Protein AF-A0A3L6J9W5-F1 (afdb_monomer_lite)

Structure (mmCIF, N/CA/C/O backbone):
data_AF-A0A3L6J9W5-F1
#
_entry.id   AF-A0A3L6J9W5-F1
#
loop_
_atom_site.group_PDB
_atom_site.id
_atom_site.type_symbol
_atom_site.label_atom_id
_atom_site.label_alt_id
_atom_site.label_comp_id
_atom_site.label_asym_id
_atom_site.label_entity_id
_atom_site.label_seq_id
_atom_site.pdbx_PDB_ins_code
_atom_site.Cartn_x
_atom_site.Cartn_y
_atom_site.Cartn_z
_atom_site.occupancy
_atom_site.B_iso_or_equiv
_atom_site.auth_seq_id
_atom_site.auth_comp_id
_atom_site.auth_asym_id
_atom_site.auth_atom_id
_atom_site.pdbx_PDB_model_num
ATOM 1 N N . MET A 1 1 ? -6.840 2.452 -34.774 1.00 40.91 1 MET A N 1
ATOM 2 C CA . MET A 1 1 ? -6.911 2.087 -33.350 1.00 40.91 1 MET A CA 1
ATOM 3 C C . MET A 1 1 ? -5.684 2.689 -32.711 1.00 40.91 1 MET A C 1
ATOM 5 O O . MET A 1 1 ? -4.590 2.251 -33.033 1.00 40.91 1 MET A O 1
ATOM 9 N N . VAL A 1 2 ? -5.855 3.780 -31.966 1.00 49.38 2 VAL A N 1
ATOM 10 C CA . VAL A 1 2 ? -4.809 4.230 -31.041 1.00 49.38 2 VAL A CA 1
ATOM 11 C C . VAL A 1 2 ? -4.667 3.092 -30.040 1.00 49.38 2 VAL A C 1
ATOM 13 O O . VAL A 1 2 ? -5.686 2.594 -29.573 1.00 49.38 2 VAL A O 1
ATOM 16 N N . ASP A 1 3 ? -3.452 2.598 -29.843 1.00 63.75 3 ASP A N 1
ATOM 17 C CA . ASP A 1 3 ? -3.200 1.417 -29.024 1.00 63.75 3 ASP A CA 1
ATOM 18 C C . ASP A 1 3 ? -3.696 1.711 -27.599 1.00 63.75 3 ASP A C 1
ATOM 20 O O . ASP A 1 3 ? -3.161 2.606 -26.939 1.00 63.75 3 ASP A O 1
ATOM 24 N N . ASP A 1 4 ? -4.747 1.022 -27.140 1.00 74.88 4 ASP A N 1
ATOM 25 C CA . ASP A 1 4 ? -5.348 1.224 -25.808 1.00 74.88 4 ASP A CA 1
ATOM 26 C C . ASP A 1 4 ? -4.276 1.138 -24.705 1.00 74.88 4 ASP A C 1
ATOM 28 O O . ASP A 1 4 ? -4.343 1.817 -23.679 1.00 74.88 4 ASP A O 1
ATOM 32 N N . LEU A 1 5 ? -3.216 0.370 -24.978 1.00 67.81 5 LEU A N 1
ATOM 33 C CA . LEU A 1 5 ? -2.018 0.251 -24.164 1.00 67.81 5 LEU A CA 1
ATOM 34 C C . LEU A 1 5 ? -1.276 1.586 -23.988 1.00 67.81 5 LEU A C 1
ATOM 36 O O . LEU A 1 5 ? -0.908 1.925 -22.861 1.00 67.81 5 LEU A O 1
ATOM 40 N N . LEU A 1 6 ? -1.077 2.371 -25.053 1.00 69.19 6 LEU A N 1
ATOM 41 C CA . LEU A 1 6 ? -0.384 3.661 -24.971 1.00 69.19 6 LEU A CA 1
ATOM 42 C C . LEU A 1 6 ? -1.208 4.658 -24.157 1.00 69.19 6 LEU A C 1
ATOM 44 O O . LEU A 1 6 ? -0.668 5.313 -23.265 1.00 69.19 6 LEU A O 1
ATOM 48 N N . THR A 1 7 ? -2.513 4.730 -24.428 1.00 73.12 7 THR A N 1
ATOM 49 C CA . THR A 1 7 ? -3.450 5.564 -23.666 1.00 73.12 7 THR A CA 1
ATOM 50 C C . THR A 1 7 ? -3.412 5.203 -22.185 1.00 73.12 7 THR A C 1
ATOM 52 O O . THR A 1 7 ? -3.132 6.076 -21.367 1.00 73.12 7 THR A O 1
ATOM 55 N N . SER A 1 8 ? -3.548 3.916 -21.839 1.00 75.94 8 SER A N 1
ATOM 56 C CA . SER A 1 8 ? -3.485 3.466 -20.441 1.00 75.94 8 SER A CA 1
ATOM 57 C C . SER A 1 8 ? -2.137 3.773 -19.779 1.00 75.94 8 SER A C 1
ATOM 59 O O . SER A 1 8 ? -2.070 4.081 -18.588 1.00 75.94 8 SER A O 1
ATOM 61 N N . THR A 1 9 ? -1.045 3.743 -20.553 1.00 76.19 9 THR A N 1
ATOM 62 C CA . THR A 1 9 ? 0.294 4.017 -20.030 1.00 76.19 9 THR A CA 1
ATOM 63 C C . THR A 1 9 ? 0.478 5.511 -19.765 1.00 76.19 9 THR A C 1
ATOM 65 O O . THR A 1 9 ? 1.022 5.894 -18.730 1.00 76.19 9 THR A O 1
ATOM 68 N N . LEU A 1 10 ? -0.013 6.380 -20.650 1.00 78.69 10 LEU A N 1
ATOM 69 C CA . LEU A 1 10 ? 0.013 7.828 -20.440 1.00 78.69 10 LEU A CA 1
ATOM 70 C C . LEU A 1 10 ? -0.913 8.246 -19.289 1.00 78.69 10 LEU A C 1
ATOM 72 O O . LEU A 1 10 ? -0.527 9.081 -18.470 1.00 78.69 10 LEU A O 1
ATOM 76 N N . GLU A 1 11 ? -2.074 7.607 -19.158 1.00 81.38 11 GLU A N 1
ATOM 77 C CA . GLU A 1 11 ? -2.977 7.798 -18.022 1.00 81.38 11 GLU A CA 1
ATOM 78 C C . GLU A 1 11 ? -2.330 7.382 -16.697 1.00 81.38 11 GLU A C 1
ATOM 80 O O . GLU A 1 11 ? -2.448 8.120 -15.719 1.00 81.38 11 GLU A O 1
ATOM 85 N N . SER A 1 12 ? -1.564 6.281 -16.674 1.00 80.75 12 SER A N 1
ATOM 86 C CA . SER A 1 12 ? -0.798 5.863 -15.486 1.00 80.75 12 SER A CA 1
ATOM 87 C C . SER A 1 12 ? 0.272 6.881 -15.072 1.00 80.75 12 SER A C 1
ATOM 89 O O . SER A 1 12 ? 0.620 6.992 -13.903 1.00 80.75 12 SER A O 1
ATOM 91 N N . LEU A 1 13 ? 0.752 7.699 -16.012 1.00 82.44 13 LEU A N 1
ATOM 92 C CA . LEU A 1 13 ? 1.651 8.822 -15.741 1.00 82.44 13 LEU A CA 1
ATOM 93 C C . LEU A 1 13 ? 0.890 10.114 -15.382 1.00 82.44 13 LEU A C 1
ATOM 95 O O . LEU A 1 13 ? 1.466 11.203 -15.419 1.00 82.44 13 LEU A O 1
ATOM 99 N N . ALA A 1 14 ? -0.398 10.012 -15.047 1.00 78.06 14 ALA A N 1
ATOM 100 C CA . ALA A 1 14 ? -1.307 11.123 -14.777 1.00 78.06 14 ALA A CA 1
ATOM 101 C C . ALA A 1 14 ? -1.491 12.096 -15.964 1.00 78.06 14 ALA A C 1
ATOM 103 O O . ALA A 1 14 ? -1.862 13.259 -15.775 1.00 78.06 14 ALA A O 1
ATOM 104 N N . ILE A 1 15 ? -1.265 11.643 -17.204 1.00 74.00 15 ILE A N 1
ATOM 105 C CA . ILE A 1 15 ? -1.635 12.386 -18.417 1.00 74.00 15 ILE A CA 1
ATOM 106 C C . ILE A 1 15 ? -3.042 11.945 -18.813 1.00 74.00 15 ILE A C 1
ATOM 108 O O . ILE A 1 15 ? -3.230 10.997 -19.567 1.00 74.00 15 ILE A O 1
ATOM 112 N N . ARG A 1 16 ? -4.049 12.647 -18.293 1.00 71.12 16 ARG A N 1
ATOM 113 C CA . ARG A 1 16 ? -5.455 12.409 -18.637 1.00 71.12 16 ARG A CA 1
ATOM 114 C C . ARG A 1 16 ? -5.769 12.912 -20.049 1.00 71.12 16 ARG A C 1
ATOM 116 O O . ARG A 1 16 ? -5.945 14.117 -20.246 1.00 71.12 16 ARG A O 1
ATOM 123 N N . LEU A 1 17 ? -5.800 11.999 -21.026 1.00 61.09 17 LEU A N 1
ATOM 124 C CA . LEU A 1 17 ? -6.012 12.292 -22.454 1.00 61.09 17 LEU A CA 1
ATOM 125 C C . LEU A 1 17 ? -7.454 12.706 -22.807 1.00 61.09 17 LEU A C 1
ATOM 127 O O . LEU A 1 17 ? -7.678 13.262 -23.880 1.00 61.09 17 LEU A O 1
ATOM 131 N N . ASP A 1 18 ? -8.407 12.494 -21.901 1.00 55.41 18 ASP A N 1
ATOM 132 C CA . ASP A 1 18 ? -9.829 12.840 -22.044 1.00 55.41 18 ASP A CA 1
ATOM 133 C C . ASP A 1 18 ? -10.119 14.349 -21.932 1.00 55.41 18 ASP A C 1
ATOM 135 O O . ASP A 1 18 ? -11.193 14.825 -22.310 1.00 55.41 18 ASP A O 1
ATOM 139 N N . THR A 1 19 ? -9.159 15.139 -21.450 1.00 75.31 19 THR A N 1
ATOM 140 C CA . THR A 1 19 ? -9.315 16.591 -21.343 1.00 75.31 19 THR A CA 1
ATOM 141 C C . THR A 1 19 ? -9.004 17.299 -22.667 1.00 75.31 19 THR A C 1
ATOM 143 O O . THR A 1 19 ? -8.030 16.987 -23.352 1.00 75.31 19 THR A O 1
ATOM 146 N N . ILE A 1 20 ? -9.764 18.357 -22.993 1.00 73.25 20 ILE A N 1
ATOM 147 C CA . ILE A 1 20 ? -9.492 19.250 -24.146 1.00 73.25 20 ILE A CA 1
ATOM 148 C C . ILE A 1 20 ? -8.025 19.718 -24.146 1.00 73.25 20 ILE A C 1
ATOM 150 O O . ILE A 1 20 ? -7.387 19.856 -25.190 1.00 73.25 20 ILE A O 1
ATOM 154 N N . GLN A 1 21 ? -7.463 19.943 -22.958 1.00 77.12 21 GLN A N 1
ATOM 155 C CA . GLN A 1 21 ? -6.078 20.362 -22.789 1.00 77.12 21 GLN A CA 1
ATOM 156 C C . GLN A 1 21 ? -5.070 19.273 -23.182 1.00 77.12 21 GLN A C 1
ATOM 158 O O . GLN A 1 21 ? -4.019 19.603 -23.730 1.00 77.12 21 GLN A O 1
ATOM 163 N N . ALA A 1 22 ? -5.373 17.997 -22.950 1.00 75.19 22 ALA A N 1
ATOM 164 C CA . ALA A 1 22 ? -4.495 16.895 -23.317 1.00 75.19 22 ALA A CA 1
ATOM 165 C C . ALA A 1 22 ? -4.515 16.593 -24.820 1.00 75.19 22 ALA A C 1
ATOM 167 O O . ALA A 1 22 ? -3.451 16.372 -25.401 1.00 75.19 22 ALA A O 1
ATOM 168 N N . ALA A 1 23 ? -5.678 16.709 -25.471 1.00 79.06 23 ALA A N 1
ATOM 169 C CA . ALA A 1 23 ? -5.768 16.669 -26.931 1.00 79.06 23 ALA A CA 1
ATOM 170 C C . ALA A 1 23 ? -4.887 17.762 -27.569 1.00 79.06 23 ALA A C 1
ATOM 172 O O . ALA A 1 23 ? -4.065 17.478 -28.440 1.00 79.06 23 ALA A O 1
ATOM 173 N N . LEU A 1 24 ? -4.966 18.994 -27.050 1.00 81.12 24 LEU A N 1
ATOM 174 C CA . LEU A 1 24 ? -4.122 20.113 -27.488 1.00 81.12 24 LEU A CA 1
ATOM 175 C C . LEU A 1 24 ? -2.627 19.876 -27.240 1.00 81.12 24 LEU A C 1
ATOM 177 O O . LEU A 1 24 ? -1.795 20.261 -28.061 1.00 81.12 24 LEU A O 1
ATOM 181 N N . ILE A 1 25 ? -2.271 19.266 -26.107 1.00 84.00 25 ILE A N 1
ATOM 182 C CA . ILE A 1 25 ? -0.891 18.887 -25.783 1.00 84.00 25 ILE A CA 1
ATOM 183 C C . ILE A 1 25 ? -0.362 17.870 -26.799 1.00 84.00 25 ILE A C 1
ATOM 185 O O . ILE A 1 25 ? 0.724 18.074 -27.343 1.00 84.00 25 ILE A O 1
ATOM 189 N N . SER A 1 26 ? -1.135 16.820 -27.083 1.00 82.19 26 SER A N 1
ATOM 190 C CA . SER A 1 26 ? -0.771 15.767 -28.035 1.00 82.19 26 SER A CA 1
ATOM 191 C C . SER A 1 26 ? -0.598 16.325 -29.452 1.00 82.19 26 SER A C 1
ATOM 193 O O . SER A 1 26 ? 0.441 16.118 -30.077 1.00 82.19 26 SER A O 1
ATOM 195 N N . GLN A 1 27 ? -1.551 17.132 -29.928 1.00 84.25 27 GLN A N 1
ATOM 196 C CA . GLN A 1 27 ? -1.486 17.770 -31.248 1.00 84.25 27 GLN A CA 1
ATOM 197 C C . GLN A 1 27 ? -0.312 18.739 -31.389 1.00 84.25 27 GLN A C 1
ATOM 199 O O . GLN A 1 27 ? 0.309 18.830 -32.447 1.00 84.25 27 GLN A O 1
ATOM 204 N N . LEU A 1 28 ? 0.013 19.480 -30.330 1.00 87.06 28 LEU A N 1
ATOM 205 C CA . LEU A 1 28 ? 1.144 20.392 -30.371 1.00 87.06 28 LEU A CA 1
ATOM 206 C C . LEU A 1 28 ? 2.467 19.627 -30.368 1.00 87.06 28 LEU A C 1
ATOM 208 O O . LEU A 1 28 ? 3.360 19.958 -31.145 1.00 87.06 28 LEU A O 1
ATOM 212 N N . LEU A 1 29 ? 2.586 18.587 -29.541 1.00 86.19 29 LEU A N 1
ATOM 213 C CA . LEU A 1 29 ? 3.758 17.717 -29.543 1.00 86.19 29 LEU A CA 1
ATOM 214 C C . LEU A 1 29 ? 3.943 17.065 -30.923 1.00 86.19 29 LEU A C 1
ATOM 216 O O . LEU A 1 29 ? 5.056 17.066 -31.443 1.00 86.19 29 LEU A O 1
ATOM 220 N N . LYS A 1 30 ? 2.845 16.630 -31.560 1.00 85.69 30 LYS A N 1
ATOM 221 C CA . LYS A 1 30 ? 2.814 16.148 -32.948 1.00 85.69 30 LYS A CA 1
ATOM 222 C C . LYS A 1 30 ? 3.391 17.147 -33.928 1.00 85.69 30 LYS A C 1
ATOM 224 O O . LYS A 1 30 ? 4.367 16.841 -34.605 1.00 85.69 30 LYS A O 1
ATOM 229 N N . ALA A 1 31 ? 2.823 18.349 -33.954 1.00 85.00 31 ALA A N 1
ATOM 230 C CA . ALA A 1 31 ? 3.260 19.420 -34.835 1.00 85.00 31 ALA A CA 1
ATOM 231 C C . ALA A 1 31 ? 4.760 19.714 -34.685 1.00 85.00 31 ALA A C 1
ATOM 233 O O . ALA A 1 31 ? 5.459 19.915 -35.677 1.00 85.00 31 ALA A O 1
ATOM 234 N N . MET A 1 32 ? 5.260 19.729 -33.445 1.00 88.50 32 MET A N 1
ATOM 235 C CA . MET A 1 32 ? 6.670 19.991 -33.159 1.00 88.50 32 MET A CA 1
ATOM 236 C C . MET A 1 32 ? 7.593 18.844 -33.591 1.00 88.50 32 MET A C 1
ATOM 238 O O . MET A 1 32 ? 8.704 19.097 -34.056 1.00 88.50 32 MET A O 1
ATOM 242 N N . LEU A 1 33 ? 7.158 17.592 -33.434 1.00 84.44 33 LEU A N 1
ATOM 243 C CA . LEU A 1 33 ? 7.920 16.419 -33.864 1.00 84.44 33 LEU A CA 1
ATOM 244 C C . LEU A 1 33 ? 7.933 16.276 -35.393 1.00 84.44 33 LEU A C 1
ATOM 246 O O . LEU A 1 33 ? 8.965 15.921 -35.957 1.00 84.44 33 LEU A O 1
ATOM 250 N N . GLU A 1 34 ? 6.830 16.601 -36.072 1.00 82.94 34 GLU A N 1
ATOM 251 C CA . GLU A 1 34 ? 6.743 16.580 -37.537 1.00 82.94 34 GLU A CA 1
ATOM 252 C C . GLU A 1 34 ? 7.579 17.693 -38.183 1.00 82.94 34 GLU A C 1
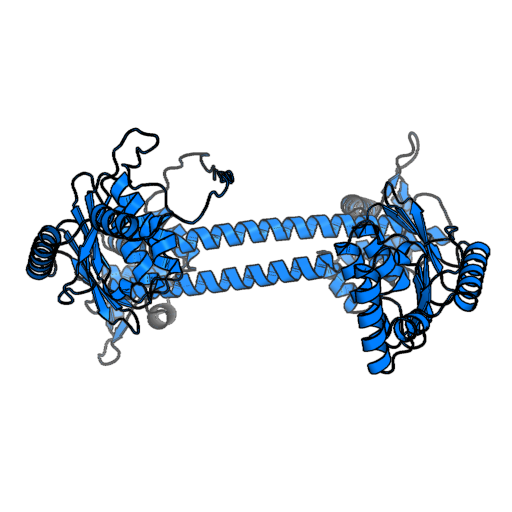ATOM 254 O O . GLU A 1 34 ? 8.295 17.430 -39.149 1.00 82.94 34 GLU A O 1
ATOM 259 N N . SER A 1 35 ? 7.566 18.920 -37.637 1.00 82.31 35 SER A N 1
ATOM 260 C CA . SER A 1 35 ? 8.308 20.045 -38.239 1.00 82.31 35 SER A CA 1
ATOM 261 C C . SER A 1 35 ? 9.825 19.844 -38.227 1.00 82.31 35 SER A C 1
ATOM 263 O O . SER A 1 35 ? 10.545 20.469 -39.008 1.00 82.31 35 SER A O 1
ATOM 265 N N . LYS A 1 36 ? 10.328 18.970 -37.350 1.00 70.19 36 LYS A N 1
ATOM 266 C CA . LYS A 1 36 ? 11.742 18.597 -37.298 1.00 70.19 36 LYS A CA 1
ATOM 267 C C . LYS A 1 36 ? 12.239 17.846 -38.521 1.00 70.19 36 LYS A C 1
ATOM 269 O O . LYS A 1 36 ? 13.448 17.782 -38.729 1.00 70.19 36 LYS A O 1
ATOM 274 N N . ARG A 1 37 ? 11.333 17.280 -39.318 1.00 61.72 37 ARG A N 1
ATOM 275 C CA . ARG A 1 37 ? 11.689 16.665 -40.596 1.00 61.72 37 ARG A CA 1
ATOM 276 C C . ARG A 1 37 ? 12.332 17.679 -41.544 1.00 61.72 37 ARG A C 1
ATOM 278 O O . ARG A 1 37 ? 13.221 17.303 -42.302 1.00 61.72 37 ARG A O 1
ATOM 285 N N . ASP A 1 38 ? 11.924 18.943 -41.428 1.00 54.25 38 ASP A N 1
ATOM 286 C CA . ASP A 1 38 ? 12.287 20.001 -42.367 1.00 54.25 38 ASP A CA 1
ATOM 287 C C . ASP A 1 38 ? 13.225 21.053 -41.751 1.00 54.25 38 ASP A C 1
ATOM 289 O O . ASP A 1 38 ? 13.996 21.690 -42.474 1.00 54.25 38 ASP A O 1
ATOM 293 N N . HIS A 1 39 ? 13.204 21.242 -40.423 1.00 56.22 39 HIS A N 1
ATOM 294 C CA . HIS A 1 39 ? 13.956 22.303 -39.747 1.00 56.22 39 HIS A CA 1
ATOM 295 C C . HIS A 1 39 ? 14.569 21.851 -38.409 1.00 56.22 39 HIS A C 1
ATOM 297 O O . HIS A 1 39 ? 13.857 21.464 -37.485 1.00 56.22 39 HIS A O 1
ATOM 303 N N . GLU A 1 40 ? 15.890 22.003 -38.251 1.00 71.94 40 GLU A N 1
ATOM 304 C CA . GLU A 1 40 ? 16.578 21.846 -36.952 1.00 71.94 40 GLU A CA 1
ATOM 305 C C . GLU A 1 40 ? 16.295 23.007 -35.977 1.00 71.94 40 GLU A C 1
ATOM 307 O O . GLU A 1 40 ? 16.644 22.942 -34.796 1.00 71.94 40 GLU A O 1
ATOM 312 N N . ASN A 1 41 ? 15.640 24.070 -36.453 1.00 81.25 41 ASN A N 1
ATOM 313 C CA . ASN A 1 41 ? 15.457 25.306 -35.705 1.00 81.25 41 ASN A CA 1
ATOM 314 C C . ASN A 1 41 ? 14.334 25.212 -34.649 1.00 81.25 41 ASN A C 1
ATOM 316 O O . ASN A 1 41 ? 13.288 24.614 -34.908 1.00 81.25 41 ASN A O 1
ATOM 320 N N . PRO A 1 42 ? 14.498 25.853 -33.475 1.00 89.06 42 PRO A N 1
ATOM 321 C CA . PRO A 1 42 ? 13.452 25.947 -32.457 1.00 89.06 42 PRO A CA 1
ATOM 322 C C . PRO A 1 42 ? 12.204 26.677 -32.975 1.00 89.06 42 PRO A C 1
ATOM 324 O O . PRO A 1 42 ? 12.315 27.720 -33.616 1.00 89.06 42 PRO A O 1
ATOM 327 N N . LEU A 1 43 ? 11.013 26.190 -32.621 1.00 90.56 43 LEU A N 1
ATOM 328 C CA . LEU A 1 43 ? 9.739 26.806 -32.999 1.00 90.56 43 LEU A CA 1
ATOM 329 C C . LEU A 1 43 ? 9.386 27.974 -32.079 1.00 90.56 43 LEU A C 1
ATOM 331 O O . LEU A 1 43 ? 9.432 27.865 -30.856 1.00 90.56 43 LEU A O 1
ATOM 335 N N . THR A 1 44 ? 8.946 29.088 -32.646 1.00 91.12 44 THR A N 1
ATOM 336 C CA . THR A 1 44 ? 8.349 30.198 -31.897 1.00 91.12 44 THR A CA 1
ATOM 337 C C . THR A 1 44 ? 6.868 29.923 -31.585 1.00 91.12 44 THR A C 1
ATOM 339 O O . THR A 1 44 ? 6.205 29.171 -32.301 1.00 91.12 44 THR A O 1
ATOM 342 N N . PRO A 1 45 ? 6.258 30.589 -30.579 1.00 90.69 45 PRO A N 1
ATOM 343 C CA . PRO A 1 45 ? 4.826 30.430 -30.293 1.00 90.69 45 PRO A CA 1
ATOM 344 C C . PRO A 1 45 ? 3.904 30.758 -31.475 1.00 90.69 45 PRO A C 1
ATOM 346 O O . PRO A 1 45 ? 2.804 30.220 -31.564 1.00 90.69 45 PRO A O 1
ATOM 349 N N . SER A 1 46 ? 4.327 31.668 -32.361 1.00 90.69 46 SER A N 1
ATOM 350 C CA . SER A 1 46 ? 3.563 32.005 -33.566 1.00 90.69 46 SER A CA 1
ATOM 351 C C . SER A 1 46 ? 3.575 30.851 -34.573 1.00 90.69 46 SER A C 1
ATOM 353 O O . SER A 1 46 ? 2.533 30.540 -35.138 1.00 90.69 46 SER A O 1
ATOM 355 N N . GLU A 1 47 ? 4.726 30.204 -34.773 1.00 91.25 47 GLU A N 1
ATOM 356 C CA . GLU A 1 47 ? 4.865 29.053 -35.677 1.00 91.25 47 GLU A CA 1
ATOM 357 C C . GLU A 1 47 ? 4.128 27.835 -35.126 1.00 91.25 47 GLU A C 1
ATOM 359 O O . GLU A 1 47 ? 3.354 27.224 -35.852 1.00 91.25 47 GLU A O 1
ATOM 364 N N . ALA A 1 48 ? 4.261 27.555 -33.826 1.00 88.69 48 ALA A N 1
ATOM 365 C CA . ALA A 1 48 ? 3.502 26.506 -33.143 1.00 88.69 48 ALA A CA 1
ATOM 366 C C . ALA A 1 48 ? 1.980 26.685 -33.308 1.00 88.69 48 ALA A C 1
ATOM 368 O O . ALA A 1 48 ? 1.267 25.740 -33.637 1.00 88.69 48 ALA A O 1
ATOM 369 N N . SER A 1 49 ? 1.479 27.915 -33.137 1.00 89.25 49 SER A N 1
ATOM 370 C CA . SER A 1 49 ? 0.067 28.250 -33.365 1.00 89.25 49 SER A CA 1
ATOM 371 C C . SER A 1 49 ? -0.347 28.065 -34.829 1.00 89.25 49 SER A C 1
ATOM 373 O O . SER A 1 49 ? -1.459 27.616 -35.094 1.00 89.25 49 SER A O 1
ATOM 375 N N . GLY A 1 50 ? 0.533 28.410 -35.775 1.00 89.38 50 GLY A N 1
ATOM 376 C CA . GLY A 1 50 ? 0.297 28.225 -37.206 1.00 89.38 50 GLY A CA 1
ATOM 377 C C . GLY A 1 50 ? 0.267 26.753 -37.620 1.00 89.38 50 GLY A C 1
ATOM 378 O O . GLY A 1 50 ? -0.585 26.373 -38.418 1.00 89.38 50 GLY A O 1
ATOM 379 N N . LEU A 1 51 ? 1.149 25.923 -37.056 1.00 85.88 51 LEU A N 1
ATOM 380 C CA . LEU A 1 51 ? 1.175 24.477 -37.290 1.00 85.88 51 LEU A CA 1
ATOM 381 C C . LEU A 1 51 ? -0.086 23.798 -36.744 1.00 85.88 51 LEU A C 1
ATOM 383 O O . LEU A 1 51 ? -0.715 23.026 -37.462 1.00 85.88 51 LEU A O 1
ATOM 387 N N . LEU A 1 52 ? -0.511 24.151 -35.528 1.00 83.25 52 LEU A N 1
ATOM 388 C CA . LEU A 1 52 ? -1.775 23.671 -34.959 1.00 83.25 52 LEU A CA 1
ATOM 389 C C . LEU A 1 52 ? -2.980 24.040 -35.836 1.00 83.25 52 LEU A C 1
ATOM 391 O O . LEU A 1 52 ? -3.826 23.194 -36.107 1.00 83.25 52 LEU A O 1
ATOM 395 N N . GLY A 1 53 ? -3.022 25.273 -36.352 1.00 84.69 53 GLY A N 1
ATOM 396 C CA . GLY A 1 53 ? -4.093 25.718 -37.249 1.00 84.69 53 GLY A CA 1
ATOM 397 C C . GLY A 1 53 ? -4.143 24.984 -38.597 1.00 84.69 53 GLY A C 1
ATOM 398 O O . GLY A 1 53 ? -5.179 25.013 -39.257 1.00 84.69 53 GLY A O 1
ATOM 399 N N . ARG A 1 54 ? -3.051 24.326 -39.017 1.00 84.44 54 ARG A N 1
ATOM 400 C CA . ARG A 1 54 ? -3.036 23.447 -40.202 1.00 84.44 54 ARG A CA 1
ATOM 401 C C . ARG A 1 54 ? -3.558 22.045 -39.890 1.00 84.44 54 ARG A C 1
ATOM 403 O O . ARG A 1 54 ? -4.167 21.439 -40.764 1.00 84.44 54 ARG A O 1
ATOM 410 N N . LEU A 1 55 ? -3.308 21.544 -38.679 1.00 75.81 55 LEU A N 1
ATOM 411 C CA . LEU A 1 55 ? -3.740 20.213 -38.240 1.00 75.81 55 LEU A CA 1
ATOM 412 C C . LEU A 1 55 ? -5.243 20.158 -37.925 1.00 75.81 55 LEU A C 1
ATOM 414 O O . LEU A 1 55 ? -5.871 19.136 -38.180 1.00 75.81 55 LEU A O 1
ATOM 418 N N . GLU A 1 56 ? -5.829 21.257 -37.441 1.00 78.06 56 GLU A N 1
ATOM 419 C CA . GLU A 1 56 ? -7.276 21.388 -37.226 1.00 78.06 56 GLU A CA 1
ATOM 420 C C . GLU A 1 56 ? -7.872 22.526 -38.074 1.00 78.06 56 GLU A C 1
ATOM 422 O O . GLU A 1 56 ? -8.008 23.660 -37.593 1.00 78.06 56 GLU A O 1
ATOM 427 N N . PRO A 1 57 ? -8.251 22.262 -39.341 1.00 64.88 57 PRO A N 1
ATOM 428 C CA . PRO A 1 57 ? -8.867 23.261 -40.210 1.00 64.88 57 PRO A CA 1
ATOM 429 C C . PRO A 1 57 ? -10.247 23.679 -39.666 1.00 64.88 57 PRO A C 1
ATOM 431 O O . PRO A 1 57 ? -11.270 23.069 -39.955 1.00 64.88 57 PRO A O 1
ATOM 434 N N . GLY A 1 58 ? -10.259 24.729 -38.838 1.00 71.62 58 GLY A N 1
ATOM 435 C CA . GLY A 1 58 ? -11.447 25.274 -38.165 1.00 71.62 58 GLY A CA 1
ATOM 436 C C . GLY A 1 58 ? -11.173 25.771 -36.740 1.00 71.62 58 GLY A C 1
ATOM 437 O O . GLY A 1 58 ? -11.831 26.701 -36.269 1.00 71.62 58 GLY A O 1
ATOM 438 N N . GLY A 1 59 ? -10.148 25.228 -36.077 1.00 70.31 59 GLY A N 1
ATOM 439 C CA . GLY A 1 59 ? -9.728 25.631 -34.738 1.00 70.31 59 GLY A CA 1
ATOM 440 C C . GLY A 1 59 ? -8.810 26.851 -34.779 1.00 70.31 59 GLY A C 1
ATOM 441 O O . GLY A 1 59 ? -7.598 26.730 -34.947 1.00 70.31 59 GLY A O 1
ATOM 442 N N . LYS A 1 60 ? -9.345 28.065 -34.592 1.00 70.06 60 LYS A N 1
ATOM 443 C CA . LYS A 1 60 ? -8.504 29.255 -34.357 1.00 70.06 60 LYS A CA 1
ATOM 444 C C . LYS A 1 60 ? -7.921 29.206 -32.942 1.00 70.06 60 LYS A C 1
ATOM 446 O O . LYS A 1 60 ? -8.383 29.905 -32.041 1.00 70.06 60 LYS A O 1
ATOM 451 N N . LEU A 1 61 ? -6.893 28.389 -32.735 1.00 74.31 61 LEU A N 1
ATOM 452 C CA . LEU A 1 61 ? -6.112 28.420 -31.504 1.00 74.31 61 LEU A CA 1
ATOM 453 C C . LEU A 1 61 ? -5.368 29.749 -31.411 1.00 74.31 61 LEU A C 1
ATOM 455 O O . LEU A 1 61 ? -4.574 30.111 -32.277 1.00 74.31 61 LEU A O 1
ATOM 459 N N . SER A 1 62 ? -5.648 30.501 -30.347 1.00 87.38 62 SER A N 1
ATOM 460 C CA . SER A 1 62 ? -4.964 31.765 -30.112 1.00 87.38 62 SER A CA 1
ATOM 461 C C . SER A 1 62 ? -3.485 31.517 -29.795 1.00 87.38 62 SER A C 1
ATOM 463 O O . SER A 1 62 ? -3.125 30.558 -29.105 1.00 87.38 62 SER A O 1
ATOM 465 N N . LYS A 1 63 ? -2.618 32.451 -30.198 1.00 89.19 63 LYS A N 1
ATOM 466 C CA . LYS A 1 63 ? -1.199 32.460 -29.806 1.00 89.19 63 LYS A CA 1
ATOM 467 C C . LYS A 1 63 ? -1.010 32.383 -28.283 1.00 89.19 63 LYS A C 1
ATOM 469 O O . LYS A 1 63 ? -0.023 31.824 -27.807 1.00 89.19 63 LYS A O 1
ATOM 474 N N . ALA A 1 64 ? -1.945 32.944 -27.512 1.00 89.06 64 ALA A N 1
ATOM 475 C CA . ALA A 1 64 ? -1.927 32.882 -26.053 1.00 89.06 64 ALA A CA 1
ATOM 476 C C . ALA A 1 64 ? -2.161 31.453 -25.538 1.00 89.06 64 ALA A C 1
ATOM 478 O O . ALA A 1 64 ? -1.449 31.015 -24.633 1.00 89.06 64 ALA A O 1
ATOM 479 N N . THR A 1 65 ? -3.092 30.714 -26.148 1.00 87.81 65 THR A N 1
ATOM 480 C CA . THR A 1 65 ? -3.358 29.305 -25.830 1.00 87.81 65 THR A CA 1
ATOM 481 C C . THR A 1 65 ? -2.143 28.444 -26.159 1.00 87.81 65 THR A C 1
ATOM 483 O O . THR A 1 65 ? -1.648 27.758 -25.272 1.00 87.81 65 THR A O 1
ATOM 486 N N . ALA A 1 66 ? -1.579 28.570 -27.368 1.00 89.25 66 ALA A N 1
ATOM 487 C CA . ALA A 1 66 ? -0.367 27.843 -27.758 1.00 89.25 66 ALA A CA 1
ATOM 488 C C . ALA A 1 66 ? 0.801 28.118 -26.792 1.00 89.25 66 ALA A C 1
ATOM 490 O O . ALA A 1 66 ? 1.461 27.194 -26.324 1.00 89.25 66 ALA A O 1
ATOM 491 N N . LYS A 1 67 ? 1.014 29.384 -26.401 1.00 91.06 67 LYS A N 1
ATOM 492 C CA . LYS A 1 67 ? 2.036 29.758 -25.408 1.00 91.06 67 LYS A CA 1
ATOM 493 C C . LYS A 1 67 ? 1.781 29.132 -24.031 1.00 91.06 67 LYS A C 1
ATOM 495 O O . LYS A 1 67 ? 2.740 28.746 -23.365 1.00 91.06 67 LYS A O 1
ATOM 500 N N . ARG A 1 68 ? 0.524 29.050 -23.578 1.00 90.81 68 ARG A N 1
ATOM 501 C CA . ARG A 1 68 ? 0.163 28.404 -22.304 1.00 90.81 68 ARG A CA 1
ATOM 502 C C . ARG A 1 68 ? 0.441 26.900 -22.368 1.00 90.81 68 ARG A C 1
ATOM 504 O O . ARG A 1 68 ? 1.115 26.397 -21.477 1.00 90.81 68 ARG A O 1
ATOM 511 N N . THR A 1 69 ? 0.033 26.230 -23.444 1.00 89.69 69 THR A N 1
ATOM 512 C CA . THR A 1 69 ? 0.292 24.798 -23.663 1.00 89.69 69 THR A CA 1
ATOM 513 C C . THR A 1 69 ? 1.788 24.493 -23.737 1.00 89.69 69 THR A C 1
ATOM 515 O O . THR A 1 69 ? 2.253 23.579 -23.065 1.00 89.69 69 THR A O 1
ATOM 518 N N . LEU A 1 70 ? 2.573 25.304 -24.459 1.00 91.62 70 LEU A N 1
ATOM 519 C CA . LEU A 1 70 ? 4.036 25.174 -24.498 1.00 91.62 70 LEU A CA 1
ATOM 520 C C . LEU A 1 70 ? 4.663 25.319 -23.110 1.00 91.62 70 LEU A C 1
ATOM 522 O O . LEU A 1 70 ? 5.562 24.562 -22.765 1.00 91.62 70 LEU A O 1
ATOM 526 N N . ARG A 1 71 ? 4.188 26.261 -22.286 1.00 93.06 71 ARG A N 1
ATOM 527 C CA . ARG A 1 71 ? 4.658 26.393 -20.897 1.00 93.06 71 ARG A CA 1
ATOM 528 C C . ARG A 1 71 ? 4.322 25.164 -20.060 1.00 93.06 71 ARG A C 1
ATOM 530 O O . ARG A 1 71 ? 5.171 24.733 -19.290 1.00 93.06 71 ARG A O 1
ATOM 537 N N . THR A 1 72 ? 3.130 24.590 -20.223 1.00 90.88 72 THR A N 1
ATOM 538 C CA . THR A 1 72 ? 2.760 23.330 -19.565 1.00 90.88 72 THR A CA 1
ATOM 539 C C . THR A 1 72 ? 3.679 22.189 -20.007 1.00 90.88 72 THR A C 1
ATOM 541 O O . THR A 1 72 ? 4.236 21.506 -19.155 1.00 90.88 72 THR A O 1
ATOM 544 N N . LEU A 1 73 ? 3.924 22.034 -21.313 1.00 90.81 73 LEU A N 1
ATOM 545 C CA . LEU A 1 73 ? 4.840 21.027 -21.863 1.00 90.81 73 LEU A CA 1
ATOM 546 C C . LEU A 1 73 ? 6.282 21.196 -21.360 1.00 90.81 73 LEU A C 1
ATOM 548 O O . LEU A 1 73 ? 6.942 20.205 -21.050 1.00 90.81 73 LEU A O 1
ATOM 552 N N . VAL A 1 74 ? 6.756 22.439 -21.229 1.00 93.81 74 VAL A N 1
ATOM 553 C CA . VAL A 1 74 ? 8.059 22.755 -20.623 1.00 93.81 74 VAL A CA 1
ATOM 554 C C . VAL A 1 74 ? 8.079 22.413 -19.134 1.00 93.81 74 VAL A C 1
ATOM 556 O O . VAL A 1 74 ? 9.055 21.838 -18.662 1.00 93.81 74 VAL A O 1
ATOM 559 N N . GLY A 1 75 ? 7.000 22.703 -18.402 1.00 90.12 75 GLY A N 1
ATOM 560 C CA . GLY A 1 75 ? 6.863 22.346 -16.987 1.00 90.12 75 GLY A CA 1
ATOM 561 C C . GLY A 1 75 ? 6.877 20.834 -16.741 1.00 90.12 75 GLY A C 1
ATOM 562 O O . GLY A 1 75 ? 7.461 20.384 -15.761 1.00 90.12 75 GLY A O 1
ATOM 563 N N . ILE A 1 76 ? 6.294 20.049 -17.653 1.00 89.06 76 ILE A N 1
ATOM 564 C CA . ILE A 1 76 ? 6.344 18.575 -17.622 1.00 89.06 76 ILE A CA 1
ATOM 565 C C . ILE A 1 76 ? 7.714 18.058 -18.109 1.00 89.06 76 ILE A C 1
ATOM 567 O O . ILE A 1 76 ? 8.160 16.986 -17.711 1.00 89.06 76 ILE A O 1
ATOM 571 N N . GLY A 1 77 ? 8.422 18.836 -18.933 1.00 90.50 77 GLY A N 1
ATOM 572 C CA . GLY A 1 77 ? 9.731 18.489 -19.487 1.00 90.50 77 GLY A CA 1
ATOM 573 C C . GLY A 1 77 ? 9.685 17.763 -20.833 1.00 90.50 77 GLY A C 1
ATOM 574 O O . GLY A 1 77 ? 10.717 17.275 -21.269 1.00 90.50 77 GLY A O 1
ATOM 575 N N . LEU A 1 78 ? 8.524 17.712 -21.497 1.00 90.81 78 LEU A N 1
ATOM 576 C CA . LEU A 1 78 ? 8.350 17.128 -22.840 1.00 90.81 78 LEU A CA 1
ATOM 577 C C . LEU A 1 78 ? 8.781 18.084 -23.968 1.00 90.81 78 LEU A C 1
ATOM 579 O O . LEU A 1 78 ? 8.914 17.686 -25.126 1.00 90.81 78 LEU A O 1
ATOM 583 N N . VAL A 1 79 ? 8.985 19.359 -23.638 1.00 93.06 79 VAL A N 1
ATOM 584 C CA . VAL A 1 79 ? 9.512 20.396 -24.530 1.00 93.06 79 VAL A CA 1
ATOM 585 C C . VAL A 1 79 ? 10.599 21.161 -23.784 1.00 93.06 79 VAL A C 1
ATOM 587 O O . VAL A 1 79 ? 10.455 21.474 -22.605 1.00 93.06 79 VAL A O 1
ATOM 590 N N . GLN A 1 80 ? 11.682 21.501 -24.473 1.00 93.88 80 GLN A N 1
ATOM 591 C CA . GLN A 1 80 ? 12.733 22.368 -23.964 1.00 93.88 80 GLN A CA 1
ATOM 592 C C . GLN A 1 80 ? 12.554 23.785 -24.511 1.00 93.88 80 GLN A C 1
ATOM 594 O O . GLN A 1 80 ? 12.304 23.989 -25.700 1.00 93.88 80 GLN A O 1
ATOM 599 N N . MET A 1 81 ? 12.689 24.774 -23.632 1.00 94.56 81 MET A N 1
ATOM 600 C CA . MET A 1 81 ? 12.724 26.183 -24.009 1.00 94.56 81 MET A CA 1
ATOM 601 C C . MET A 1 81 ? 14.176 26.593 -24.265 1.00 94.56 81 MET A C 1
ATOM 603 O O . MET A 1 81 ? 15.022 26.424 -23.391 1.00 94.56 81 MET A O 1
ATOM 607 N N . ILE A 1 82 ? 14.456 27.141 -25.445 1.00 92.06 82 ILE A N 1
ATOM 608 C CA . ILE A 1 82 ? 15.779 27.641 -25.828 1.00 92.06 82 ILE A CA 1
ATOM 609 C C . ILE A 1 82 ? 15.707 29.169 -25.817 1.00 92.06 82 ILE A C 1
ATOM 611 O O . ILE A 1 82 ? 14.991 29.786 -26.614 1.00 92.06 82 ILE A O 1
ATOM 615 N N . ALA A 1 83 ? 16.405 29.776 -24.858 1.00 86.50 83 ALA A N 1
ATOM 616 C CA . ALA A 1 83 ? 16.577 31.219 -24.773 1.00 86.50 83 ALA A CA 1
ATOM 617 C C . ALA A 1 83 ? 17.873 31.591 -25.496 1.00 86.50 83 ALA A C 1
ATOM 619 O O . ALA A 1 83 ? 18.961 31.340 -24.990 1.00 86.50 83 ALA A O 1
ATOM 620 N N . ASP A 1 84 ? 17.749 32.159 -26.689 1.00 78.81 84 ASP A N 1
ATOM 621 C CA . ASP A 1 84 ? 18.887 32.667 -27.448 1.00 78.81 84 ASP A CA 1
ATOM 622 C C . ASP A 1 84 ? 18.987 34.175 -27.176 1.00 78.81 84 ASP A C 1
ATOM 624 O O . ASP A 1 84 ? 18.031 34.903 -27.442 1.00 78.81 84 ASP A O 1
ATOM 628 N N . GLY A 1 85 ? 20.085 34.632 -26.563 1.00 65.00 85 GLY A N 1
ATOM 629 C CA . GLY A 1 85 ? 20.202 35.851 -25.735 1.00 65.00 85 GLY A CA 1
ATOM 630 C C . GLY A 1 85 ? 19.795 37.208 -26.336 1.00 65.00 85 GLY A C 1
ATOM 631 O O . GLY A 1 85 ? 19.830 38.202 -25.624 1.00 65.00 85 GLY A O 1
ATOM 632 N N . ASN A 1 86 ? 19.375 37.267 -27.603 1.00 65.81 86 ASN A N 1
ATOM 633 C CA . ASN A 1 86 ? 18.791 38.447 -28.261 1.00 65.81 86 ASN A CA 1
ATOM 634 C C . ASN A 1 86 ? 17.607 38.119 -29.206 1.00 65.81 86 ASN A C 1
ATOM 636 O O . ASN A 1 86 ? 17.109 38.996 -29.914 1.00 65.81 86 ASN A O 1
ATOM 640 N N . ARG A 1 87 ? 17.140 36.864 -29.256 1.00 65.62 87 ARG A N 1
ATOM 641 C CA . ARG A 1 87 ? 16.094 36.381 -30.173 1.00 65.62 87 ARG A CA 1
ATOM 642 C C . ARG A 1 87 ? 14.841 35.916 -29.428 1.00 65.62 87 ARG A C 1
ATOM 644 O O . ARG A 1 87 ? 14.818 35.722 -28.216 1.00 65.62 87 ARG A O 1
ATOM 651 N N . ARG A 1 88 ? 13.744 35.783 -30.183 1.00 81.81 88 ARG A N 1
ATOM 652 C CA . ARG A 1 88 ? 12.449 35.287 -29.686 1.00 81.81 88 ARG A CA 1
ATOM 653 C C . ARG A 1 88 ? 12.628 33.897 -29.062 1.00 81.81 88 ARG A C 1
ATOM 655 O O . ARG A 1 88 ? 13.302 33.059 -29.644 1.00 81.81 88 ARG A O 1
ATOM 662 N N . THR A 1 89 ? 11.976 33.653 -27.924 1.00 89.94 89 THR A N 1
ATOM 663 C CA . THR A 1 89 ? 11.974 32.353 -27.234 1.00 89.94 89 THR A CA 1
ATOM 664 C C . THR A 1 89 ? 11.567 31.226 -28.182 1.00 89.94 89 THR A C 1
ATOM 666 O O . THR A 1 89 ? 10.462 31.258 -28.737 1.00 89.94 89 THR A O 1
ATOM 669 N N . GLY A 1 90 ? 12.458 30.249 -28.343 1.00 92.00 90 GLY A N 1
ATOM 670 C CA . GLY A 1 90 ? 12.239 29.054 -29.145 1.00 92.00 90 GLY A CA 1
ATOM 671 C C . GLY A 1 90 ? 11.859 27.850 -28.285 1.00 92.00 90 GLY A C 1
ATOM 672 O O . GLY A 1 90 ? 12.228 27.766 -27.113 1.00 92.00 90 GLY A O 1
ATOM 673 N N . TYR A 1 91 ? 11.123 26.915 -28.872 1.00 94.12 91 TYR A N 1
ATOM 674 C CA . TYR A 1 91 ? 10.673 25.679 -28.243 1.00 94.12 91 TYR A CA 1
ATOM 675 C C . TYR A 1 91 ? 11.089 24.492 -29.104 1.00 94.12 91 TYR A C 1
ATOM 677 O O . TYR A 1 91 ? 10.939 24.513 -30.324 1.00 94.12 91 TYR A O 1
ATOM 685 N N . PHE A 1 92 ? 11.615 23.455 -28.468 1.00 91.44 92 PHE A N 1
ATOM 686 C CA . PHE A 1 92 ? 12.217 22.318 -29.151 1.00 91.44 92 PHE A CA 1
ATOM 687 C C . PHE A 1 92 ? 11.871 21.016 -28.434 1.00 91.44 92 PHE A C 1
ATOM 689 O O . PHE A 1 92 ? 11.814 20.968 -27.208 1.00 91.44 92 PHE A O 1
ATOM 696 N N . THR A 1 93 ? 11.635 19.951 -29.194 1.00 90.62 93 THR A N 1
ATOM 697 C CA . THR A 1 93 ? 11.394 18.609 -28.654 1.00 90.62 93 THR A CA 1
ATOM 698 C C . THR A 1 93 ? 12.049 17.552 -29.542 1.00 90.62 93 THR A C 1
ATOM 700 O O . THR A 1 93 ? 12.280 17.773 -30.732 1.00 90.62 93 THR A O 1
ATOM 703 N N . ASN A 1 94 ? 12.427 16.425 -28.952 1.00 86.31 94 ASN A N 1
ATOM 704 C CA . ASN A 1 94 ? 12.970 15.239 -29.615 1.00 86.31 94 ASN A CA 1
ATOM 705 C C . ASN A 1 94 ? 12.703 14.007 -28.736 1.00 86.31 94 ASN A C 1
ATOM 707 O O . ASN A 1 94 ? 12.211 14.155 -27.618 1.00 86.31 94 ASN A O 1
ATOM 711 N N . ALA A 1 95 ? 13.058 12.812 -29.218 1.00 81.81 95 ALA A N 1
ATOM 712 C CA . ALA A 1 95 ? 12.899 11.567 -28.460 1.00 81.81 95 ALA A CA 1
ATOM 713 C C . ALA A 1 95 ? 13.502 11.642 -27.055 1.00 81.81 95 ALA A C 1
ATOM 715 O O . ALA A 1 95 ? 12.802 11.386 -26.082 1.00 81.81 95 ALA A O 1
ATOM 716 N N . SER A 1 96 ? 14.742 12.115 -26.933 1.00 78.88 96 SER A N 1
ATOM 717 C CA . SER A 1 96 ? 15.423 12.235 -25.641 1.00 78.88 96 SER A CA 1
ATOM 718 C C . SER A 1 96 ? 14.746 13.230 -24.687 1.00 78.88 96 SER A C 1
ATOM 720 O O . SER A 1 96 ? 14.734 13.019 -23.479 1.00 78.88 96 SER A O 1
ATOM 722 N N . ILE A 1 97 ? 14.176 14.329 -25.191 1.00 87.56 97 ILE A N 1
ATOM 723 C CA . ILE A 1 97 ? 13.431 15.307 -24.386 1.00 87.56 97 ILE A CA 1
ATOM 724 C C . ILE A 1 97 ? 12.103 14.701 -23.934 1.00 87.56 97 ILE A C 1
ATOM 726 O O . ILE A 1 97 ? 11.768 14.820 -22.760 1.00 87.56 97 ILE A O 1
ATOM 730 N N . VAL A 1 98 ? 11.377 14.021 -24.826 1.00 88.31 98 VAL A N 1
ATOM 731 C CA . VAL A 1 98 ? 10.130 13.322 -24.479 1.00 88.31 98 VAL A CA 1
ATOM 732 C C . VAL A 1 98 ? 10.401 12.261 -23.413 1.00 88.31 98 VAL A C 1
ATOM 734 O O . VAL A 1 98 ? 9.761 12.280 -22.367 1.00 88.31 98 VAL A O 1
ATOM 737 N N . GLU A 1 99 ? 11.405 11.407 -23.610 1.00 85.25 99 GLU A N 1
ATOM 738 C CA . GLU A 1 99 ? 11.829 10.395 -22.639 1.00 85.25 99 GLU A CA 1
ATOM 739 C C . GLU A 1 99 ? 12.207 11.018 -21.286 1.00 85.25 99 GLU A C 1
ATOM 741 O O . GLU A 1 99 ? 11.735 10.577 -20.237 1.00 85.25 99 GLU A O 1
ATOM 746 N N . ASN A 1 100 ? 13.007 12.090 -21.286 1.00 81.62 100 ASN A N 1
ATOM 747 C CA . ASN A 1 100 ? 13.366 12.810 -20.064 1.00 81.62 100 ASN A CA 1
ATOM 748 C C . ASN A 1 100 ? 12.145 13.422 -19.361 1.00 81.62 100 ASN A C 1
ATOM 750 O O . ASN A 1 100 ? 12.073 13.398 -18.130 1.00 81.62 100 ASN A O 1
ATOM 754 N N . GLY A 1 101 ? 11.186 13.960 -20.116 1.00 88.88 101 GLY A N 1
ATOM 755 C CA . GLY A 1 101 ? 9.918 14.455 -19.585 1.00 88.88 101 GLY A CA 1
ATOM 756 C C . GLY A 1 101 ? 9.091 13.339 -18.949 1.00 88.88 101 GLY A C 1
ATOM 757 O O . GLY A 1 101 ? 8.657 13.477 -17.807 1.00 88.88 101 GLY A O 1
ATOM 758 N N . LEU A 1 102 ? 8.962 12.192 -19.623 1.00 89.19 102 LEU A N 1
ATOM 759 C CA . LEU A 1 102 ? 8.295 11.002 -19.083 1.00 89.19 102 LEU A CA 1
ATOM 760 C C . LEU A 1 102 ? 9.007 10.475 -17.824 1.00 89.19 102 LEU A C 1
ATOM 762 O O . LEU A 1 102 ? 8.350 10.094 -16.858 1.00 89.19 102 LEU A O 1
ATOM 766 N N . ARG A 1 103 ? 10.344 10.534 -17.771 1.00 86.38 103 ARG A N 1
ATOM 767 C CA . ARG A 1 103 ? 11.142 10.165 -16.587 1.00 86.38 103 ARG A CA 1
ATOM 768 C C . ARG A 1 103 ? 10.872 11.084 -15.402 1.00 86.38 103 ARG A C 1
ATOM 770 O O . ARG A 1 103 ? 10.687 10.598 -14.285 1.00 86.38 103 ARG A O 1
ATOM 777 N N . LYS A 1 104 ? 10.822 12.400 -15.631 1.00 86.81 104 LYS A N 1
ATOM 778 C CA . LYS A 1 104 ? 10.455 13.384 -14.599 1.00 86.81 104 LYS A CA 1
ATOM 779 C C . LYS A 1 104 ? 9.032 13.160 -14.101 1.00 86.81 104 LYS A C 1
ATOM 781 O O . LYS A 1 104 ? 8.802 13.197 -12.895 1.00 86.81 104 LYS A O 1
ATOM 786 N N . LEU A 1 105 ? 8.107 12.885 -15.015 1.00 88.69 105 LEU A N 1
ATOM 787 C CA . LEU A 1 105 ? 6.711 12.633 -14.698 1.00 88.69 105 LEU A CA 1
ATOM 788 C C . LEU A 1 105 ? 6.534 11.359 -13.866 1.00 88.69 105 LEU A C 1
ATOM 790 O O . LEU A 1 105 ? 5.940 11.426 -12.796 1.00 88.69 105 LEU A O 1
ATOM 794 N N . ARG A 1 106 ? 7.156 10.245 -14.278 1.00 90.44 106 ARG A N 1
ATOM 795 C CA . ARG A 1 106 ? 7.209 9.002 -13.493 1.00 90.44 106 ARG A CA 1
ATOM 796 C C . ARG A 1 106 ? 7.740 9.253 -12.084 1.00 90.44 106 ARG A C 1
ATOM 798 O O . ARG A 1 106 ? 7.160 8.773 -11.118 1.00 90.44 106 ARG A O 1
ATOM 805 N N . LYS A 1 107 ? 8.838 10.010 -11.955 1.00 87.06 107 LYS A N 1
ATOM 806 C CA . LYS A 1 107 ? 9.423 10.347 -10.648 1.00 87.06 107 LYS A CA 1
ATOM 807 C C . LYS A 1 107 ? 8.453 11.155 -9.781 1.00 87.06 107 LYS A C 1
ATOM 809 O O . LYS A 1 107 ? 8.365 10.885 -8.588 1.00 87.06 107 LYS A O 1
ATOM 814 N N . ARG A 1 108 ? 7.736 12.121 -10.366 1.00 90.62 108 ARG A N 1
ATOM 815 C CA . ARG A 1 108 ? 6.733 12.925 -9.656 1.00 90.62 108 ARG A CA 1
ATOM 816 C C . ARG A 1 108 ? 5.567 12.063 -9.172 1.00 90.62 108 ARG A C 1
ATOM 818 O O . ARG A 1 108 ? 5.315 12.055 -7.977 1.00 90.62 108 ARG A O 1
ATOM 825 N N . VAL A 1 109 ? 4.939 11.296 -10.065 1.00 89.94 109 VAL A N 1
ATOM 826 C CA . VAL A 1 109 ? 3.809 10.412 -9.722 1.00 89.94 109 VAL A CA 1
ATOM 827 C C . VAL A 1 109 ? 4.226 9.390 -8.662 1.00 89.94 109 VAL A C 1
ATOM 829 O O . VAL A 1 109 ? 3.541 9.224 -7.663 1.00 89.94 109 VAL A O 1
ATOM 832 N N . LYS A 1 110 ? 5.411 8.778 -8.797 1.00 89.19 110 LYS A N 1
ATOM 833 C CA . LYS A 1 110 ? 5.949 7.875 -7.768 1.00 89.19 110 LYS A CA 1
ATOM 834 C C . LYS A 1 110 ? 6.121 8.574 -6.414 1.00 89.19 110 LYS A C 1
ATOM 836 O O . LYS A 1 110 ? 5.860 7.963 -5.388 1.00 89.19 110 LYS A O 1
ATOM 841 N N . SER A 1 111 ? 6.550 9.836 -6.397 1.00 90.38 111 SER A N 1
ATOM 842 C CA . SER A 1 111 ? 6.665 10.614 -5.158 1.00 90.38 111 SER A CA 1
ATOM 843 C C . SER A 1 111 ? 5.304 10.920 -4.529 1.00 90.38 111 SER A C 1
ATOM 845 O O . SER A 1 111 ? 5.205 10.888 -3.309 1.00 90.38 111 SER A O 1
ATOM 847 N N . GLU A 1 112 ? 4.285 11.221 -5.336 1.00 92.19 112 GLU A N 1
ATOM 848 C CA . GLU A 1 112 ? 2.906 11.445 -4.874 1.00 92.19 112 GLU A CA 1
ATOM 849 C C . GLU A 1 112 ? 2.331 10.156 -4.264 1.00 92.19 112 GLU A C 1
ATOM 851 O O . GLU A 1 112 ? 1.820 10.186 -3.148 1.00 92.19 112 GLU A O 1
ATOM 856 N N . ILE A 1 113 ? 2.526 9.007 -4.922 1.00 92.50 113 ILE A N 1
ATOM 857 C CA . ILE A 1 113 ? 2.100 7.698 -4.400 1.00 92.50 113 ILE A CA 1
ATOM 858 C C . ILE A 1 113 ? 2.825 7.354 -3.091 1.00 92.50 113 ILE A C 1
ATOM 860 O O . ILE A 1 113 ? 2.194 6.901 -2.145 1.00 92.50 113 ILE A O 1
ATOM 864 N N . VAL A 1 114 ? 4.137 7.600 -2.990 1.00 93.19 114 VAL A N 1
ATOM 865 C CA . VAL A 1 114 ? 4.890 7.368 -1.740 1.00 93.19 114 VAL A CA 1
ATOM 866 C C . VAL A 1 114 ? 4.382 8.258 -0.599 1.00 93.19 114 VAL A C 1
ATOM 868 O O . VAL A 1 114 ? 4.318 7.806 0.542 1.00 93.19 114 VAL A O 1
ATOM 871 N N . GLN A 1 115 ? 4.002 9.507 -0.885 1.00 95.31 115 GLN A N 1
ATOM 872 C CA . GLN A 1 115 ? 3.369 10.376 0.112 1.00 95.31 115 GLN A CA 1
ATOM 873 C C . GLN A 1 115 ? 2.003 9.834 0.548 1.00 95.31 115 GLN A C 1
ATOM 875 O O . GLN A 1 115 ? 1.698 9.854 1.739 1.00 95.31 115 GLN A O 1
ATOM 880 N N . GLU A 1 116 ? 1.208 9.314 -0.389 1.00 95.12 116 GLU A N 1
ATOM 881 C CA . GLU A 1 116 ? -0.075 8.681 -0.080 1.00 95.12 116 GLU A CA 1
ATOM 882 C C . GLU A 1 116 ? 0.103 7.421 0.780 1.00 95.12 116 GLU A C 1
ATOM 884 O O . GLU A 1 116 ? -0.586 7.288 1.787 1.00 95.12 116 GLU A O 1
ATOM 889 N N . ILE A 1 117 ? 1.078 6.556 0.467 1.00 93.44 117 ILE A N 1
ATOM 890 C CA . ILE A 1 117 ? 1.432 5.395 1.305 1.00 93.44 117 ILE A CA 1
ATOM 891 C C . ILE A 1 117 ? 1.767 5.849 2.729 1.00 93.44 117 ILE A C 1
ATOM 893 O O . ILE A 1 117 ? 1.226 5.298 3.681 1.00 93.44 117 ILE A O 1
ATOM 897 N N . GLY A 1 118 ? 2.587 6.893 2.887 1.00 93.81 118 GLY A N 1
ATOM 898 C CA . GLY A 1 118 ? 2.905 7.439 4.210 1.00 93.81 118 GLY A CA 1
ATOM 899 C C . GLY A 1 118 ? 1.672 7.951 4.968 1.00 93.81 118 GLY A C 1
ATOM 900 O O . GLY A 1 118 ? 1.581 7.784 6.183 1.00 93.81 118 GLY A O 1
ATOM 901 N N . SER A 1 119 ? 0.693 8.532 4.264 1.00 95.44 119 SER A N 1
ATOM 902 C CA . SER A 1 119 ? -0.594 8.927 4.855 1.00 95.44 119 SER A CA 1
ATOM 903 C C . SER A 1 119 ? -1.436 7.718 5.271 1.00 95.44 119 SER A C 1
ATOM 905 O O . SER A 1 119 ? -2.060 7.756 6.329 1.00 95.44 119 SER A O 1
ATOM 907 N N . VAL A 1 120 ? -1.462 6.656 4.461 1.00 95.00 120 VAL A N 1
ATOM 908 C CA . VAL A 1 120 ? -2.173 5.405 4.768 1.00 95.00 120 VAL A CA 1
ATOM 909 C C . VAL A 1 120 ? -1.553 4.724 5.989 1.00 95.00 120 VAL A C 1
ATOM 911 O O . VAL A 1 120 ? -2.274 4.405 6.926 1.00 95.00 120 VAL A O 1
ATOM 914 N N . GLU A 1 121 ? -0.225 4.602 6.052 1.00 93.00 121 GLU A N 1
ATOM 915 C CA . GLU A 1 121 ? 0.491 4.037 7.209 1.00 93.00 121 GLU A CA 1
ATOM 916 C C . GLU A 1 121 ? 0.250 4.849 8.493 1.00 93.00 121 GLU A C 1
ATOM 918 O O . GLU A 1 121 ? 0.107 4.290 9.585 1.00 93.00 121 GLU A O 1
ATOM 923 N N . ALA A 1 122 ? 0.174 6.180 8.384 1.00 94.00 122 ALA A N 1
ATOM 924 C CA . ALA A 1 122 ? -0.163 7.038 9.515 1.00 94.00 122 ALA A CA 1
ATOM 925 C C . ALA A 1 122 ? -1.595 6.785 10.018 1.00 94.00 122 ALA A C 1
ATOM 927 O O . ALA A 1 122 ? -1.810 6.727 11.231 1.00 94.00 122 ALA A O 1
ATOM 928 N N . GLN A 1 123 ? -2.558 6.589 9.110 1.00 92.94 123 GLN A N 1
ATOM 929 C CA . GLN A 1 123 ? -3.937 6.234 9.456 1.00 92.94 123 GLN A CA 1
ATOM 930 C C . GLN A 1 123 ? -4.039 4.824 10.050 1.00 92.94 123 GLN A C 1
ATOM 932 O O . GLN A 1 123 ? -4.702 4.660 11.070 1.00 92.94 123 GLN A O 1
ATOM 937 N N . GLU A 1 124 ? -3.343 3.830 9.490 1.00 89.94 124 GLU A N 1
ATOM 938 C CA . GLU A 1 124 ? -3.263 2.469 10.045 1.00 89.94 124 GLU A CA 1
ATOM 939 C C . GLU A 1 124 ? -2.747 2.504 11.484 1.00 89.94 124 GLU A C 1
ATOM 941 O O . GLU A 1 124 ? -3.341 1.905 12.379 1.00 89.94 124 GLU A O 1
ATOM 946 N N . LYS A 1 125 ? -1.679 3.271 11.732 1.00 87.38 125 LYS A N 1
ATOM 947 C CA . LYS A 1 125 ? -1.128 3.455 13.076 1.00 87.38 125 LYS A CA 1
ATOM 948 C C . LYS A 1 125 ? -2.106 4.173 14.009 1.00 87.38 125 LYS A C 1
ATOM 950 O O . LYS A 1 125 ? -2.179 3.821 15.183 1.00 87.38 125 LYS A O 1
ATOM 955 N N . ALA A 1 126 ? -2.832 5.179 13.523 1.00 89.25 126 ALA A N 1
ATOM 956 C CA . ALA A 1 126 ? -3.838 5.882 14.318 1.00 89.25 126 ALA A CA 1
ATOM 957 C C . ALA A 1 126 ? -4.997 4.950 14.714 1.00 89.25 126 ALA A C 1
ATOM 959 O O . ALA A 1 126 ? -5.371 4.921 15.883 1.00 89.25 126 ALA A O 1
ATOM 960 N N . ILE A 1 127 ? -5.495 4.142 13.773 1.00 89.69 127 ILE A N 1
ATOM 961 C CA . ILE A 1 127 ? -6.547 3.142 14.004 1.00 89.69 127 ILE A CA 1
ATOM 962 C C . ILE A 1 127 ? -6.061 2.053 14.964 1.00 89.69 127 ILE A C 1
ATOM 964 O O . ILE A 1 127 ? -6.755 1.750 15.923 1.00 89.69 127 ILE A O 1
ATOM 968 N N . ALA A 1 128 ? -4.851 1.519 14.777 1.00 80.12 128 ALA A N 1
ATOM 969 C CA . ALA A 1 128 ? -4.297 0.477 15.647 1.00 80.12 128 ALA A CA 1
ATOM 970 C C . ALA A 1 128 ? -4.100 0.934 17.105 1.00 80.12 128 ALA A C 1
ATOM 972 O O . ALA A 1 128 ? -4.083 0.113 18.022 1.00 80.12 128 ALA A O 1
ATOM 973 N N . ASN A 1 129 ? -3.939 2.242 17.323 1.00 83.50 129 ASN A N 1
ATOM 974 C CA . ASN A 1 129 ? -3.851 2.839 18.655 1.00 83.50 129 ASN A CA 1
ATOM 975 C C . ASN A 1 129 ? -5.222 3.206 19.242 1.00 83.50 129 ASN A C 1
ATOM 977 O O . ASN A 1 129 ? -5.281 3.677 20.379 1.00 83.50 129 ASN A O 1
ATOM 981 N N . LEU A 1 130 ? -6.311 3.030 18.491 1.00 86.88 130 LEU A N 1
ATOM 982 C CA . LEU A 1 130 ? -7.646 3.363 18.950 1.00 86.88 130 LEU A CA 1
ATOM 983 C C . LEU A 1 130 ? -8.138 2.319 19.955 1.00 86.88 130 LEU A C 1
ATOM 985 O O . LEU A 1 130 ? -8.227 1.127 19.662 1.00 86.88 130 LEU A O 1
ATOM 989 N N . ASP A 1 131 ? -8.517 2.777 21.146 1.00 83.62 131 ASP A N 1
ATOM 990 C CA . ASP A 1 131 ? -9.245 1.943 22.095 1.00 83.62 131 ASP A CA 1
ATOM 991 C C . ASP A 1 131 ? -10.750 2.125 21.890 1.00 83.62 131 ASP A C 1
ATOM 993 O O . ASP A 1 131 ? -11.372 3.043 22.430 1.00 83.62 131 ASP A O 1
ATOM 997 N N . CYS A 1 132 ? -11.348 1.212 21.126 1.00 87.19 132 CYS A N 1
ATOM 998 C CA . CYS A 1 132 ? -12.787 1.181 20.874 1.00 87.19 132 CYS A CA 1
ATOM 999 C C . CYS A 1 132 ? -13.628 1.116 22.163 1.00 87.19 132 CYS A C 1
ATOM 1001 O O . CYS A 1 132 ? -14.775 1.565 22.165 1.00 87.19 132 CYS A O 1
ATOM 1003 N N . ALA A 1 133 ? -13.088 0.587 23.269 1.00 83.62 133 ALA A N 1
ATOM 1004 C CA . ALA A 1 133 ? -13.793 0.543 24.546 1.00 83.62 133 ALA A CA 1
ATOM 1005 C C . ALA A 1 133 ? -13.857 1.910 25.218 1.00 83.62 133 ALA A C 1
ATOM 1007 O O . ALA A 1 133 ? -14.934 2.333 25.644 1.00 83.62 133 ALA A O 1
ATOM 1008 N N . THR A 1 134 ? -12.720 2.597 25.276 1.00 85.50 134 THR A N 1
ATOM 1009 C CA . THR A 1 134 ? -12.645 3.967 25.786 1.00 85.50 134 THR A CA 1
ATOM 1010 C C . THR A 1 134 ? -13.450 4.913 24.896 1.00 85.50 134 THR A C 1
ATOM 1012 O O . THR A 1 134 ? -14.284 5.652 25.409 1.00 85.50 134 THR A O 1
ATOM 1015 N N . LEU A 1 135 ? -13.339 4.789 23.567 1.00 92.38 135 LEU A N 1
ATOM 1016 C CA . LEU A 1 135 ? -14.135 5.578 22.623 1.00 92.38 135 LEU A CA 1
ATOM 1017 C C . LEU A 1 135 ? -15.644 5.368 22.813 1.00 92.38 135 LEU A C 1
ATOM 1019 O O . LEU A 1 135 ? -16.399 6.334 22.800 1.00 92.38 135 LEU A O 1
ATOM 1023 N N . ALA A 1 136 ? -16.102 4.128 23.019 1.00 92.50 136 ALA A N 1
ATOM 1024 C CA . ALA A 1 136 ? -17.514 3.856 23.286 1.00 92.50 136 ALA A CA 1
ATOM 1025 C C . ALA A 1 136 ? -17.987 4.489 24.606 1.00 92.50 136 ALA A C 1
ATOM 1027 O O . ALA A 1 136 ? -19.097 5.014 24.669 1.00 92.50 136 ALA A O 1
ATOM 1028 N N . GLN A 1 137 ? -17.162 4.438 25.659 1.00 90.12 137 GLN A N 1
ATOM 1029 C CA . GLN A 1 137 ? -17.474 5.067 26.947 1.00 90.12 137 GLN A CA 1
ATOM 1030 C C . GLN A 1 137 ? -17.547 6.585 26.824 1.00 90.12 137 GLN A C 1
ATOM 1032 O O . GLN A 1 137 ? -18.515 7.174 27.298 1.00 90.12 137 GLN A O 1
ATOM 1037 N N . ASP A 1 138 ? -16.557 7.192 26.172 1.00 92.19 138 ASP A N 1
ATOM 1038 C CA . ASP A 1 138 ? -16.497 8.632 25.943 1.00 92.19 138 ASP A CA 1
ATOM 1039 C C . ASP A 1 138 ? -17.667 9.097 25.080 1.00 92.19 138 ASP A C 1
ATOM 1041 O O . ASP A 1 138 ? -18.314 10.084 25.414 1.00 92.19 138 ASP A O 1
ATOM 1045 N N . LEU A 1 139 ? -18.014 8.340 24.036 1.00 93.94 139 LEU A N 1
ATOM 1046 C CA . LEU A 1 139 ? -19.184 8.608 23.206 1.00 93.94 139 LEU A CA 1
ATOM 1047 C C . LEU A 1 139 ? -20.480 8.570 24.025 1.00 93.94 139 LEU A C 1
ATOM 1049 O O . LEU A 1 139 ? -21.330 9.443 23.886 1.00 93.94 139 LEU A O 1
ATOM 1053 N N . VAL A 1 140 ? -20.660 7.567 24.885 1.00 94.00 140 VAL A N 1
ATOM 1054 C CA . VAL A 1 140 ? -21.844 7.493 25.750 1.00 94.00 140 VAL A CA 1
ATOM 1055 C C . VAL A 1 140 ? -21.862 8.643 26.754 1.00 94.00 140 VAL A C 1
ATOM 1057 O O . VAL A 1 140 ? -22.911 9.263 26.932 1.00 94.00 140 VAL A O 1
ATOM 1060 N N . GLU A 1 141 ? -20.738 8.920 27.414 1.00 93.38 141 GLU A N 1
ATOM 1061 C CA . GLU A 1 141 ? -20.622 9.991 28.404 1.00 93.38 141 GLU A CA 1
ATOM 1062 C C . GLU A 1 141 ? -20.947 11.344 27.775 1.00 93.38 141 GLU A C 1
ATOM 1064 O O . GLU A 1 141 ? -21.757 12.079 28.333 1.00 93.38 141 GLU A O 1
ATOM 1069 N N . GLU A 1 142 ? -20.405 11.625 26.592 1.00 93.06 142 GLU A N 1
ATOM 1070 C CA . GLU A 1 142 ? -20.633 12.877 25.874 1.00 93.06 142 GLU A CA 1
ATOM 1071 C C . GLU A 1 142 ? -22.095 13.020 25.435 1.00 93.06 142 GLU A C 1
ATOM 1073 O O . GLU A 1 142 ? -22.740 14.045 25.647 1.00 93.06 142 GLU A O 1
ATOM 1078 N N . LEU A 1 143 ? -22.683 11.958 24.877 1.00 92.12 143 LEU A N 1
ATOM 1079 C CA . LEU A 1 143 ? -24.041 12.035 24.340 1.00 92.12 143 LEU A CA 1
ATOM 1080 C C . LEU A 1 143 ? -25.128 12.016 25.421 1.00 92.12 143 LEU A C 1
ATOM 1082 O O . LEU A 1 143 ? -26.203 12.577 25.200 1.00 92.12 143 LEU A O 1
ATOM 1086 N N . THR A 1 144 ? -24.884 11.366 26.561 1.00 92.38 144 THR A N 1
ATOM 1087 C CA . THR A 1 144 ? -25.889 11.177 27.626 1.00 92.38 144 THR A CA 1
ATOM 1088 C C . THR A 1 144 ? -25.620 11.996 28.888 1.00 92.38 144 THR A C 1
ATOM 1090 O O . THR A 1 144 ? -26.513 12.142 29.720 1.00 92.38 144 THR A O 1
ATOM 1093 N N . GLY A 1 145 ? -24.405 12.521 29.062 1.00 91.88 145 GLY A N 1
ATOM 1094 C CA . GLY A 1 145 ? -23.944 13.133 30.309 1.00 91.88 145 GLY A CA 1
ATOM 1095 C C . GLY A 1 145 ? -23.723 12.127 31.447 1.00 91.88 145 GLY A C 1
ATOM 1096 O O . GLY A 1 145 ? -23.611 12.522 32.611 1.00 91.88 145 GLY A O 1
ATOM 1097 N N . HIS A 1 146 ? -23.727 10.820 31.163 1.00 88.56 146 HIS A N 1
ATOM 1098 C CA . HIS A 1 146 ? -23.607 9.763 32.165 1.00 88.56 146 HIS A CA 1
ATOM 1099 C C . HIS A 1 146 ? -22.396 8.878 31.897 1.00 88.56 146 HIS A C 1
ATOM 1101 O O . HIS A 1 146 ? -22.304 8.185 30.884 1.00 88.56 146 HIS A O 1
ATOM 1107 N N . ARG A 1 147 ? -21.476 8.845 32.865 1.00 84.25 147 ARG A N 1
ATOM 1108 C CA . ARG A 1 147 ? -20.300 7.984 32.801 1.00 84.25 147 ARG A CA 1
ATOM 1109 C C . ARG A 1 147 ? -20.678 6.542 33.126 1.00 84.25 147 ARG A C 1
ATOM 1111 O O . ARG A 1 147 ? -20.872 6.185 34.288 1.00 84.25 147 ARG A O 1
ATOM 1118 N N . HIS A 1 148 ? -20.752 5.706 32.099 1.00 78.94 148 HIS A N 1
ATOM 1119 C CA . HIS A 1 148 ? -20.976 4.273 32.252 1.00 78.94 148 HIS A CA 1
ATOM 1120 C C . HIS A 1 148 ? -19.646 3.522 32.373 1.00 78.94 148 HIS A C 1
ATOM 1122 O O . HIS A 1 148 ? -18.820 3.544 31.465 1.00 78.94 148 HIS A O 1
ATOM 1128 N N . ARG A 1 149 ? -19.443 2.837 33.504 1.00 72.12 149 ARG A N 1
ATOM 1129 C CA . ARG A 1 149 ? -18.302 1.935 33.710 1.00 72.12 149 ARG A CA 1
ATOM 1130 C C . ARG A 1 149 ? -18.661 0.525 33.250 1.00 72.12 149 ARG A C 1
ATOM 1132 O O . ARG A 1 149 ? -19.749 0.036 33.547 1.00 72.12 149 ARG A O 1
ATOM 1139 N N . ILE A 1 150 ? -17.738 -0.137 32.554 1.00 69.12 150 ILE A N 1
ATOM 1140 C CA . ILE A 1 150 ? -17.858 -1.564 32.228 1.00 69.12 150 ILE A CA 1
ATOM 1141 C C . ILE A 1 150 ? -17.705 -2.346 33.534 1.00 69.12 150 ILE A C 1
ATOM 1143 O O . ILE A 1 150 ? -16.630 -2.331 34.125 1.00 69.12 150 ILE A O 1
ATOM 1147 N N . SER A 1 151 ? -18.758 -3.023 33.989 1.00 68.88 151 SER A N 1
ATOM 1148 C CA . SER A 1 151 ? -18.722 -3.813 35.227 1.00 68.88 151 SER A CA 1
ATOM 1149 C C . SER A 1 151 ? -18.053 -5.177 35.008 1.00 68.88 151 SER A C 1
ATOM 1151 O O . SER A 1 151 ? -17.215 -5.602 35.805 1.00 68.88 151 SER A O 1
ATOM 1153 N N . SER A 1 152 ? -18.339 -5.844 33.891 1.00 76.19 152 SER A N 1
ATOM 1154 C CA . SER A 1 152 ? -17.599 -7.014 33.412 1.00 76.19 152 SER A CA 1
ATOM 1155 C C . SER A 1 152 ? -17.778 -7.179 31.903 1.00 76.19 152 SER A C 1
ATOM 1157 O O . SER A 1 152 ? -18.773 -6.719 31.346 1.00 76.19 152 SER A O 1
ATOM 1159 N N . ARG A 1 153 ? -16.816 -7.809 31.222 1.00 78.94 153 ARG A N 1
ATOM 1160 C CA . ARG A 1 153 ? -16.949 -8.172 29.802 1.00 78.94 153 ARG A CA 1
ATOM 1161 C C . ARG A 1 153 ? -16.230 -9.476 29.493 1.00 78.94 153 ARG A C 1
ATOM 1163 O O . ARG A 1 153 ? -15.163 -9.735 30.040 1.00 78.94 153 ARG A O 1
ATOM 1170 N N . LEU A 1 154 ? -16.793 -10.266 28.587 1.00 78.94 154 LEU A N 1
ATOM 1171 C CA . LEU A 1 154 ? -16.073 -11.359 27.941 1.00 78.94 154 LEU A CA 1
ATOM 1172 C C . LEU A 1 154 ? -15.374 -10.800 26.705 1.00 78.94 154 LEU A C 1
ATOM 1174 O O . LEU A 1 154 ? -15.998 -10.135 25.882 1.00 78.94 154 LEU A O 1
ATOM 1178 N N . ILE A 1 155 ? -14.078 -11.049 26.611 1.00 78.69 155 ILE A N 1
ATOM 1179 C CA . ILE A 1 155 ? -13.218 -10.650 25.507 1.00 78.69 155 ILE A CA 1
ATOM 1180 C C . ILE A 1 155 ? -12.807 -11.936 24.802 1.00 78.69 155 ILE A C 1
ATOM 1182 O O . ILE A 1 155 ? -12.256 -12.839 25.430 1.00 78.69 155 ILE A O 1
ATOM 1186 N N . THR A 1 156 ? -13.105 -12.037 23.515 1.00 74.25 156 THR A N 1
ATOM 1187 C CA . THR A 1 156 ? -12.811 -13.212 22.690 1.00 74.25 156 THR A CA 1
ATOM 1188 C C . THR A 1 156 ? -11.861 -12.816 21.578 1.00 74.25 156 THR A C 1
ATOM 1190 O O . THR A 1 156 ? -12.097 -11.802 20.931 1.00 74.25 156 THR A O 1
ATOM 1193 N N . GLY A 1 157 ? -10.847 -13.638 21.316 1.00 73.44 157 GLY A N 1
ATOM 1194 C CA . GLY A 1 157 ? -9.859 -13.363 20.275 1.00 73.44 157 GLY A CA 1
ATOM 1195 C C . GLY A 1 157 ? -8.567 -12.779 20.838 1.00 73.44 157 GLY A C 1
ATOM 1196 O O . GLY A 1 157 ? -8.565 -11.978 21.772 1.00 73.44 157 GLY A O 1
ATOM 1197 N N . GLU A 1 158 ? -7.450 -13.227 20.275 1.00 71.69 158 GLU A N 1
ATOM 1198 C CA . GLU A 1 158 ? -6.115 -12.971 20.813 1.00 71.69 158 GLU A CA 1
ATOM 1199 C C . GLU A 1 158 ? -5.778 -11.470 20.851 1.00 71.69 158 GLU A C 1
ATOM 1201 O O . GLU A 1 158 ? -5.292 -10.976 21.866 1.00 71.69 158 GLU A O 1
ATOM 1206 N N . ASP A 1 159 ? -6.114 -10.722 19.798 1.00 66.94 159 ASP A N 1
ATOM 1207 C CA . ASP A 1 159 ? -5.781 -9.295 19.673 1.00 66.94 159 ASP A CA 1
ATOM 1208 C C . ASP A 1 159 ? -6.579 -8.391 20.616 1.00 66.94 159 ASP A C 1
ATOM 1210 O O . ASP A 1 159 ? -6.032 -7.444 21.190 1.00 66.94 159 ASP A O 1
ATOM 1214 N N . ASP A 1 160 ? -7.853 -8.702 20.852 1.00 67.94 160 ASP A N 1
ATOM 1215 C CA . ASP A 1 160 ? -8.685 -7.945 21.790 1.00 67.94 160 ASP A CA 1
ATOM 1216 C C . ASP A 1 160 ? -8.278 -8.224 23.237 1.00 67.94 160 ASP A C 1
ATOM 1218 O O . ASP A 1 160 ? -8.257 -7.316 24.074 1.00 67.94 160 ASP A O 1
ATOM 1222 N N . ILE A 1 161 ? -7.882 -9.467 23.531 1.00 73.25 161 ILE A N 1
ATOM 1223 C CA . ILE A 1 161 ? -7.299 -9.841 24.822 1.00 73.25 161 ILE A CA 1
ATOM 1224 C C . ILE A 1 161 ? -5.979 -9.102 25.031 1.00 73.25 161 ILE A C 1
ATOM 1226 O O . ILE A 1 161 ? -5.773 -8.509 26.092 1.00 73.25 161 ILE A O 1
ATOM 1230 N N . LYS A 1 162 ? -5.103 -9.089 24.020 1.00 72.75 162 LYS A N 1
ATOM 1231 C CA . LYS A 1 162 ? -3.827 -8.363 24.050 1.00 72.75 162 LYS A CA 1
ATOM 1232 C C . LYS A 1 162 ? -4.040 -6.876 24.301 1.00 72.75 162 LYS A C 1
ATOM 1234 O O . LYS A 1 162 ? -3.387 -6.326 25.185 1.00 72.75 162 LYS A O 1
ATOM 1239 N N . ARG A 1 163 ? -4.962 -6.231 23.579 1.00 68.44 163 ARG A N 1
ATOM 1240 C CA . ARG A 1 163 ? -5.286 -4.811 23.787 1.00 68.44 163 ARG A CA 1
ATOM 1241 C C . ARG A 1 163 ? -5.826 -4.560 25.182 1.00 68.44 163 ARG A C 1
ATOM 1243 O O . ARG A 1 163 ? -5.314 -3.690 25.877 1.00 68.44 163 ARG A O 1
ATOM 1250 N N . ALA A 1 164 ? -6.784 -5.363 25.636 1.00 71.88 164 ALA A N 1
ATOM 1251 C CA . ALA A 1 164 ? -7.363 -5.196 26.960 1.00 71.88 164 ALA A CA 1
ATOM 1252 C C . ALA A 1 164 ? -6.351 -5.420 28.093 1.00 71.88 164 ALA A C 1
ATOM 1254 O O . ALA A 1 164 ? -6.359 -4.672 29.064 1.00 71.88 164 ALA A O 1
ATOM 1255 N N . ILE A 1 165 ? -5.481 -6.427 28.004 1.00 74.75 165 ILE A N 1
ATOM 1256 C CA . ILE A 1 165 ? -4.469 -6.687 29.035 1.00 74.75 165 ILE A CA 1
ATOM 1257 C C . ILE A 1 165 ? -3.350 -5.643 28.952 1.00 74.75 165 ILE A C 1
ATOM 1259 O O . ILE A 1 165 ? -3.001 -5.051 29.967 1.00 74.75 165 ILE A O 1
ATOM 1263 N N . GLY A 1 166 ? -2.817 -5.372 27.759 1.00 70.12 166 GLY A N 1
ATOM 1264 C CA . GLY A 1 166 ? -1.700 -4.449 27.551 1.00 70.12 166 GLY A CA 1
ATOM 1265 C C . GLY A 1 166 ? -2.027 -2.999 27.911 1.00 70.12 166 GLY A C 1
ATOM 1266 O O . GLY A 1 166 ? -1.243 -2.369 28.621 1.00 70.12 166 GLY A O 1
ATOM 1267 N N . TYR A 1 167 ? -3.189 -2.495 27.479 1.00 66.69 167 TYR A N 1
ATOM 1268 C CA . TYR A 1 167 ? -3.665 -1.146 27.809 1.00 66.69 167 TYR A CA 1
ATOM 1269 C C . TYR A 1 167 ? -3.861 -0.995 29.317 1.00 66.69 167 TYR A C 1
ATOM 1271 O O . TYR A 1 167 ? -3.300 -0.102 29.941 1.00 66.69 167 TYR A O 1
ATOM 1279 N N . ASN A 1 168 ? -4.567 -1.937 29.947 1.00 67.94 168 ASN A N 1
ATOM 1280 C CA . ASN A 1 168 ? -4.855 -1.833 31.374 1.00 67.94 168 ASN A CA 1
ATOM 1281 C C . ASN A 1 168 ? -3.618 -2.084 32.254 1.00 67.94 168 ASN A C 1
ATOM 1283 O O . ASN A 1 168 ? -3.504 -1.488 33.322 1.00 67.94 168 ASN A O 1
ATOM 1287 N N . MET A 1 169 ? -2.657 -2.902 31.812 1.00 68.94 169 MET A N 1
ATOM 1288 C CA . MET A 1 169 ? -1.358 -3.031 32.482 1.00 68.94 169 MET A CA 1
ATOM 1289 C C . MET A 1 169 ? -0.550 -1.743 32.423 1.00 68.94 169 MET A C 1
ATOM 1291 O O . MET A 1 169 ? 0.048 -1.364 33.422 1.00 68.94 169 MET A O 1
ATOM 1295 N N . GLY A 1 170 ? -0.493 -1.094 31.261 1.00 66.94 170 GLY A N 1
ATOM 1296 C CA . GLY A 1 170 ? 0.284 0.127 31.082 1.00 66.94 170 GLY A CA 1
ATOM 1297 C C . GLY A 1 170 ? -0.374 1.332 31.742 1.00 66.94 170 GLY A C 1
ATOM 1298 O O . GLY A 1 170 ? 0.250 1.994 32.564 1.00 66.94 170 GLY A O 1
ATOM 1299 N N . ASP A 1 171 ? -1.635 1.591 31.418 1.00 69.06 171 ASP A N 1
ATOM 1300 C CA . ASP A 1 171 ? -2.241 2.914 31.589 1.00 69.06 171 ASP A CA 1
ATOM 1301 C C . ASP A 1 171 ? -3.036 3.052 32.895 1.00 69.06 171 ASP A C 1
ATOM 1303 O O . ASP A 1 171 ? -3.181 4.156 33.422 1.00 69.06 171 ASP A O 1
ATOM 1307 N N . ILE A 1 172 ? -3.509 1.939 33.471 1.00 76.25 172 ILE A N 1
ATOM 1308 C CA . ILE A 1 172 ? -4.193 1.955 34.777 1.00 76.25 172 ILE A CA 1
ATOM 1309 C C . ILE A 1 172 ? -3.199 1.838 35.932 1.00 76.25 172 ILE A C 1
ATOM 1311 O O . ILE A 1 172 ? -3.489 2.337 37.019 1.00 76.25 172 ILE A O 1
ATOM 1315 N N . ALA A 1 173 ? -2.044 1.209 35.712 1.00 83.06 173 ALA A N 1
ATOM 1316 C CA . ALA A 1 173 ? -1.055 0.966 36.752 1.00 83.06 173 ALA A CA 1
ATOM 1317 C C . ALA A 1 173 ? -0.547 2.269 37.371 1.00 83.06 173 ALA A C 1
ATOM 1319 O O . ALA A 1 173 ? 0.025 3.126 36.693 1.00 83.06 173 ALA A O 1
ATOM 1320 N N . ARG A 1 174 ? -0.718 2.403 38.685 1.00 87.38 174 ARG A N 1
ATOM 1321 C CA . ARG A 1 174 ? -0.242 3.548 39.458 1.00 87.38 174 ARG A CA 1
ATOM 1322 C C . ARG A 1 174 ? 0.900 3.145 40.368 1.00 87.38 174 ARG A C 1
ATOM 1324 O O . ARG A 1 174 ? 1.088 1.985 40.735 1.00 87.38 174 ARG A O 1
ATOM 1331 N N . LYS A 1 175 ? 1.647 4.158 40.798 1.00 90.19 175 LYS A N 1
ATOM 1332 C CA . LYS A 1 175 ? 2.669 3.999 41.824 1.00 90.19 175 LYS A CA 1
ATOM 1333 C C . LYS A 1 175 ? 2.061 3.388 43.091 1.00 90.19 175 LYS A C 1
ATOM 1335 O O . LYS A 1 175 ? 1.187 3.998 43.702 1.00 90.19 175 LYS A O 1
ATOM 1340 N N . GLY A 1 176 ? 2.583 2.233 43.500 1.00 89.94 176 GLY A N 1
ATOM 1341 C CA . GLY A 1 176 ? 2.116 1.483 44.672 1.00 89.94 176 GLY A CA 1
ATOM 1342 C C . GLY A 1 176 ? 1.135 0.347 44.370 1.00 89.94 176 GLY A C 1
ATOM 1343 O O . GLY A 1 176 ? 0.868 -0.448 45.269 1.00 89.94 176 GLY A O 1
ATOM 1344 N N . ASP A 1 177 ? 0.644 0.223 43.133 1.00 92.69 177 ASP A N 1
ATOM 1345 C CA . ASP A 1 177 ? -0.173 -0.925 42.738 1.00 92.69 177 ASP A CA 1
ATOM 1346 C C . ASP A 1 177 ? 0.672 -2.203 42.670 1.00 92.69 177 ASP A C 1
ATOM 1348 O O . ASP A 1 177 ? 1.849 -2.170 42.304 1.00 92.69 177 ASP A O 1
ATOM 1352 N N . ILE A 1 178 ? 0.050 -3.345 42.976 1.00 94.12 178 ILE A N 1
ATOM 1353 C CA . ILE A 1 178 ? 0.640 -4.674 42.788 1.00 94.12 178 ILE A CA 1
ATOM 1354 C C . ILE A 1 178 ? -0.097 -5.360 41.642 1.00 94.12 178 ILE A C 1
ATOM 1356 O O . ILE A 1 178 ? -1.286 -5.667 41.751 1.00 94.12 178 ILE A O 1
ATOM 1360 N N . ILE A 1 179 ? 0.613 -5.615 40.549 1.00 92.38 179 ILE A N 1
ATOM 1361 C CA . ILE A 1 179 ? 0.100 -6.341 39.389 1.00 92.38 179 ILE A CA 1
ATOM 1362 C C . ILE A 1 179 ? 0.566 -7.782 39.488 1.00 92.38 179 ILE A C 1
ATOM 1364 O O . ILE A 1 179 ? 1.765 -8.054 39.556 1.00 92.38 179 ILE A O 1
ATOM 1368 N N . ARG A 1 180 ? -0.385 -8.710 39.499 1.00 92.62 180 ARG A N 1
ATOM 1369 C CA . ARG A 1 180 ? -0.123 -10.141 39.655 1.00 92.62 180 ARG A CA 1
ATOM 1370 C C . ARG A 1 180 ? -0.453 -10.828 38.346 1.00 92.62 180 ARG A C 1
ATOM 1372 O O . ARG A 1 180 ? -1.574 -10.709 37.868 1.00 92.62 180 ARG A O 1
ATOM 1379 N N . VAL A 1 181 ? 0.506 -11.532 37.758 1.00 90.81 181 VAL A N 1
ATOM 1380 C CA . VAL A 1 181 ? 0.337 -12.194 36.459 1.00 90.81 181 VAL A CA 1
ATOM 1381 C C . VAL A 1 181 ? 0.652 -13.674 36.602 1.00 90.81 181 VAL A C 1
ATOM 1383 O O . VAL A 1 181 ? 1.745 -14.045 37.025 1.00 90.81 181 VAL A O 1
ATOM 1386 N N . THR A 1 182 ? -0.302 -14.522 36.232 1.00 88.31 182 THR A N 1
ATOM 1387 C CA . THR A 1 182 ? -0.176 -15.984 36.266 1.00 88.31 182 THR A CA 1
ATOM 1388 C C . THR A 1 182 ? -0.036 -16.511 34.838 1.00 88.31 182 THR A C 1
ATOM 1390 O O . THR A 1 182 ? -0.979 -16.438 34.051 1.00 88.31 182 THR A O 1
ATOM 1393 N N . ILE A 1 183 ? 1.138 -17.040 34.488 1.00 80.44 183 ILE A N 1
ATOM 1394 C CA . ILE A 1 183 ? 1.465 -17.522 33.138 1.00 80.44 183 ILE A CA 1
ATOM 1395 C C . ILE A 1 183 ? 1.585 -19.051 33.178 1.00 80.44 183 ILE A C 1
ATOM 1397 O O . ILE A 1 183 ? 2.637 -19.590 33.533 1.00 80.44 183 ILE A O 1
ATOM 1401 N N . VAL A 1 184 ? 0.495 -19.758 32.849 1.00 65.12 184 VAL A N 1
ATOM 1402 C CA . VAL A 1 184 ? 0.418 -21.232 32.953 1.00 65.12 184 VAL A CA 1
ATOM 1403 C C . VAL A 1 184 ? 0.902 -21.957 31.678 1.00 65.12 184 VAL A C 1
ATOM 1405 O O . VAL A 1 184 ? 1.426 -23.068 31.744 1.00 65.12 184 VAL A O 1
ATOM 1408 N N . SER A 1 185 ? 0.812 -21.303 30.518 1.00 60.12 185 SER A N 1
ATOM 1409 C CA . SER A 1 185 ? 1.134 -21.823 29.184 1.00 60.12 185 SER A CA 1
ATOM 1410 C C . SER A 1 185 ? 1.543 -20.658 28.281 1.00 60.12 185 SER A C 1
ATOM 1412 O O . SER A 1 185 ? 0.814 -19.674 28.176 1.00 60.12 185 SER A O 1
ATOM 1414 N N . PHE A 1 186 ? 2.714 -20.750 27.644 1.00 54.75 186 PHE A N 1
ATOM 1415 C CA . PHE A 1 186 ? 3.149 -19.753 26.661 1.00 54.75 186 PHE A CA 1
ATOM 1416 C C . PHE A 1 186 ? 2.457 -19.937 25.303 1.00 54.75 186 PHE A C 1
ATOM 1418 O O . PHE A 1 186 ? 2.442 -18.998 24.520 1.00 54.75 186 PHE A O 1
ATOM 1425 N N . SER A 1 187 ? 1.891 -21.117 25.015 1.00 51.59 187 SER A N 1
ATOM 1426 C CA . SER A 1 187 ? 1.573 -21.556 23.649 1.00 51.59 187 SER A CA 1
ATOM 1427 C C . SER A 1 187 ? 0.698 -20.594 22.828 1.00 51.59 187 SER A C 1
ATOM 1429 O O . SER A 1 187 ? 1.077 -20.347 21.689 1.00 51.59 187 SER A O 1
ATOM 1431 N N . PRO A 1 188 ? -0.403 -20.014 23.350 1.00 52.41 188 PRO A N 1
ATOM 1432 C CA . PRO A 1 188 ? -1.214 -19.062 22.583 1.00 52.41 188 PRO A CA 1
ATOM 1433 C C . PRO A 1 188 ? -0.679 -17.617 22.610 1.00 52.41 188 PRO A C 1
ATOM 1435 O O . PRO A 1 188 ? -1.302 -16.730 22.049 1.00 52.41 188 PRO A O 1
ATOM 1438 N N . PHE A 1 189 ? 0.455 -17.357 23.268 1.00 53.62 189 PHE A N 1
ATOM 1439 C CA . PHE A 1 189 ? 1.092 -16.034 23.363 1.00 53.62 189 PHE A CA 1
ATOM 1440 C C . PHE A 1 189 ? 2.561 -16.053 22.880 1.00 53.62 189 PHE A C 1
ATOM 1442 O O . PHE A 1 189 ? 3.303 -15.098 23.117 1.00 53.62 189 PHE A O 1
ATOM 1449 N N . LEU A 1 190 ? 3.014 -17.155 22.259 1.00 51.28 190 LEU A N 1
ATOM 1450 C CA . LEU A 1 190 ? 4.417 -17.380 21.881 1.00 51.28 190 LEU A CA 1
ATOM 1451 C C . LEU A 1 190 ? 4.886 -16.462 20.750 1.00 51.28 190 LEU A C 1
ATOM 1453 O O . LEU A 1 190 ? 6.030 -16.012 20.798 1.00 51.28 190 LEU A O 1
ATOM 1457 N N . ASP A 1 191 ? 4.024 -16.164 19.778 1.00 51.78 191 ASP A N 1
ATOM 1458 C CA . ASP A 1 191 ? 4.440 -15.463 18.559 1.00 51.78 191 ASP A CA 1
ATOM 1459 C C . ASP A 1 191 ? 4.649 -13.948 18.764 1.00 51.78 191 ASP A C 1
ATOM 1461 O O . ASP A 1 191 ? 5.274 -13.301 17.928 1.00 51.78 191 ASP A O 1
ATOM 1465 N N . GLU A 1 192 ? 4.227 -13.369 19.900 1.00 57.03 192 GLU A N 1
ATOM 1466 C CA . GLU A 1 192 ? 4.333 -11.920 20.159 1.00 57.03 192 GLU A CA 1
ATOM 1467 C C . GLU A 1 192 ? 4.639 -11.553 21.633 1.00 57.03 192 GLU A C 1
ATOM 1469 O O . GLU A 1 192 ? 4.018 -10.660 22.219 1.00 57.03 192 GLU A O 1
ATOM 1474 N N . GLN A 1 193 ? 5.625 -12.213 22.257 1.00 63.62 193 GLN A N 1
ATOM 1475 C CA . GLN A 1 193 ? 6.041 -11.954 23.653 1.00 63.62 193 GLN A CA 1
ATOM 1476 C C . GLN A 1 193 ? 6.409 -10.487 23.946 1.00 63.62 193 GLN A C 1
ATOM 1478 O O . GLN A 1 193 ? 6.263 -10.026 25.081 1.00 63.62 193 GLN A O 1
ATOM 1483 N N . GLU A 1 194 ? 6.863 -9.747 22.933 1.00 64.56 194 GLU A N 1
ATOM 1484 C CA . GLU A 1 194 ? 7.332 -8.366 23.071 1.00 64.56 194 GLU A CA 1
ATOM 1485 C C . GLU A 1 194 ? 6.252 -7.440 23.646 1.00 64.56 194 GLU A C 1
ATOM 1487 O O . GLU A 1 194 ? 6.536 -6.682 24.568 1.00 64.56 194 GLU A O 1
ATOM 1492 N N . LYS A 1 195 ? 4.987 -7.564 23.220 1.00 65.81 195 LYS A N 1
ATOM 1493 C CA . LYS A 1 195 ? 3.911 -6.650 23.652 1.00 65.81 195 LYS A CA 1
ATOM 1494 C C . LYS A 1 195 ? 3.506 -6.840 25.119 1.00 65.81 195 LYS A C 1
ATOM 1496 O O . LYS A 1 195 ? 3.254 -5.857 25.819 1.00 65.81 195 LYS A O 1
ATOM 1501 N N . LEU A 1 196 ? 3.446 -8.086 25.606 1.00 72.06 196 LEU A N 1
ATOM 1502 C CA . LEU A 1 196 ? 3.158 -8.371 27.021 1.00 72.06 196 LEU A CA 1
ATOM 1503 C C . LEU A 1 196 ? 4.321 -7.915 27.910 1.00 72.06 196 LEU A C 1
ATOM 1505 O O . LEU A 1 196 ? 4.098 -7.297 28.952 1.00 72.06 196 LEU A O 1
ATOM 1509 N N . ILE A 1 197 ? 5.558 -8.181 27.478 1.00 76.06 197 ILE A N 1
ATOM 1510 C CA . ILE A 1 197 ? 6.769 -7.708 28.157 1.00 76.06 197 ILE A CA 1
ATOM 1511 C C . ILE A 1 197 ? 6.792 -6.174 28.190 1.00 76.06 197 ILE A C 1
ATOM 1513 O O . ILE A 1 197 ? 7.068 -5.597 29.241 1.00 76.06 197 ILE A O 1
ATOM 1517 N N . ASP A 1 198 ? 6.415 -5.508 27.100 1.00 75.81 198 ASP A N 1
ATOM 1518 C CA . ASP A 1 198 ? 6.294 -4.051 27.030 1.00 75.81 198 ASP A CA 1
ATOM 1519 C C . ASP A 1 198 ? 5.210 -3.509 27.965 1.00 75.81 198 ASP A C 1
ATOM 1521 O O . ASP A 1 198 ? 5.391 -2.447 28.567 1.00 75.81 198 ASP A O 1
ATOM 1525 N N . GLY A 1 199 ? 4.089 -4.221 28.111 1.00 79.00 199 GLY A N 1
ATOM 1526 C CA . GLY A 1 199 ? 3.040 -3.912 29.085 1.00 79.00 199 GLY A CA 1
ATOM 1527 C C . GLY A 1 199 ? 3.552 -4.000 30.525 1.00 79.00 199 GLY A C 1
ATOM 1528 O O . GLY A 1 199 ? 3.424 -3.041 31.284 1.00 79.00 199 GLY A O 1
ATOM 1529 N N . ILE A 1 200 ? 4.224 -5.101 30.876 1.00 82.44 200 ILE A N 1
ATOM 1530 C CA . ILE A 1 200 ? 4.883 -5.295 32.181 1.00 82.44 200 ILE A CA 1
ATOM 1531 C C . ILE A 1 200 ? 5.914 -4.188 32.441 1.00 82.44 200 ILE A C 1
ATOM 1533 O O . ILE A 1 200 ? 5.942 -3.591 33.519 1.00 82.44 200 ILE A O 1
ATOM 1537 N N . ALA A 1 201 ? 6.748 -3.885 31.447 1.00 81.44 201 ALA A N 1
ATOM 1538 C CA . ALA A 1 201 ? 7.784 -2.868 31.552 1.00 81.44 201 ALA A CA 1
ATOM 1539 C C . ALA A 1 201 ? 7.200 -1.455 31.685 1.00 81.44 201 ALA A C 1
ATOM 1541 O O . ALA A 1 201 ? 7.771 -0.627 32.395 1.00 81.44 201 ALA A O 1
ATOM 1542 N N . ARG A 1 202 ? 6.081 -1.148 31.013 1.00 81.94 202 ARG A N 1
ATOM 1543 C CA . ARG A 1 202 ? 5.350 0.120 31.186 1.00 81.94 202 ARG A CA 1
ATOM 1544 C C . ARG A 1 202 ? 4.746 0.232 32.579 1.00 81.94 202 ARG A C 1
ATOM 1546 O O . ARG A 1 202 ? 4.979 1.233 33.247 1.00 81.94 202 ARG A O 1
ATOM 1553 N N . ALA A 1 203 ? 4.069 -0.811 33.046 1.00 86.19 203 ALA A N 1
ATOM 1554 C CA . ALA A 1 203 ? 3.470 -0.837 34.374 1.00 86.19 203 ALA A CA 1
ATOM 1555 C C . ALA A 1 203 ? 4.509 -0.587 35.480 1.00 86.19 203 ALA A C 1
ATOM 1557 O O . ALA A 1 203 ? 4.324 0.253 36.362 1.00 86.19 203 ALA A O 1
ATOM 1558 N N . ALA A 1 204 ? 5.657 -1.264 35.385 1.00 87.06 204 ALA A N 1
ATOM 1559 C CA . ALA A 1 204 ? 6.767 -1.073 36.310 1.00 87.06 204 ALA A CA 1
ATOM 1560 C C . ALA A 1 204 ? 7.357 0.347 36.233 1.00 87.06 204 ALA A C 1
ATOM 1562 O O . ALA A 1 204 ? 7.696 0.925 37.267 1.00 87.06 204 ALA A O 1
ATOM 1563 N N . ARG A 1 205 ? 7.449 0.940 35.030 1.00 84.38 205 ARG A N 1
ATOM 1564 C CA . ARG A 1 205 ? 7.878 2.341 34.846 1.00 84.38 205 ARG A CA 1
ATOM 1565 C C . ARG A 1 205 ? 6.923 3.329 35.510 1.00 84.38 205 ARG A C 1
ATOM 1567 O O . ARG A 1 205 ? 7.384 4.298 36.104 1.00 84.38 205 ARG A O 1
ATOM 1574 N N . ASN A 1 206 ? 5.627 3.029 35.520 1.00 86.44 206 ASN A N 1
ATOM 1575 C CA . ASN A 1 206 ? 4.618 3.826 36.222 1.00 86.44 206 ASN A CA 1
ATOM 1576 C C . ASN A 1 206 ? 4.655 3.644 37.755 1.00 86.44 206 ASN A C 1
ATOM 1578 O O . ASN A 1 206 ? 3.884 4.268 38.486 1.00 86.44 206 ASN A O 1
ATOM 1582 N N . GLY A 1 207 ? 5.597 2.842 38.268 1.00 89.06 207 GLY A N 1
ATOM 1583 C CA . GLY A 1 207 ? 5.847 2.648 39.693 1.00 89.06 207 GLY A CA 1
ATOM 1584 C C . GLY A 1 207 ? 5.034 1.525 40.334 1.00 89.06 207 GLY A C 1
ATOM 1585 O O . GLY A 1 207 ? 4.967 1.480 41.566 1.00 89.06 207 GLY A O 1
ATOM 1586 N N . ALA A 1 208 ? 4.413 0.652 39.537 1.00 92.00 208 ALA A N 1
ATOM 1587 C CA . ALA A 1 208 ? 3.755 -0.549 40.039 1.00 92.00 208 ALA A CA 1
ATOM 1588 C C . ALA A 1 208 ? 4.768 -1.675 40.327 1.00 92.00 208 ALA A C 1
ATOM 1590 O O . ALA A 1 208 ? 5.794 -1.824 39.654 1.00 92.00 208 ALA A O 1
ATOM 1591 N N . GLU A 1 209 ? 4.467 -2.505 41.322 1.00 93.94 209 GLU A N 1
ATOM 1592 C CA . GLU A 1 209 ? 5.166 -3.763 41.573 1.00 93.94 209 GLU A CA 1
ATOM 1593 C C . GLU A 1 209 ? 4.539 -4.857 40.707 1.00 93.94 209 GLU A C 1
ATOM 1595 O O . GLU A 1 209 ? 3.371 -5.196 40.881 1.00 93.94 209 GLU A O 1
ATOM 1600 N N . VAL A 1 210 ? 5.303 -5.435 39.779 1.00 93.06 210 VAL A N 1
ATOM 1601 C CA . VAL A 1 210 ? 4.806 -6.510 38.911 1.00 93.06 210 VAL A CA 1
ATOM 1602 C C . VAL A 1 210 ? 5.357 -7.850 39.387 1.00 93.06 210 VAL A C 1
ATOM 1604 O O . VAL A 1 210 ? 6.570 -8.060 39.403 1.00 93.06 210 VAL A O 1
ATOM 1607 N N . ARG A 1 211 ? 4.467 -8.767 39.767 1.00 94.25 211 ARG A N 1
ATOM 1608 C CA . ARG A 1 211 ? 4.772 -10.131 40.217 1.00 94.25 211 ARG A CA 1
ATOM 1609 C C . ARG A 1 211 ? 4.284 -11.132 39.176 1.00 94.25 211 ARG A C 1
ATOM 1611 O O . ARG A 1 211 ? 3.081 -11.254 38.958 1.00 94.25 211 ARG A O 1
ATOM 1618 N N . CYS A 1 212 ? 5.197 -11.877 38.562 1.00 92.00 212 CYS A N 1
ATOM 1619 C CA . CYS A 1 212 ? 4.867 -12.885 37.552 1.00 92.00 212 CYS A CA 1
ATOM 1620 C C . CYS A 1 212 ? 5.137 -14.303 38.073 1.00 92.00 212 CYS A C 1
ATOM 1622 O O . CYS A 1 212 ? 6.282 -14.649 38.377 1.00 92.00 212 CYS A O 1
ATOM 1624 N N . LEU A 1 213 ? 4.096 -15.135 38.141 1.00 90.31 213 LEU A N 1
ATOM 1625 C CA . LEU A 1 213 ? 4.200 -16.571 38.404 1.00 90.31 213 LEU A CA 1
ATOM 1626 C C . LEU A 1 213 ? 4.249 -17.344 37.088 1.00 90.31 213 LEU A C 1
ATOM 1628 O O . LEU A 1 213 ? 3.308 -17.287 36.298 1.00 90.31 213 LEU A O 1
ATOM 1632 N N . LEU A 1 214 ? 5.328 -18.095 36.877 1.00 86.75 214 LEU A N 1
ATOM 1633 C CA . LEU A 1 214 ? 5.520 -18.976 35.725 1.00 86.75 214 LEU A CA 1
ATOM 1634 C C . LEU A 1 214 ? 5.312 -20.436 36.141 1.00 86.75 214 LEU A C 1
ATOM 1636 O O . LEU A 1 214 ? 5.960 -20.901 37.081 1.00 86.75 214 LEU A O 1
ATOM 1640 N N . TYR A 1 215 ? 4.454 -21.175 35.439 1.00 82.62 215 TYR A N 1
ATOM 1641 C CA . TYR A 1 215 ? 4.174 -22.577 35.772 1.00 82.62 215 TYR A CA 1
ATOM 1642 C C . TYR A 1 215 ? 5.117 -23.526 35.028 1.00 82.62 215 TYR A C 1
ATOM 1644 O O . TYR A 1 215 ? 5.376 -23.385 33.832 1.00 82.62 215 TYR A O 1
ATOM 1652 N N . ALA A 1 216 ? 5.624 -24.531 35.743 1.00 60.75 216 ALA A N 1
ATOM 1653 C CA . ALA A 1 216 ? 6.743 -25.377 35.324 1.00 60.75 216 ALA A CA 1
ATOM 1654 C C . ALA A 1 216 ? 6.492 -26.338 34.136 1.00 60.75 216 ALA A C 1
ATOM 1656 O O . ALA A 1 216 ? 7.406 -27.069 33.759 1.00 60.75 216 ALA A O 1
ATOM 1657 N N . ARG A 1 217 ? 5.333 -26.317 33.447 1.00 59.19 217 ARG A N 1
ATOM 1658 C CA . ARG A 1 217 ? 5.176 -27.065 32.170 1.00 59.19 217 ARG A CA 1
ATOM 1659 C C . ARG A 1 217 ? 6.195 -26.636 31.094 1.00 59.19 217 ARG A C 1
ATOM 1661 O O . ARG A 1 217 ? 6.422 -27.372 30.138 1.00 59.19 217 ARG A O 1
ATOM 1668 N N . LEU A 1 218 ? 6.865 -25.500 31.302 1.00 53.22 218 LEU A N 1
ATOM 1669 C CA . LEU A 1 218 ? 8.044 -25.027 30.569 1.00 53.22 218 LEU A CA 1
ATOM 1670 C C . LEU A 1 218 ? 9.277 -25.936 30.640 1.00 53.22 218 LEU A C 1
ATOM 1672 O O . LEU A 1 218 ? 10.159 -25.785 29.801 1.00 53.22 218 LEU A O 1
ATOM 1676 N N . GLU A 1 219 ? 9.378 -26.875 31.586 1.00 48.28 219 GLU A N 1
ATOM 1677 C CA . GLU A 1 219 ? 10.516 -27.809 31.609 1.00 48.28 219 GLU A CA 1
ATOM 1678 C C . GLU A 1 219 ? 10.548 -28.733 30.381 1.00 48.28 219 GLU A C 1
ATOM 1680 O O . GLU A 1 219 ? 11.624 -29.191 30.001 1.00 48.28 219 GLU A O 1
ATOM 1685 N N . ASN A 1 220 ? 9.402 -28.917 29.715 1.00 50.03 220 ASN A N 1
ATOM 1686 C CA . ASN A 1 220 ? 9.284 -29.646 28.450 1.00 50.03 220 ASN A CA 1
ATOM 1687 C C . ASN A 1 220 ? 9.298 -28.729 27.212 1.00 50.03 220 ASN A C 1
ATOM 1689 O O . ASN A 1 220 ? 9.193 -29.227 26.091 1.00 50.03 220 ASN A O 1
ATOM 1693 N N . ALA A 1 221 ? 9.400 -27.404 27.380 1.00 53.22 221 ALA A N 1
ATOM 1694 C CA . ALA A 1 221 ? 9.560 -26.501 26.245 1.00 53.22 221 ALA A CA 1
ATOM 1695 C C . ALA A 1 221 ? 10.938 -26.741 25.602 1.00 53.22 221 ALA A C 1
ATOM 1697 O O . ALA A 1 221 ? 11.915 -26.962 26.327 1.00 53.22 221 ALA A O 1
ATOM 1698 N N . PRO A 1 222 ? 11.051 -26.710 24.260 1.00 50.97 222 PRO A N 1
ATOM 1699 C CA . PRO A 1 222 ? 12.315 -26.944 23.576 1.00 50.97 222 PRO A CA 1
ATOM 1700 C C . PRO A 1 222 ? 13.395 -26.034 24.166 1.00 50.97 222 PRO A C 1
ATOM 1702 O O . PRO A 1 222 ? 13.174 -24.842 24.391 1.00 50.97 222 PRO A O 1
ATOM 1705 N N . SER A 1 223 ? 14.569 -26.609 24.423 1.00 52.62 223 SER A N 1
ATOM 1706 C CA . SER A 1 223 ? 15.704 -26.025 25.155 1.00 52.62 223 SER A CA 1
ATOM 1707 C C . SER A 1 223 ? 16.147 -24.623 24.689 1.00 52.62 223 SER A C 1
ATOM 1709 O O . SER A 1 223 ? 16.853 -23.930 25.422 1.00 52.62 223 SER A O 1
ATOM 1711 N N . GLY A 1 224 ? 15.689 -24.159 23.521 1.00 51.12 224 GLY A N 1
ATOM 1712 C CA . GLY A 1 224 ? 15.860 -22.792 23.024 1.00 51.12 224 GLY A CA 1
ATOM 1713 C C . GLY A 1 224 ? 15.102 -21.700 23.799 1.00 51.12 224 GLY A C 1
ATOM 1714 O O . GLY A 1 224 ? 15.663 -20.623 23.991 1.00 51.12 224 GLY A O 1
ATOM 1715 N N . ALA A 1 225 ? 13.888 -21.953 24.306 1.00 48.09 225 ALA A N 1
ATOM 1716 C CA . ALA A 1 225 ? 13.060 -20.914 24.945 1.00 48.09 225 ALA A CA 1
ATOM 1717 C C . ALA A 1 225 ? 13.596 -20.494 26.329 1.00 48.09 225 ALA A C 1
ATOM 1719 O O . ALA A 1 225 ? 13.720 -19.308 26.642 1.00 48.09 225 ALA A O 1
ATOM 1720 N N . ALA A 1 226 ? 14.017 -21.470 27.142 1.00 48.66 226 ALA A N 1
ATOM 1721 C CA . ALA A 1 226 ? 14.670 -21.208 28.425 1.00 48.66 226 ALA A CA 1
ATOM 1722 C C . ALA A 1 226 ? 16.040 -20.519 28.248 1.00 48.66 226 ALA A C 1
ATOM 1724 O O . ALA A 1 226 ? 16.425 -19.676 29.059 1.00 48.66 226 ALA A O 1
ATOM 1725 N N . ALA A 1 227 ? 16.763 -20.837 27.165 1.00 47.91 227 ALA A N 1
ATOM 1726 C CA . ALA A 1 227 ? 18.036 -20.203 26.834 1.00 47.91 227 ALA A CA 1
ATOM 1727 C C . ALA A 1 227 ? 17.875 -18.752 26.345 1.00 47.91 227 ALA A C 1
ATOM 1729 O O . ALA A 1 227 ? 18.756 -17.941 26.618 1.00 47.91 227 ALA A O 1
ATOM 1730 N N . GLN A 1 228 ? 16.778 -18.394 25.667 1.00 49.88 228 GLN A N 1
ATOM 1731 C CA . GLN A 1 228 ? 16.476 -17.000 25.308 1.00 49.88 228 GLN A CA 1
ATOM 1732 C C . GLN A 1 228 ? 16.123 -16.151 26.536 1.00 49.88 228 GLN A C 1
ATOM 1734 O O . GLN A 1 228 ? 16.671 -15.060 26.682 1.00 49.88 228 GLN A O 1
ATOM 1739 N N . MET A 1 229 ? 15.321 -16.672 27.473 1.00 46.00 229 MET A N 1
ATOM 1740 C CA . MET A 1 229 ? 15.021 -15.955 28.724 1.00 46.00 229 MET A CA 1
ATOM 1741 C C . MET A 1 229 ? 16.237 -15.835 29.659 1.00 46.00 229 MET A C 1
ATOM 1743 O O . MET A 1 229 ? 16.390 -14.825 30.337 1.00 46.00 229 MET A O 1
ATOM 1747 N N . GLY A 1 230 ? 17.137 -16.827 29.672 1.00 43.97 230 GLY A N 1
ATOM 1748 C CA . GLY A 1 230 ? 18.372 -16.789 30.470 1.00 43.97 230 GLY A CA 1
ATOM 1749 C C . GLY A 1 230 ? 19.521 -15.969 29.862 1.00 43.97 230 GLY A C 1
ATOM 1750 O O . GLY A 1 230 ? 20.462 -15.629 30.577 1.00 43.97 230 GLY A O 1
ATOM 1751 N N . LYS A 1 231 ? 19.473 -15.659 28.556 1.00 45.34 231 LYS A N 1
ATOM 1752 C CA . LYS A 1 231 ? 20.481 -14.843 27.845 1.00 45.34 231 LYS A CA 1
ATOM 1753 C C . LYS A 1 231 ? 20.144 -13.352 27.795 1.00 45.34 231 LYS A C 1
ATOM 1755 O O . LYS A 1 231 ? 21.006 -12.560 27.408 1.00 45.34 231 LYS A O 1
ATOM 1760 N N . GLY A 1 232 ? 18.945 -12.950 28.221 1.00 42.72 232 GLY A N 1
ATOM 1761 C CA . GLY A 1 232 ? 18.702 -11.568 28.621 1.00 42.72 232 GLY A CA 1
ATOM 1762 C C . GLY A 1 232 ? 19.680 -11.214 29.740 1.00 42.72 232 GLY A C 1
ATOM 1763 O O . GLY A 1 232 ? 19.808 -11.969 30.703 1.00 42.72 232 GLY A O 1
ATOM 1764 N N . LYS A 1 233 ? 20.432 -10.115 29.584 1.00 40.12 233 LYS A N 1
ATOM 1765 C CA . LYS A 1 233 ? 21.299 -9.554 30.636 1.00 40.12 233 LYS A CA 1
ATOM 1766 C C . LYS A 1 233 ? 20.594 -9.698 31.986 1.00 40.12 233 LYS A C 1
ATOM 1768 O O . LYS A 1 233 ? 19.430 -9.322 32.073 1.00 40.12 233 LYS A O 1
ATOM 1773 N N . ARG A 1 234 ? 21.312 -10.256 32.975 1.00 40.31 234 ARG A N 1
ATOM 1774 C CA . ARG A 1 234 ? 20.962 -10.317 34.406 1.00 40.31 234 ARG A CA 1
ATOM 1775 C C . ARG A 1 234 ? 19.797 -9.387 34.738 1.00 40.31 234 ARG A C 1
ATOM 1777 O O . ARG A 1 234 ? 19.931 -8.180 34.557 1.00 40.31 234 ARG A O 1
ATOM 1784 N N . THR A 1 235 ? 18.719 -9.942 35.285 1.00 41.97 235 THR A N 1
ATOM 1785 C CA . THR A 1 235 ? 17.706 -9.216 36.061 1.00 41.97 235 THR A CA 1
ATOM 1786 C C . THR A 1 235 ? 18.347 -8.627 37.325 1.00 41.97 235 THR A C 1
ATOM 1788 O O . THR A 1 235 ? 18.007 -8.993 38.445 1.00 41.97 235 THR A O 1
ATOM 1791 N N . ASP A 1 236 ? 19.332 -7.757 37.144 1.00 42.19 236 ASP A N 1
ATOM 1792 C CA . ASP A 1 236 ? 19.630 -6.681 38.058 1.00 42.19 236 ASP A CA 1
ATOM 1793 C C . ASP A 1 236 ? 18.652 -5.588 37.652 1.00 42.19 236 ASP A C 1
ATOM 1795 O O . ASP A 1 236 ? 18.531 -5.264 36.472 1.00 42.19 236 ASP A O 1
ATOM 1799 N N . THR A 1 237 ? 17.890 -5.106 38.626 1.00 45.28 237 THR A N 1
ATOM 1800 C CA . THR A 1 237 ? 17.207 -3.810 38.620 1.00 45.28 237 THR A CA 1
ATOM 1801 C C . THR A 1 237 ? 17.602 -2.951 37.427 1.00 45.28 237 THR A C 1
ATOM 1803 O O . THR A 1 237 ? 18.667 -2.334 37.440 1.00 45.28 237 THR A O 1
ATOM 1806 N N . HIS A 1 238 ? 16.770 -2.944 36.383 1.00 44.88 238 HIS A N 1
ATOM 1807 C CA . HIS A 1 238 ? 16.909 -1.954 35.332 1.00 44.88 238 HIS A CA 1
ATOM 1808 C C . HIS A 1 238 ? 16.656 -0.611 36.016 1.00 44.88 238 HIS A C 1
ATOM 1810 O O . HIS A 1 238 ? 15.512 -0.244 36.285 1.00 44.88 238 HIS A O 1
ATOM 1816 N N . GLU A 1 239 ? 17.734 0.081 36.379 1.00 45.19 239 GLU A N 1
ATOM 1817 C CA . GLU A 1 239 ? 17.671 1.514 36.582 1.00 45.19 239 GLU A CA 1
ATOM 1818 C C . GLU A 1 239 ? 17.227 2.069 35.234 1.00 45.19 239 GLU A C 1
ATOM 1820 O O . GLU A 1 239 ? 17.935 1.983 34.226 1.00 45.19 239 GLU A O 1
ATOM 1825 N N . SER A 1 240 ? 15.987 2.558 35.204 1.00 50.16 240 SER A N 1
ATOM 1826 C CA . SER A 1 240 ? 15.559 3.487 34.167 1.00 50.16 240 SER A CA 1
ATOM 1827 C C . SER A 1 240 ? 16.650 4.552 34.010 1.00 50.16 240 SER A C 1
ATOM 1829 O O . SER A 1 240 ? 17.320 4.903 34.983 1.00 50.16 240 SER A O 1
ATOM 1831 N N . SER A 1 241 ? 16.802 5.130 32.819 1.00 48.94 241 SER A N 1
ATOM 1832 C CA . SER A 1 241 ? 17.645 6.318 32.609 1.00 48.94 241 SER A CA 1
ATOM 1833 C C . SER A 1 241 ? 17.323 7.482 33.569 1.00 48.94 241 SER A C 1
ATOM 1835 O O . SER A 1 241 ? 18.092 8.433 33.646 1.00 48.94 241 SER A O 1
ATOM 1837 N N . GLU A 1 242 ? 16.218 7.391 34.317 1.00 54.34 242 GLU A N 1
ATOM 1838 C CA . GLU A 1 242 ? 15.768 8.321 35.357 1.00 54.34 242 GLU A CA 1
ATOM 1839 C C . GLU A 1 242 ? 16.045 7.855 36.810 1.00 54.34 242 GLU A C 1
ATOM 1841 O O . GLU A 1 242 ? 15.550 8.461 37.755 1.00 54.34 242 GLU A O 1
ATOM 1846 N N . GLY A 1 243 ? 16.816 6.781 37.037 1.00 63.25 243 GLY A N 1
ATOM 1847 C CA . GLY A 1 243 ? 17.198 6.311 38.383 1.00 63.25 243 GLY A CA 1
ATOM 1848 C C . GLY A 1 243 ? 16.081 5.615 39.176 1.00 63.25 243 GLY A C 1
ATOM 1849 O O . GLY A 1 243 ? 16.232 5.328 40.364 1.00 63.25 243 GLY A O 1
ATOM 1850 N N . GLN A 1 244 ? 14.946 5.324 38.538 1.00 62.69 244 GLN A N 1
ATOM 1851 C CA . GLN A 1 244 ? 13.828 4.627 39.167 1.00 62.69 244 GLN A CA 1
ATOM 1852 C C . GLN A 1 244 ? 14.035 3.107 39.081 1.00 62.69 244 GLN A C 1
ATOM 1854 O O . GLN A 1 244 ? 14.184 2.542 37.995 1.00 62.69 244 GLN A O 1
ATOM 1859 N N . LYS A 1 245 ? 14.067 2.446 40.244 1.00 75.56 245 LYS A N 1
ATOM 1860 C CA . LYS A 1 245 ? 14.250 0.995 40.375 1.00 75.56 245 LYS A CA 1
ATOM 1861 C C . LYS A 1 245 ? 12.973 0.275 39.929 1.00 75.56 245 LYS A C 1
ATOM 1863 O O . LYS A 1 245 ? 11.986 0.286 40.659 1.00 75.56 245 LYS A O 1
ATOM 1868 N N . LEU A 1 246 ? 12.986 -0.346 38.749 1.00 74.56 246 LEU A N 1
ATOM 1869 C CA . LEU A 1 246 ? 11.857 -1.150 38.270 1.00 74.56 246 LEU A CA 1
ATOM 1870 C C . LEU A 1 246 ? 11.682 -2.400 39.147 1.00 74.56 246 LEU A C 1
ATOM 1872 O O . LEU A 1 246 ? 12.620 -3.177 39.333 1.00 74.56 246 LEU A O 1
ATOM 1876 N N . THR A 1 247 ? 10.479 -2.607 39.680 1.00 82.12 247 THR A N 1
ATOM 1877 C CA . THR A 1 247 ? 10.135 -3.737 40.558 1.00 82.12 247 THR A CA 1
ATOM 1878 C C . THR A 1 247 ? 9.356 -4.804 39.798 1.00 82.12 247 THR A C 1
ATOM 1880 O O . THR A 1 247 ? 8.162 -4.986 40.017 1.00 82.12 247 THR A O 1
ATOM 1883 N N . VAL A 1 248 ? 10.035 -5.505 38.888 1.00 88.44 248 VAL A N 1
ATOM 1884 C CA . VAL A 1 248 ? 9.501 -6.721 38.256 1.00 88.44 248 VAL A CA 1
ATOM 1885 C C . VAL A 1 248 ? 10.122 -7.936 38.939 1.00 88.44 248 VAL A C 1
ATOM 1887 O O . VAL A 1 248 ? 11.343 -8.083 38.957 1.00 88.44 248 VAL A O 1
ATOM 1890 N N . GLN A 1 249 ? 9.292 -8.805 39.511 1.00 90.62 249 GLN A N 1
ATOM 1891 C CA . GLN A 1 249 ? 9.710 -10.045 40.159 1.00 90.62 249 GLN A CA 1
ATOM 1892 C C . GLN A 1 249 ? 9.099 -11.230 39.422 1.00 90.62 249 GLN A C 1
ATOM 1894 O O . GLN A 1 249 ? 7.915 -11.224 39.092 1.00 90.62 249 GLN A O 1
ATOM 1899 N N . MET A 1 250 ? 9.893 -12.274 39.199 1.00 90.69 250 MET A N 1
ATOM 1900 C CA . MET A 1 250 ? 9.432 -13.485 38.527 1.00 90.69 250 MET A CA 1
ATOM 1901 C C . MET A 1 250 ? 9.787 -14.725 39.349 1.00 90.69 250 MET A C 1
ATOM 1903 O O . MET A 1 250 ? 10.940 -14.900 39.760 1.00 90.69 250 MET A O 1
ATOM 1907 N N . LYS A 1 251 ? 8.801 -15.594 39.577 1.00 91.56 251 LYS A N 1
ATOM 1908 C CA . LYS A 1 251 ? 8.962 -16.844 40.327 1.00 91.56 251 LYS A CA 1
ATOM 1909 C C . LYS A 1 251 ? 8.363 -18.031 39.571 1.00 91.56 251 LYS A C 1
ATOM 1911 O O . LYS A 1 251 ? 7.383 -17.886 38.847 1.00 91.56 251 LYS A O 1
ATOM 1916 N N . LEU A 1 252 ? 8.958 -19.205 39.757 1.00 87.50 252 LEU A N 1
ATOM 1917 C CA . LEU A 1 252 ? 8.499 -20.490 39.239 1.00 87.50 252 LEU A CA 1
ATOM 1918 C C . LEU A 1 252 ? 7.604 -21.180 40.265 1.00 87.50 252 LEU A C 1
ATOM 1920 O O . LEU A 1 252 ? 7.979 -21.312 41.435 1.00 87.50 252 LEU A O 1
ATOM 1924 N N . CYS A 1 253 ? 6.448 -21.648 39.807 1.00 87.62 253 CYS A N 1
ATOM 1925 C CA . CYS A 1 253 ? 5.519 -22.453 40.582 1.00 87.62 253 CYS A CA 1
ATOM 1926 C C . CYS A 1 253 ? 5.386 -23.856 39.975 1.00 87.62 253 CYS A C 1
ATOM 1928 O O . CYS A 1 253 ? 5.213 -24.011 38.764 1.00 87.62 253 CYS A O 1
ATOM 1930 N N . ASP A 1 254 ? 5.434 -24.873 40.837 1.00 82.50 254 ASP A N 1
ATOM 1931 C CA . ASP A 1 254 ? 5.299 -26.281 40.444 1.00 82.50 254 ASP A CA 1
ATOM 1932 C C . ASP A 1 254 ? 3.851 -26.801 40.586 1.00 82.50 254 ASP A C 1
ATOM 1934 O O . ASP A 1 254 ? 3.532 -27.894 40.119 1.00 82.50 254 ASP A O 1
ATOM 1938 N N . ARG A 1 255 ? 2.957 -26.035 41.227 1.00 81.38 255 ARG A N 1
ATOM 1939 C CA . ARG A 1 255 ? 1.540 -26.400 41.419 1.00 81.38 255 ARG A CA 1
ATOM 1940 C C . ARG A 1 255 ? 0.758 -26.123 40.137 1.00 81.38 255 ARG A C 1
ATOM 1942 O O . ARG A 1 255 ? 1.077 -25.155 39.477 1.00 81.38 255 ARG A O 1
ATOM 1949 N N . GLN A 1 256 ? -0.263 -26.909 39.784 1.00 69.50 256 GLN A N 1
ATOM 1950 C CA . GLN A 1 256 ? -1.108 -26.674 38.588 1.00 69.50 256 GLN A CA 1
ATOM 1951 C C . GLN A 1 256 ? -2.490 -26.094 38.932 1.00 69.50 256 GLN A C 1
ATOM 1953 O O . GLN A 1 256 ? -3.383 -26.058 38.093 1.00 69.50 256 GLN A O 1
ATOM 1958 N N . ASP A 1 257 ? -2.668 -25.630 40.166 1.00 70.75 257 ASP A N 1
ATOM 1959 C CA . ASP A 1 257 ? -3.998 -25.381 40.732 1.00 70.75 257 ASP A CA 1
ATOM 1960 C C . ASP A 1 257 ? -4.527 -23.960 40.456 1.00 70.75 257 ASP A C 1
ATOM 1962 O O . ASP A 1 257 ? -5.572 -23.584 40.985 1.00 70.75 257 ASP A O 1
ATOM 1966 N N . ALA A 1 258 ? -3.806 -23.143 39.682 1.00 66.06 258 ALA A N 1
ATOM 1967 C CA . ALA A 1 258 ? -4.179 -21.754 39.442 1.00 66.06 258 ALA A CA 1
ATOM 1968 C C . ALA A 1 258 ? -4.709 -21.534 38.028 1.00 66.06 258 ALA A C 1
ATOM 1970 O O . ALA A 1 258 ? -4.134 -21.994 37.041 1.00 66.06 258 ALA A O 1
ATOM 1971 N N . TYR A 1 259 ? -5.776 -20.746 37.946 1.00 73.88 259 TYR A N 1
ATOM 1972 C CA . TYR A 1 259 ? -6.283 -20.229 36.687 1.00 73.88 259 TYR A CA 1
ATOM 1973 C C . TYR A 1 259 ? -5.303 -19.219 36.089 1.00 73.88 259 TYR A C 1
ATOM 1975 O O . TYR A 1 259 ? -4.637 -18.464 36.800 1.00 73.88 259 TYR A O 1
ATOM 1983 N N . HIS A 1 260 ? -5.264 -19.161 34.764 1.00 72.44 260 HIS A N 1
ATOM 1984 C CA . HIS A 1 260 ? -4.636 -18.068 34.042 1.00 72.44 260 HIS A CA 1
ATOM 1985 C C . HIS A 1 260 ? -5.362 -16.755 34.363 1.00 72.44 260 HIS A C 1
ATOM 1987 O O . HIS A 1 260 ? -6.432 -16.470 33.826 1.00 72.44 260 HIS A O 1
ATOM 1993 N N . ALA A 1 261 ? -4.782 -15.960 35.256 1.00 81.38 261 ALA A N 1
ATOM 1994 C CA . ALA A 1 261 ? -5.331 -14.676 35.653 1.00 81.38 261 ALA A CA 1
ATOM 1995 C C . ALA A 1 261 ? -4.244 -13.604 35.739 1.00 81.38 261 ALA A C 1
ATOM 1997 O O . ALA A 1 261 ? -3.118 -13.868 36.177 1.00 81.38 261 ALA A O 1
ATOM 1998 N N . ALA A 1 262 ? -4.611 -12.384 35.357 1.00 84.44 262 ALA A N 1
ATOM 1999 C CA . ALA A 1 262 ? -3.864 -11.174 35.650 1.00 84.44 262 ALA A CA 1
ATOM 2000 C C . ALA A 1 262 ? -4.739 -10.246 36.499 1.00 84.44 262 ALA A C 1
ATOM 2002 O O . ALA A 1 262 ? -5.832 -9.876 36.071 1.00 84.44 262 ALA A O 1
ATOM 2003 N N . THR A 1 263 ? -4.289 -9.879 37.697 1.00 87.19 263 THR A N 1
ATOM 2004 C CA . THR A 1 263 ? -4.968 -8.879 38.532 1.00 87.19 263 THR A CA 1
ATOM 2005 C C . THR A 1 263 ? -4.187 -7.574 38.528 1.00 87.19 263 THR A C 1
ATOM 2007 O O . THR A 1 263 ? -2.954 -7.557 38.585 1.00 87.19 263 THR A O 1
ATOM 2010 N N . PHE A 1 264 ? -4.919 -6.466 38.445 1.00 85.94 264 PHE A N 1
ATOM 2011 C CA . PHE A 1 264 ? -4.370 -5.114 38.397 1.00 85.94 264 PHE A CA 1
ATOM 2012 C C . PHE A 1 264 ? -4.776 -4.396 39.685 1.00 85.94 264 PHE A C 1
ATOM 2014 O O . PHE A 1 264 ? -5.878 -3.847 39.799 1.00 85.94 264 PHE A O 1
ATOM 2021 N N . GLY A 1 265 ? -3.906 -4.490 40.695 1.00 87.94 265 GLY A N 1
ATOM 2022 C CA . GLY A 1 265 ? -4.199 -4.034 42.050 1.00 87.94 265 GLY A CA 1
ATOM 2023 C C . GLY A 1 265 ? -5.356 -4.813 42.682 1.00 87.94 265 GLY A C 1
ATOM 2024 O O . GLY A 1 265 ? -5.407 -6.043 42.642 1.00 87.94 265 GLY A O 1
ATOM 2025 N N . GLU A 1 266 ? -6.291 -4.083 43.284 1.00 89.88 266 GLU A N 1
ATOM 2026 C CA . GLU A 1 266 ? -7.505 -4.636 43.906 1.00 89.88 266 GLU A CA 1
ATOM 2027 C C . GLU A 1 266 ? -8.768 -4.384 43.071 1.00 89.88 266 GLU A C 1
ATOM 2029 O O . GLU A 1 266 ? -9.864 -4.773 43.472 1.00 89.88 266 GLU A O 1
ATOM 2034 N N . GLN A 1 267 ? -8.632 -3.703 41.928 1.00 88.62 267 GLN A N 1
ATOM 2035 C CA . GLN A 1 267 ? -9.764 -3.133 41.193 1.00 88.62 267 GLN A CA 1
ATOM 2036 C C . GLN A 1 267 ? -10.190 -3.962 39.984 1.00 88.62 267 GLN A C 1
ATOM 2038 O O . GLN A 1 267 ? -11.371 -3.962 39.637 1.00 88.62 267 GLN A O 1
ATOM 2043 N N . TYR A 1 268 ? -9.253 -4.662 39.344 1.00 88.75 268 TYR A N 1
ATOM 2044 C CA . TYR A 1 268 ? -9.511 -5.340 38.078 1.00 88.75 268 TYR A CA 1
ATOM 2045 C C . TYR A 1 268 ? -8.849 -6.709 38.015 1.00 88.75 268 TYR A C 1
ATOM 2047 O O . TYR A 1 268 ? -7.768 -6.925 38.566 1.00 88.75 268 TYR A O 1
ATOM 2055 N N . MET A 1 269 ? -9.479 -7.609 37.271 1.00 90.44 269 MET A N 1
ATOM 2056 C CA . MET A 1 269 ? -8.945 -8.921 36.954 1.00 90.44 269 MET A CA 1
ATOM 2057 C C . MET A 1 269 ? -9.289 -9.310 35.517 1.00 90.44 269 MET A C 1
ATOM 2059 O O . MET A 1 269 ? -10.435 -9.207 35.096 1.00 90.44 269 MET A O 1
ATOM 2063 N N . ALA A 1 270 ? -8.301 -9.809 34.787 1.00 88.81 270 ALA A N 1
ATOM 2064 C CA . ALA A 1 270 ? -8.474 -10.568 33.560 1.00 88.81 270 ALA A CA 1
ATOM 2065 C C . ALA A 1 270 ? -8.329 -12.056 33.892 1.00 88.81 270 ALA A C 1
ATOM 2067 O O . ALA A 1 270 ? -7.268 -12.475 34.345 1.00 88.81 270 ALA A O 1
ATOM 2068 N N . LEU A 1 271 ? -9.376 -12.847 33.677 1.00 89.25 271 LEU A N 1
ATOM 2069 C CA . LEU A 1 271 ? -9.402 -14.288 33.924 1.00 89.25 271 LEU A CA 1
ATOM 2070 C C . LEU A 1 271 ? -9.610 -15.026 32.602 1.00 89.25 271 LEU A C 1
ATOM 2072 O O . LEU A 1 271 ? -10.642 -14.845 31.964 1.00 89.25 271 LEU A O 1
ATOM 2076 N N . VAL A 1 272 ? -8.664 -15.862 32.182 1.00 84.38 272 VAL A N 1
ATOM 2077 C CA . VAL A 1 272 ? -8.845 -16.721 31.003 1.00 84.38 272 VAL A CA 1
ATOM 2078 C C . VAL A 1 272 ? -9.875 -17.800 31.341 1.00 84.38 272 VAL A C 1
ATOM 2080 O O . VAL A 1 272 ? -9.705 -18.571 32.283 1.00 84.38 272 VAL A O 1
ATOM 2083 N N . VAL A 1 273 ? -10.960 -17.829 30.572 1.00 85.69 273 VAL A N 1
ATOM 2084 C CA . VAL A 1 273 ? -12.089 -18.761 30.710 1.00 85.69 273 VAL A CA 1
ATOM 2085 C C . VAL A 1 273 ? -11.921 -19.972 29.787 1.00 85.69 273 VAL A C 1
ATOM 2087 O O . VAL A 1 273 ? -12.314 -21.077 30.146 1.00 85.69 273 VAL A O 1
ATOM 2090 N N . SER A 1 274 ? -11.338 -19.769 28.603 1.00 81.75 274 SER A N 1
ATOM 2091 C CA . SER A 1 274 ? -11.064 -20.800 27.593 1.00 81.75 274 SER A CA 1
ATOM 2092 C C . SER A 1 274 ? -9.748 -20.474 26.888 1.00 81.75 274 SER A C 1
ATOM 2094 O O . SER A 1 274 ? -9.459 -19.296 26.690 1.00 81.75 274 SER A O 1
ATOM 2096 N N . GLU A 1 275 ? -8.963 -21.486 26.514 1.00 74.00 275 GLU A N 1
ATOM 2097 C CA . GLU A 1 275 ? -7.705 -21.331 25.761 1.00 74.00 275 GLU A CA 1
ATOM 2098 C C . GLU A 1 275 ? -7.881 -21.553 24.249 1.00 74.00 275 GLU A C 1
ATOM 2100 O O . GLU A 1 275 ? -7.086 -21.039 23.471 1.00 74.00 275 GLU A O 1
ATOM 2105 N N . ASP A 1 276 ? -8.925 -22.268 23.817 1.00 75.31 276 ASP A N 1
ATOM 2106 C CA . ASP A 1 276 ? -9.172 -22.561 22.400 1.00 75.31 276 ASP A CA 1
ATOM 2107 C C . ASP A 1 276 ? -10.684 -22.527 22.076 1.00 75.31 276 ASP A C 1
ATOM 2109 O O . ASP A 1 276 ? -11.401 -23.487 22.374 1.00 75.31 276 ASP A O 1
ATOM 2113 N N . PRO A 1 277 ? -11.210 -21.409 21.532 1.00 76.44 277 PRO A N 1
ATOM 2114 C CA . PRO A 1 277 ? -10.518 -20.138 21.310 1.00 76.44 277 PRO A CA 1
ATOM 2115 C C . PRO A 1 277 ? -10.224 -19.413 22.633 1.00 76.44 277 PRO A C 1
ATOM 2117 O O . PRO A 1 277 ? -10.984 -19.536 23.606 1.00 76.44 277 PRO A O 1
ATOM 2120 N N . VAL A 1 278 ? -9.147 -18.616 22.664 1.00 75.38 278 VAL A N 1
ATOM 2121 C CA . VAL A 1 278 ? -8.790 -17.839 23.859 1.00 75.38 278 VAL A CA 1
ATOM 2122 C C . VAL A 1 278 ? -9.916 -16.853 24.186 1.00 75.38 278 VAL A C 1
ATOM 2124 O O . VAL A 1 278 ? -10.295 -16.012 23.366 1.00 75.38 278 VAL A O 1
ATOM 2127 N N . THR A 1 279 ? -10.457 -16.966 25.397 1.00 77.69 279 THR A N 1
ATOM 2128 C CA . THR A 1 279 ? -11.526 -16.113 25.926 1.00 77.69 279 THR A CA 1
ATOM 2129 C C . THR A 1 279 ? -11.150 -15.637 27.320 1.00 77.69 279 THR A C 1
ATOM 2131 O O . THR A 1 279 ? -10.819 -16.453 28.177 1.00 77.69 279 THR A O 1
ATOM 2134 N N . VAL A 1 280 ? -11.235 -14.332 27.574 1.00 83.94 280 VAL A N 1
ATOM 2135 C CA . VAL A 1 280 ? -10.910 -13.705 28.861 1.00 83.94 280 VAL A CA 1
ATOM 2136 C C . VAL A 1 280 ? -12.120 -12.973 29.420 1.00 83.94 280 VAL A C 1
ATOM 2138 O O . VAL A 1 280 ? -12.692 -12.103 28.772 1.00 83.94 280 VAL A O 1
ATOM 2141 N N . ALA A 1 281 ? -12.490 -13.282 30.656 1.00 86.31 281 ALA A N 1
ATOM 2142 C CA . ALA A 1 281 ? -13.409 -12.484 31.445 1.00 86.31 281 ALA A CA 1
ATOM 2143 C C . ALA A 1 281 ? -12.647 -11.330 32.103 1.00 86.31 281 ALA A C 1
ATOM 2145 O O . ALA A 1 281 ? -11.792 -11.537 32.963 1.00 86.31 281 ALA A O 1
ATOM 2146 N N . TRP A 1 282 ? -12.975 -10.105 31.709 1.00 86.12 282 TRP A N 1
ATOM 2147 C CA . TRP A 1 282 ? -12.576 -8.900 32.418 1.00 86.12 282 TRP A CA 1
ATOM 2148 C C . TRP A 1 282 ? -13.585 -8.609 33.524 1.00 86.12 282 TRP A C 1
ATOM 2150 O O . TRP A 1 282 ? -14.770 -8.407 33.253 1.00 86.12 282 TRP A O 1
ATOM 2160 N N . ILE A 1 283 ? -13.116 -8.582 34.763 1.00 87.75 283 ILE A N 1
ATOM 2161 C CA . ILE A 1 283 ? -13.925 -8.440 35.967 1.00 87.75 283 ILE A CA 1
ATOM 2162 C C . ILE A 1 283 ? -13.455 -7.203 36.722 1.00 87.75 283 ILE A C 1
ATOM 2164 O O . ILE A 1 283 ? -12.263 -7.042 36.987 1.00 87.75 283 ILE A O 1
ATOM 2168 N N . THR A 1 284 ? -14.392 -6.329 37.079 1.00 87.44 284 THR A N 1
ATOM 2169 C CA . THR A 1 284 ? -14.124 -5.203 37.979 1.00 87.44 284 THR A CA 1
ATOM 2170 C C . THR A 1 284 ? -14.528 -5.544 39.409 1.00 87.44 284 THR A C 1
ATOM 2172 O O . THR A 1 284 ? -15.412 -6.374 39.642 1.00 87.44 284 THR A O 1
ATOM 2175 N N . ARG A 1 285 ? -13.919 -4.864 40.381 1.00 87.50 285 ARG A N 1
ATOM 2176 C CA . ARG A 1 285 ? -14.263 -5.002 41.800 1.00 87.50 285 ARG A CA 1
ATOM 2177 C C . ARG A 1 285 ? -15.716 -4.628 42.078 1.00 87.50 285 ARG A C 1
ATOM 2179 O O . ARG A 1 285 ? -16.338 -5.240 42.934 1.00 87.50 285 ARG A O 1
ATOM 2186 N N . GLU A 1 286 ? -16.264 -3.664 41.339 1.00 84.06 286 GLU A N 1
ATOM 2187 C CA . GLU A 1 286 ? -17.678 -3.278 41.444 1.00 84.06 286 GLU A CA 1
ATOM 2188 C C . GLU A 1 286 ? -18.621 -4.428 41.052 1.00 84.06 286 GLU A C 1
ATOM 2190 O O . GLU A 1 286 ? -19.707 -4.546 41.613 1.00 84.06 286 GLU A O 1
ATOM 2195 N N . PHE A 1 287 ? -18.212 -5.287 40.112 1.00 85.88 287 PHE A N 1
ATOM 2196 C CA . PHE A 1 287 ? -19.007 -6.437 39.685 1.00 85.88 287 PHE A CA 1
ATOM 2197 C C . PHE A 1 287 ? -18.894 -7.623 40.639 1.00 85.88 287 PHE A C 1
ATOM 2199 O O . PHE A 1 287 ? -19.911 -8.213 41.001 1.00 85.88 287 PHE A O 1
ATOM 2206 N N . ASN A 1 288 ? -17.672 -8.001 41.023 1.00 89.31 288 ASN A N 1
ATOM 2207 C CA . ASN A 1 288 ? -17.457 -9.116 41.941 1.00 89.31 288 ASN A CA 1
ATOM 2208 C C . ASN A 1 288 ? -16.155 -8.941 42.749 1.00 89.31 288 ASN A C 1
ATOM 2210 O O . ASN A 1 288 ? -15.091 -9.379 42.296 1.00 89.31 288 ASN A O 1
ATOM 2214 N N . PRO A 1 289 ? -16.216 -8.304 43.934 1.00 92.12 289 PRO A N 1
ATOM 2215 C CA . PRO A 1 289 ? -15.034 -8.084 44.763 1.00 92.12 289 PRO A CA 1
ATOM 2216 C C . PRO A 1 289 ? -14.476 -9.400 45.317 1.00 92.12 289 PRO A C 1
ATOM 2218 O O . PRO A 1 289 ? -13.260 -9.571 45.355 1.00 92.12 289 PRO A O 1
ATOM 2221 N N . ASP A 1 290 ? -15.349 -10.354 45.656 1.00 93.69 290 ASP A N 1
ATOM 2222 C CA . ASP A 1 290 ? -14.973 -11.628 46.276 1.00 93.69 290 ASP A CA 1
ATOM 2223 C C . ASP A 1 290 ? -14.070 -12.464 45.365 1.00 93.69 290 ASP A C 1
ATOM 2225 O O . ASP A 1 290 ? -13.092 -13.055 45.827 1.00 93.69 290 ASP A O 1
ATOM 2229 N N . ILE A 1 291 ? -14.359 -12.497 44.058 1.00 91.19 291 ILE A N 1
ATOM 2230 C CA . ILE A 1 291 ? -13.521 -13.206 43.084 1.00 91.19 291 ILE A CA 1
ATOM 2231 C C . ILE A 1 291 ? -12.126 -12.571 43.004 1.00 91.19 291 ILE A C 1
ATOM 2233 O O . ILE A 1 291 ? -11.133 -13.302 42.949 1.00 91.19 291 ILE A O 1
ATOM 2237 N N . ILE A 1 292 ? -12.030 -11.237 43.002 1.00 92.19 292 ILE A N 1
ATOM 2238 C CA . ILE A 1 292 ? -10.740 -10.534 42.933 1.00 92.19 292 ILE A CA 1
ATOM 2239 C C . ILE A 1 292 ? -9.943 -10.761 44.219 1.00 92.19 292 ILE A C 1
ATOM 2241 O O . ILE A 1 292 ? -8.769 -11.122 44.152 1.00 92.19 292 ILE A O 1
ATOM 2245 N N . ASP A 1 293 ? -10.580 -10.618 45.381 1.00 94.00 293 ASP A N 1
ATOM 2246 C CA . ASP A 1 293 ? -9.936 -10.791 46.687 1.00 94.00 293 ASP A CA 1
ATOM 2247 C C . ASP A 1 293 ? -9.463 -12.231 46.899 1.00 94.00 293 ASP A C 1
ATOM 2249 O O . ASP A 1 293 ? -8.337 -12.464 47.350 1.00 94.00 293 ASP A O 1
ATOM 2253 N N . THR A 1 294 ? -10.281 -13.207 46.497 1.00 93.38 294 THR A N 1
ATOM 2254 C CA . THR A 1 294 ? -9.913 -14.627 46.531 1.00 93.38 294 THR A CA 1
ATOM 2255 C C . THR A 1 294 ? -8.742 -14.902 45.592 1.00 93.38 294 THR A C 1
ATOM 2257 O O . THR A 1 294 ? -7.770 -15.534 46.001 1.00 93.38 294 THR A O 1
ATOM 2260 N N . SER A 1 295 ? -8.781 -14.389 44.359 1.00 91.69 295 SER A N 1
ATOM 2261 C CA . SER A 1 295 ? -7.708 -14.594 43.376 1.00 91.69 295 SER A CA 1
ATOM 2262 C C . SER A 1 295 ? -6.390 -13.960 43.825 1.00 91.69 295 SER A C 1
ATOM 2264 O O . SER A 1 295 ? -5.342 -14.596 43.731 1.00 91.69 295 SER A O 1
ATOM 2266 N N . ASN A 1 296 ? -6.439 -12.747 44.386 1.00 94.06 296 ASN A N 1
ATOM 2267 C CA . ASN A 1 296 ? -5.278 -12.073 44.967 1.00 94.06 296 ASN A CA 1
ATOM 2268 C C . ASN A 1 296 ? -4.697 -12.862 46.146 1.00 94.06 296 ASN A C 1
ATOM 2270 O O . ASN A 1 296 ? -3.488 -13.077 46.198 1.00 94.06 296 ASN A O 1
ATOM 2274 N N . SER A 1 297 ? -5.552 -13.345 47.052 1.00 94.06 297 SER A N 1
ATOM 2275 C CA . SER A 1 297 ? -5.130 -14.127 48.221 1.00 94.06 297 SER A CA 1
ATOM 2276 C C . SER A 1 297 ? -4.490 -15.459 47.820 1.00 94.06 297 SER A C 1
ATOM 2278 O O . SER A 1 297 ? -3.445 -15.831 48.352 1.00 94.06 297 SER A O 1
ATOM 2280 N N . VAL A 1 298 ? -5.084 -16.164 46.851 1.00 92.50 298 VAL A N 1
ATOM 2281 C CA . VAL A 1 298 ? -4.542 -17.419 46.308 1.00 92.50 298 VAL A CA 1
ATOM 2282 C C . VAL A 1 298 ? -3.206 -17.169 45.612 1.00 92.50 298 VAL A C 1
ATOM 2284 O O . VAL A 1 298 ? -2.246 -17.895 45.868 1.00 92.50 298 VAL A O 1
ATOM 2287 N N . PHE A 1 299 ? -3.111 -16.125 44.782 1.00 93.62 299 PHE A N 1
ATOM 2288 C CA . PHE A 1 299 ? -1.856 -15.752 44.131 1.00 93.62 299 PHE A CA 1
ATOM 2289 C C . PHE A 1 299 ? -0.766 -15.450 45.159 1.00 93.62 299 PHE A C 1
ATOM 2291 O O . PHE A 1 299 ? 0.330 -15.990 45.050 1.00 93.62 299 PHE A O 1
ATOM 2298 N N . ASP A 1 300 ? -1.053 -14.614 46.161 1.00 94.75 300 ASP A N 1
ATOM 2299 C CA . ASP A 1 300 ? -0.067 -14.208 47.163 1.00 94.75 300 ASP A CA 1
ATOM 2300 C C . ASP A 1 300 ? 0.377 -15.400 48.030 1.00 94.75 300 ASP A C 1
ATOM 2302 O O . ASP A 1 300 ? 1.559 -15.496 48.357 1.00 94.75 300 ASP A O 1
ATOM 2306 N N . ALA A 1 301 ? -0.513 -16.354 48.327 1.00 93.81 301 ALA A N 1
ATOM 2307 C CA . ALA A 1 301 ? -0.145 -17.606 48.989 1.00 93.81 301 ALA A CA 1
ATOM 2308 C C . ALA A 1 301 ? 0.816 -18.445 48.128 1.00 93.81 301 ALA A C 1
ATOM 2310 O O . ALA A 1 301 ? 1.888 -18.830 48.593 1.00 93.81 301 ALA A O 1
ATOM 2311 N N . ILE A 1 302 ? 0.486 -18.659 46.847 1.00 92.81 302 ILE A N 1
ATOM 2312 C CA . ILE A 1 302 ? 1.354 -19.387 45.906 1.00 92.81 302 ILE A CA 1
ATOM 2313 C C . ILE A 1 302 ? 2.694 -18.660 45.722 1.00 92.81 302 ILE A C 1
ATOM 2315 O O . ILE A 1 302 ? 3.745 -19.291 45.621 1.00 92.81 302 ILE A O 1
ATOM 2319 N N . TRP A 1 303 ? 2.677 -17.328 45.699 1.00 94.00 303 TRP A N 1
ATOM 2320 C CA . TRP A 1 303 ? 3.857 -16.486 45.541 1.00 94.00 303 TRP A CA 1
ATOM 2321 C C . TRP A 1 303 ? 4.879 -16.667 46.664 1.00 94.00 303 TRP A C 1
ATOM 2323 O O . TRP A 1 303 ? 6.084 -16.614 46.395 1.00 94.00 303 TRP A O 1
ATOM 2333 N N . GLN A 1 304 ? 4.431 -16.873 47.906 1.00 94.44 304 GLN A N 1
ATOM 2334 C CA . GLN A 1 304 ? 5.336 -17.132 49.030 1.00 94.44 304 GLN A CA 1
ATOM 2335 C C . GLN A 1 304 ? 6.062 -18.472 48.879 1.00 94.44 304 GLN A C 1
ATOM 2337 O O . GLN A 1 304 ? 7.263 -18.536 49.134 1.00 94.44 304 GLN A O 1
ATOM 2342 N N . ASP A 1 305 ? 5.367 -19.492 48.374 1.00 91.56 305 ASP A N 1
ATOM 2343 C CA . ASP A 1 305 ? 5.917 -20.839 48.181 1.00 91.56 305 ASP A CA 1
ATOM 2344 C C . ASP A 1 305 ? 6.736 -20.984 46.882 1.00 91.56 305 ASP A C 1
ATOM 2346 O O . ASP A 1 305 ? 7.514 -21.928 46.720 1.00 91.56 305 ASP A O 1
ATOM 2350 N N . ALA A 1 306 ? 6.563 -20.065 45.929 1.00 91.38 306 ALA A N 1
ATOM 2351 C CA . ALA A 1 306 ? 7.207 -20.123 44.623 1.00 91.38 306 ALA A CA 1
ATOM 2352 C C . ALA A 1 306 ? 8.717 -19.809 44.682 1.00 91.38 306 ALA A C 1
ATOM 2354 O O . ALA A 1 306 ? 9.192 -18.971 45.459 1.00 91.38 306 ALA A O 1
ATOM 2355 N N . ARG A 1 307 ? 9.484 -20.455 43.797 1.00 89.12 307 ARG A N 1
ATOM 2356 C CA . ARG A 1 307 ? 10.952 -20.352 43.727 1.00 89.12 307 ARG A CA 1
ATOM 2357 C C . ARG A 1 307 ? 11.369 -19.186 42.839 1.00 89.12 307 ARG A C 1
ATOM 2359 O O . ARG A 1 307 ? 10.839 -19.033 41.745 1.00 89.12 307 ARG A O 1
ATOM 2366 N N . SER A 1 308 ? 12.349 -18.383 43.246 1.00 83.94 308 SER A N 1
ATOM 2367 C CA . SER A 1 308 ? 12.889 -17.335 42.367 1.00 83.94 308 SER A CA 1
ATOM 2368 C C . SER A 1 308 ? 13.538 -17.947 41.117 1.00 83.94 308 SER A C 1
ATOM 2370 O O . SER A 1 308 ? 14.306 -18.906 41.224 1.00 83.94 308 SER A O 1
ATOM 2372 N N . ILE A 1 309 ? 13.275 -17.384 39.929 1.00 76.69 309 ILE A N 1
ATOM 2373 C CA . ILE A 1 309 ? 13.910 -17.837 38.672 1.00 76.69 309 ILE A CA 1
ATOM 2374 C C . ILE A 1 309 ? 15.435 -17.740 38.761 1.00 76.69 309 ILE A C 1
ATOM 2376 O O . ILE A 1 309 ? 16.146 -18.619 38.274 1.00 76.69 309 ILE A O 1
ATOM 2380 N N . VAL A 1 310 ? 15.942 -16.700 39.427 1.00 73.25 310 VAL A N 1
ATOM 2381 C CA . VAL A 1 310 ? 17.383 -16.467 39.595 1.00 73.25 310 VAL A CA 1
ATOM 2382 C C . VAL A 1 310 ? 18.021 -17.586 40.425 1.00 73.25 310 VAL A C 1
ATOM 2384 O O . VAL A 1 310 ? 19.082 -18.100 40.073 1.00 73.25 310 VAL A O 1
ATOM 2387 N N . GLU A 1 311 ? 17.345 -18.025 41.488 1.00 70.50 311 GLU A N 1
ATOM 2388 C CA . GLU A 1 311 ? 17.808 -19.117 42.354 1.00 70.50 311 GLU A CA 1
ATOM 2389 C C . GLU A 1 311 ? 17.714 -20.483 41.659 1.00 70.50 311 GLU A C 1
ATOM 2391 O O . GLU A 1 311 ? 18.605 -21.325 41.804 1.00 70.50 311 GLU A O 1
ATOM 2396 N N . ALA A 1 312 ? 16.662 -20.697 40.864 1.00 62.06 312 ALA A N 1
ATOM 2397 C CA . ALA A 1 312 ? 16.478 -21.915 40.079 1.00 62.06 312 ALA A CA 1
ATOM 2398 C C . ALA A 1 312 ? 17.527 -22.044 38.956 1.00 62.06 312 ALA A C 1
ATOM 2400 O O . ALA A 1 312 ? 18.082 -23.126 38.745 1.00 62.06 312 ALA A O 1
ATOM 2401 N N . GLY A 1 313 ? 17.854 -20.938 38.276 1.00 57.44 313 GLY A N 1
ATOM 2402 C CA . GLY A 1 313 ? 18.895 -20.883 37.247 1.00 57.44 313 GLY A CA 1
ATOM 2403 C C . GLY A 1 313 ? 20.304 -21.099 37.806 1.00 57.44 313 GLY A C 1
ATOM 2404 O O . GLY A 1 313 ? 21.085 -21.856 37.225 1.00 57.44 313 GLY A O 1
ATOM 2405 N N . ALA A 1 314 ? 20.613 -20.518 38.971 1.00 54.94 314 ALA A N 1
ATOM 2406 C CA . ALA A 1 314 ? 21.906 -20.690 39.637 1.00 54.94 314 ALA A CA 1
ATOM 2407 C C . ALA A 1 314 ? 22.192 -22.159 40.008 1.00 54.94 314 ALA A C 1
ATOM 2409 O O . ALA A 1 314 ? 23.313 -22.629 39.811 1.00 54.94 314 ALA A O 1
ATOM 2410 N N . LYS A 1 315 ? 21.172 -22.911 40.455 1.00 54.88 315 LYS A N 1
ATOM 2411 C CA . LYS A 1 315 ? 21.293 -24.354 40.738 1.00 54.88 315 LYS A CA 1
ATOM 2412 C C . LYS A 1 315 ? 21.529 -25.207 39.485 1.00 54.88 315 LYS A C 1
ATOM 2414 O O . LYS A 1 315 ? 22.243 -26.204 39.571 1.00 54.88 315 LYS A O 1
ATOM 2419 N N . ARG A 1 316 ? 20.977 -24.821 38.325 1.00 49.50 316 ARG A N 1
ATOM 2420 C CA . ARG A 1 316 ? 21.207 -25.524 37.046 1.00 49.50 316 ARG A C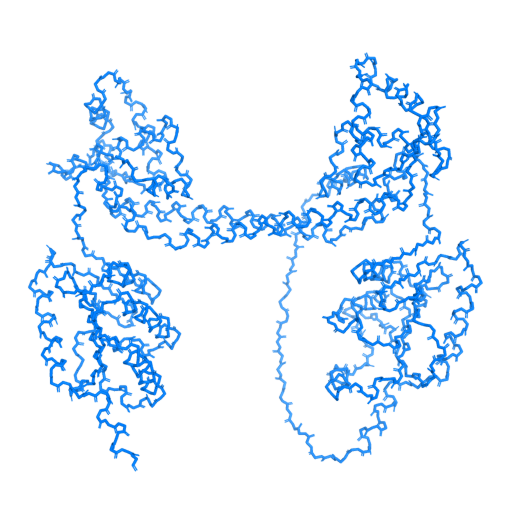A 1
ATOM 2421 C C . ARG A 1 316 ? 22.631 -25.317 36.532 1.00 49.50 316 ARG A C 1
ATOM 2423 O O . ARG A 1 316 ? 23.280 -26.295 36.176 1.00 49.50 316 ARG A O 1
ATOM 2430 N N . ILE A 1 317 ? 23.142 -24.084 36.577 1.00 44.78 317 ILE A N 1
ATOM 2431 C CA . ILE A 1 317 ? 24.500 -23.752 36.109 1.00 44.78 317 ILE A CA 1
ATOM 2432 C C . ILE A 1 317 ? 25.571 -24.426 36.982 1.00 44.78 317 ILE A C 1
ATOM 2434 O O . ILE A 1 317 ? 26.580 -24.878 36.454 1.00 44.78 317 ILE A O 1
ATOM 2438 N N . SER A 1 318 ? 25.333 -24.593 38.289 1.00 43.28 318 SER A N 1
ATOM 2439 C CA . SER A 1 318 ? 26.243 -25.348 39.168 1.00 43.28 318 SER A CA 1
ATOM 2440 C C . SER A 1 318 ? 26.238 -26.868 38.944 1.00 43.28 318 SER A C 1
ATOM 2442 O O . SER A 1 318 ? 27.065 -27.561 39.526 1.00 43.28 318 SER A O 1
ATOM 2444 N N . SER A 1 319 ? 25.309 -27.393 38.135 1.00 41.91 319 SER A N 1
ATOM 2445 C CA . SER A 1 319 ? 25.162 -28.832 37.852 1.00 41.91 319 SER A CA 1
ATOM 2446 C C . SER A 1 319 ? 25.555 -29.240 36.426 1.00 41.91 319 SER A C 1
ATOM 2448 O O . SER A 1 319 ? 25.491 -30.420 36.092 1.00 41.91 319 SER A O 1
ATOM 2450 N N . THR A 1 320 ? 25.982 -28.289 35.590 1.00 38.50 320 THR A N 1
ATOM 2451 C CA . THR A 1 320 ? 26.438 -28.534 34.212 1.00 38.50 320 THR A CA 1
ATOM 2452 C C . THR A 1 320 ? 27.925 -28.220 34.062 1.00 38.50 320 THR A C 1
ATOM 2454 O O . THR A 1 320 ? 28.370 -27.118 34.371 1.00 38.50 320 THR A O 1
ATOM 2457 N N . ASP A 1 321 ? 28.660 -29.221 33.583 1.00 38.12 321 ASP A N 1
ATOM 2458 C CA . ASP A 1 321 ? 30.103 -29.280 33.316 1.00 38.12 321 ASP A CA 1
ATOM 2459 C C . ASP A 1 321 ? 30.632 -28.038 32.547 1.00 38.12 321 ASP A C 1
ATOM 2461 O O . ASP A 1 321 ? 30.055 -27.671 31.515 1.00 38.12 321 ASP A O 1
ATOM 2465 N N . PRO A 1 322 ? 31.702 -27.348 33.002 1.00 38.94 322 PRO A N 1
ATOM 2466 C CA . PRO A 1 322 ? 32.155 -26.093 32.408 1.00 38.94 322 PRO A CA 1
ATOM 2467 C C . PRO A 1 322 ? 33.033 -26.349 31.174 1.00 38.94 322 PRO A C 1
ATOM 2469 O O . PRO A 1 322 ? 34.252 -26.199 31.217 1.00 38.94 322 PRO A O 1
ATOM 2472 N N . ALA A 1 323 ? 32.418 -26.717 30.050 1.00 38.69 323 ALA A N 1
ATOM 2473 C CA . ALA A 1 323 ? 33.129 -26.933 28.788 1.00 38.69 323 ALA A CA 1
ATOM 2474 C C . ALA A 1 323 ? 32.343 -26.450 27.555 1.00 38.69 323 ALA A C 1
ATOM 2476 O O . ALA A 1 323 ? 32.030 -27.235 26.671 1.00 38.69 323 ALA A O 1
ATOM 2477 N N . ALA A 1 324 ? 32.016 -25.155 27.495 1.00 33.91 324 ALA A N 1
ATOM 2478 C CA . ALA A 1 324 ? 31.707 -24.374 26.280 1.00 33.91 324 ALA A CA 1
ATOM 2479 C C . ALA A 1 324 ? 31.226 -22.985 26.735 1.00 33.91 324 ALA A C 1
ATOM 2481 O O . ALA A 1 324 ? 30.396 -22.891 27.627 1.00 33.91 324 ALA A O 1
ATOM 2482 N N . GLY A 1 325 ? 31.636 -21.832 26.229 1.00 33.66 325 GLY A N 1
ATOM 2483 C CA . GLY A 1 325 ? 32.503 -21.431 25.137 1.00 33.66 325 GLY A CA 1
ATOM 2484 C C . GLY A 1 325 ? 32.457 -19.894 25.131 1.00 33.66 325 GLY A C 1
ATOM 2485 O O . GLY A 1 325 ? 31.419 -19.296 25.420 1.00 33.66 325 GLY A O 1
ATOM 2486 N N . ARG A 1 326 ? 33.597 -19.246 24.874 1.00 39.75 326 ARG A N 1
ATOM 2487 C CA . ARG A 1 326 ? 33.681 -17.799 24.623 1.00 39.75 326 ARG A CA 1
ATOM 2488 C C . ARG A 1 326 ? 32.896 -17.469 23.357 1.00 39.75 326 ARG A C 1
ATOM 2490 O O . ARG A 1 326 ? 33.179 -18.075 22.332 1.00 39.75 326 ARG A O 1
ATOM 2497 N N . LEU A 1 327 ? 32.011 -16.476 23.410 1.00 32.38 327 LEU A N 1
ATOM 2498 C CA . LEU A 1 327 ? 31.462 -15.834 22.216 1.00 32.38 327 LEU A CA 1
ATOM 2499 C C . LEU A 1 327 ? 31.307 -14.324 22.417 1.00 32.38 327 LEU A C 1
ATOM 2501 O O . LEU A 1 327 ? 31.146 -13.820 23.529 1.00 32.38 327 LEU A O 1
ATOM 2505 N N . GLU A 1 328 ? 31.464 -13.647 21.291 1.00 29.98 328 GLU A N 1
ATOM 2506 C CA . GLU A 1 328 ? 31.831 -12.253 21.103 1.00 29.98 328 GLU A CA 1
ATOM 2507 C C . GLU A 1 328 ? 30.673 -11.275 21.334 1.00 29.98 328 GLU A C 1
ATOM 2509 O O . GLU A 1 328 ? 29.496 -11.585 21.147 1.00 29.98 328 GLU A O 1
ATOM 2514 N N . LYS A 1 329 ? 31.032 -10.053 21.739 1.00 27.72 329 LYS A N 1
ATOM 2515 C CA . LYS A 1 329 ? 30.118 -8.916 21.848 1.00 27.72 329 LYS A CA 1
ATOM 2516 C C . LYS A 1 329 ? 29.781 -8.399 20.448 1.00 27.72 329 LYS A C 1
ATOM 2518 O O . LYS A 1 329 ? 30.631 -7.789 19.810 1.00 27.72 329 LYS A O 1
ATOM 2523 N N . HIS A 1 330 ? 28.529 -8.545 20.028 1.00 26.84 330 HIS A N 1
ATOM 2524 C CA . HIS A 1 330 ? 27.953 -7.718 18.970 1.00 26.84 330 HIS A CA 1
ATOM 2525 C C . HIS A 1 330 ? 26.973 -6.717 19.584 1.00 26.84 330 HIS A C 1
ATOM 2527 O O . HIS A 1 330 ? 25.864 -7.068 19.980 1.00 26.84 330 HIS A O 1
ATOM 2533 N N . GLU A 1 331 ? 27.398 -5.458 19.667 1.00 25.89 331 GLU A N 1
ATOM 2534 C CA . GLU A 1 331 ? 26.511 -4.317 19.888 1.00 25.89 331 GLU A CA 1
ATOM 2535 C C . GLU A 1 331 ? 25.948 -3.880 18.528 1.00 25.89 331 GLU A C 1
ATOM 2537 O O . GLU A 1 331 ? 26.699 -3.502 17.630 1.00 25.89 331 GLU A O 1
ATOM 2542 N N . LYS A 1 332 ? 24.623 -3.941 18.360 1.00 28.34 332 LYS A N 1
ATOM 2543 C CA . LYS A 1 332 ? 23.910 -3.204 17.308 1.00 28.34 332 LYS A CA 1
ATOM 2544 C C . LYS A 1 332 ? 23.248 -1.980 17.949 1.00 28.34 332 LYS A C 1
ATOM 2546 O O . LYS A 1 332 ? 22.567 -2.148 18.962 1.00 28.34 332 LYS A O 1
ATOM 2551 N N . PRO A 1 333 ? 23.400 -0.770 17.387 1.00 27.25 333 PRO A N 1
ATOM 2552 C CA . PRO A 1 333 ? 22.671 0.395 17.860 1.00 27.25 333 PRO A CA 1
ATOM 2553 C C . PRO A 1 333 ? 21.222 0.332 17.360 1.00 27.25 333 PRO A C 1
ATOM 2555 O O . PRO A 1 333 ? 20.973 0.227 16.160 1.00 27.25 333 PRO A O 1
ATOM 2558 N N . LEU A 1 334 ? 20.263 0.405 18.284 1.00 26.86 334 LEU A N 1
ATOM 2559 C CA . LEU A 1 334 ? 18.861 0.665 17.966 1.00 26.86 334 LEU A CA 1
ATOM 2560 C C . LEU A 1 334 ? 18.716 2.145 17.589 1.00 26.86 334 LEU A C 1
ATOM 2562 O O . LEU A 1 334 ? 18.940 3.041 18.405 1.00 26.86 334 LEU A O 1
ATOM 2566 N N . SER A 1 335 ? 18.363 2.395 16.332 1.00 26.58 335 SER A N 1
ATOM 2567 C CA . SER A 1 335 ? 18.024 3.713 15.804 1.00 26.58 335 SER A CA 1
ATOM 2568 C C . SER A 1 335 ? 16.711 4.211 16.416 1.00 26.58 335 SER A C 1
ATOM 2570 O O . SER A 1 335 ? 15.655 3.616 16.211 1.00 26.58 335 SER A O 1
ATOM 2572 N N . ARG A 1 336 ? 16.779 5.328 17.149 1.00 25.02 336 ARG A N 1
ATOM 2573 C CA . ARG A 1 336 ? 15.619 6.114 17.595 1.00 25.02 336 ARG A CA 1
ATOM 2574 C C . ARG A 1 336 ? 14.895 6.701 16.380 1.00 25.02 336 ARG A C 1
ATOM 2576 O O . ARG A 1 336 ? 15.409 7.628 15.761 1.00 25.02 336 ARG A O 1
ATOM 2583 N N . ALA A 1 337 ? 13.686 6.227 16.093 1.00 24.41 337 ALA A N 1
ATOM 2584 C CA . ALA A 1 337 ? 12.718 6.991 15.313 1.00 24.41 337 ALA A CA 1
ATOM 2585 C C . ALA A 1 337 ? 11.980 7.941 16.270 1.00 24.41 337 ALA A C 1
ATOM 2587 O O . ALA A 1 337 ? 11.074 7.545 17.000 1.00 24.41 337 ALA A O 1
ATOM 2588 N N . TYR A 1 338 ? 12.442 9.189 16.314 1.00 23.84 338 TYR A N 1
ATOM 2589 C CA . TYR A 1 338 ? 11.734 10.310 16.924 1.00 23.84 338 TYR A CA 1
ATOM 2590 C C . TYR A 1 338 ? 10.589 10.692 15.975 1.00 23.84 338 TYR A C 1
ATOM 2592 O O . TYR A 1 338 ? 10.848 11.188 14.881 1.00 23.84 338 TYR A O 1
ATOM 2600 N N . VAL A 1 339 ? 9.336 10.450 16.361 1.00 28.39 339 VAL A N 1
ATOM 2601 C CA . VAL A 1 339 ? 8.190 11.118 15.729 1.00 28.39 339 VAL A CA 1
ATOM 2602 C C . VAL A 1 339 ? 7.983 12.408 16.505 1.00 28.39 339 VAL A C 1
ATOM 2604 O O . VAL A 1 339 ? 7.466 12.398 17.618 1.00 28.39 339 VAL A O 1
ATOM 2607 N N . ALA A 1 340 ? 8.482 13.504 15.943 1.00 29.66 340 ALA A N 1
ATOM 2608 C CA . ALA A 1 340 ? 8.136 14.842 16.377 1.00 29.66 340 ALA A CA 1
ATOM 2609 C C . ALA A 1 340 ? 6.836 15.248 15.676 1.00 29.66 340 ALA A C 1
ATOM 2611 O O . ALA A 1 340 ? 6.820 15.424 14.461 1.00 29.66 340 ALA A O 1
ATOM 2612 N N . THR A 1 341 ? 5.773 15.416 16.452 1.00 33.50 341 THR A N 1
ATOM 2613 C CA . THR A 1 341 ? 4.648 16.295 16.116 1.00 33.50 341 THR A CA 1
ATOM 2614 C C . THR A 1 341 ? 4.334 17.106 17.367 1.00 33.50 341 THR A C 1
ATOM 2616 O O . THR A 1 341 ? 3.377 16.826 18.075 1.00 33.50 341 THR A O 1
ATOM 2619 N N . ASN A 1 342 ? 5.211 18.063 17.672 1.00 37.84 342 ASN A N 1
ATOM 2620 C CA . ASN A 1 342 ? 4.906 19.185 18.553 1.00 37.84 342 ASN A CA 1
ATOM 2621 C C . ASN A 1 342 ? 4.979 20.435 17.680 1.00 37.84 342 ASN A C 1
ATOM 2623 O O . ASN A 1 342 ? 6.029 21.063 17.608 1.00 37.84 342 ASN A O 1
ATOM 2627 N N . ASP A 1 343 ? 3.884 20.753 17.000 1.00 37.81 343 ASP A N 1
ATOM 2628 C CA . ASP A 1 343 ? 3.662 22.075 16.426 1.00 37.81 343 ASP A CA 1
ATOM 2629 C C . ASP A 1 343 ? 2.214 22.474 16.739 1.00 37.81 343 ASP A C 1
ATOM 2631 O O . ASP A 1 343 ? 1.280 21.971 16.126 1.00 37.81 343 ASP A O 1
ATOM 2635 N N . GLY A 1 344 ? 2.067 23.360 17.732 1.00 39.53 344 GLY A N 1
ATOM 2636 C CA . GLY A 1 344 ? 0.831 24.068 18.079 1.00 39.53 344 GLY A CA 1
ATOM 2637 C C . GLY A 1 344 ? -0.174 23.273 18.913 1.00 39.53 344 GLY A C 1
ATOM 2638 O O . GLY A 1 344 ? -1.023 22.593 18.353 1.00 39.53 344 GLY A O 1
ATOM 2639 N N . ASP A 1 345 ? -0.138 23.428 20.242 1.00 42.75 345 ASP A N 1
ATOM 2640 C CA . ASP A 1 345 ? -1.221 23.005 21.147 1.00 42.75 345 ASP A CA 1
ATOM 2641 C C . ASP A 1 345 ? -2.491 23.843 20.877 1.00 42.75 345 ASP A C 1
ATOM 2643 O O . ASP A 1 345 ? -2.839 24.760 21.627 1.00 42.75 345 ASP A O 1
ATOM 2647 N N . GLU A 1 346 ? -3.195 23.557 19.782 1.00 52.62 346 GLU A N 1
ATOM 2648 C CA . GLU A 1 346 ? -4.632 23.794 19.737 1.00 52.62 346 GLU A CA 1
ATOM 2649 C C . GLU A 1 346 ? -5.263 22.786 20.700 1.00 52.62 346 GLU A C 1
ATOM 2651 O O . GLU A 1 346 ? -5.167 21.571 20.525 1.00 52.62 346 GLU A O 1
ATOM 2656 N N . VAL A 1 347 ? -5.853 23.291 21.786 1.00 59.44 347 VAL A N 1
ATOM 2657 C CA . VAL A 1 347 ? -6.594 22.468 22.744 1.00 59.44 347 VAL A CA 1
ATOM 2658 C C . VAL A 1 347 ? -7.847 21.964 22.034 1.00 59.44 347 VAL A C 1
ATOM 2660 O O . VAL A 1 347 ? -8.895 22.605 22.087 1.00 59.44 347 VAL A O 1
ATOM 2663 N N . HIS A 1 348 ? -7.724 20.833 21.341 1.00 72.00 348 HIS A N 1
ATOM 2664 C CA . HIS A 1 348 ? -8.863 20.142 20.756 1.00 72.00 348 HIS A CA 1
ATOM 2665 C C . HIS A 1 348 ? -9.842 19.774 21.867 1.00 72.00 348 HIS A C 1
ATOM 2667 O O . HIS A 1 348 ? -9.464 19.173 22.880 1.00 72.00 348 HIS A O 1
ATOM 2673 N N . THR A 1 349 ? -11.103 20.157 21.686 1.00 87.12 349 THR A N 1
ATOM 2674 C CA . THR A 1 349 ? -12.176 19.783 22.610 1.00 87.12 349 THR A CA 1
ATOM 2675 C C . THR A 1 349 ? -12.361 18.259 22.609 1.00 87.12 349 THR A C 1
ATOM 2677 O O . THR A 1 349 ? -12.037 17.587 21.628 1.00 87.12 349 THR A O 1
ATOM 2680 N N . LYS A 1 350 ? -12.865 17.677 23.709 1.00 86.38 350 LYS A N 1
ATOM 2681 C CA . LYS A 1 350 ? -13.125 16.222 23.793 1.00 86.38 350 LYS A CA 1
ATOM 2682 C C . LYS A 1 350 ? -14.026 15.753 22.636 1.00 86.38 350 LYS A C 1
ATOM 2684 O O . LYS A 1 350 ? -13.783 14.696 22.060 1.00 86.38 350 LYS A O 1
ATOM 2689 N N . ASP A 1 351 ? -14.975 16.594 22.230 1.00 85.75 351 ASP A N 1
ATOM 2690 C CA . ASP A 1 351 ? -15.870 16.374 21.088 1.00 85.75 351 ASP A CA 1
ATOM 2691 C C . ASP A 1 351 ? -15.123 16.224 19.762 1.00 85.75 351 ASP A C 1
ATOM 2693 O O . ASP A 1 351 ? -15.409 15.309 18.992 1.00 85.75 351 ASP A O 1
ATOM 2697 N N . GLU A 1 352 ? -14.140 17.089 19.500 1.00 88.94 352 GLU A N 1
ATOM 2698 C CA . GLU A 1 352 ? -13.303 17.011 18.298 1.00 88.94 352 GLU A CA 1
ATOM 2699 C C . GLU A 1 352 ? -12.477 15.723 18.276 1.00 88.94 352 GLU A C 1
ATOM 2701 O O . GLU A 1 352 ? -12.339 15.099 17.225 1.00 88.94 352 GLU A O 1
ATOM 2706 N N . GLN A 1 353 ? -11.978 15.285 19.436 1.00 89.69 353 GLN A N 1
ATOM 2707 C CA . GLN A 1 353 ? -11.226 14.034 19.553 1.00 89.69 353 GLN A CA 1
ATOM 2708 C C . GLN A 1 353 ? -12.116 12.813 19.288 1.00 89.69 353 GLN A C 1
ATOM 2710 O O . GLN A 1 353 ? -11.717 11.919 18.541 1.00 89.69 353 GLN A O 1
ATOM 2715 N N . ILE A 1 354 ? -13.335 12.788 19.843 1.00 91.06 354 ILE A N 1
ATOM 2716 C CA . ILE A 1 354 ? -14.316 11.721 19.593 1.00 91.06 354 ILE A CA 1
ATOM 2717 C C . ILE A 1 354 ? -14.718 11.711 18.115 1.00 91.06 354 ILE A C 1
ATOM 2719 O O . ILE A 1 354 ? -14.741 10.649 17.497 1.00 91.06 354 ILE A O 1
ATOM 2723 N N . ALA A 1 355 ? -14.998 12.876 17.525 1.00 91.19 355 ALA A N 1
ATOM 2724 C CA . ALA A 1 355 ? -15.360 12.985 16.114 1.00 91.19 355 ALA A CA 1
ATOM 2725 C C . ALA A 1 355 ? -14.230 12.491 15.198 1.00 91.19 355 ALA A C 1
ATOM 2727 O O . ALA A 1 355 ? -14.479 11.664 14.324 1.00 91.19 355 ALA A O 1
ATOM 2728 N N . ALA A 1 356 ? -12.985 12.909 15.447 1.00 91.88 356 ALA A N 1
ATOM 2729 C CA . ALA A 1 356 ? -11.824 12.454 14.685 1.00 91.88 356 ALA A CA 1
ATOM 2730 C C . ALA A 1 356 ? -11.605 10.935 14.810 1.00 91.88 356 ALA A C 1
ATOM 2732 O O . ALA A 1 356 ? -11.333 10.260 13.818 1.00 91.88 356 ALA A O 1
ATOM 2733 N N . ALA A 1 357 ? -11.766 10.378 16.013 1.00 92.94 357 ALA A N 1
ATOM 2734 C CA . ALA A 1 357 ? -11.664 8.942 16.259 1.00 92.94 357 ALA A CA 1
ATOM 2735 C C . ALA A 1 357 ? -12.757 8.134 15.537 1.00 92.94 357 ALA A C 1
ATOM 2737 O O . ALA A 1 357 ? -12.484 7.070 14.978 1.00 92.94 357 ALA A O 1
ATOM 2738 N N . LEU A 1 358 ? -13.989 8.644 15.518 1.00 93.62 358 LEU A N 1
ATOM 2739 C CA . LEU A 1 358 ? -15.096 8.027 14.792 1.00 93.62 358 LEU A CA 1
ATOM 2740 C C . LEU A 1 358 ? -14.899 8.109 13.273 1.00 93.62 358 LEU A C 1
ATOM 2742 O O . LEU A 1 358 ? -15.124 7.120 12.573 1.00 93.62 358 LEU A O 1
ATOM 2746 N N . ASP A 1 359 ? -14.404 9.237 12.766 1.00 93.75 359 ASP A N 1
ATOM 2747 C CA . ASP A 1 359 ? -14.097 9.407 11.347 1.00 93.75 359 ASP A CA 1
ATOM 2748 C C . ASP A 1 359 ? -12.995 8.432 10.889 1.00 93.75 359 ASP A C 1
ATOM 2750 O O . ASP A 1 359 ? -13.110 7.848 9.808 1.00 93.75 359 ASP A O 1
ATOM 2754 N N . LEU A 1 360 ? -11.981 8.163 11.728 1.00 92.75 360 LEU A N 1
ATOM 2755 C CA . LEU A 1 360 ? -10.925 7.175 11.446 1.00 92.75 360 LEU A CA 1
ATOM 2756 C C . LEU A 1 360 ? -11.475 5.758 11.217 1.00 92.75 360 LEU A C 1
ATOM 2758 O O . LEU A 1 360 ? -11.017 5.060 10.312 1.00 92.75 360 LEU A O 1
ATOM 2762 N N . VAL A 1 361 ? -12.485 5.333 11.984 1.00 92.25 361 VAL A N 1
ATOM 2763 C CA . VAL A 1 361 ? -13.134 4.019 11.786 1.00 92.25 361 VAL A CA 1
ATOM 2764 C C . VAL A 1 361 ? -14.206 4.037 10.689 1.00 92.25 361 VAL A C 1
ATOM 2766 O O . VAL A 1 361 ? -14.781 3.001 10.346 1.00 92.25 361 VAL A O 1
ATOM 2769 N N . GLY A 1 362 ? -14.445 5.194 10.066 1.00 90.38 362 GLY A N 1
ATOM 2770 C CA . GLY A 1 362 ? -15.441 5.380 9.012 1.00 90.38 362 GLY A CA 1
ATOM 2771 C C . GLY A 1 362 ? -16.865 5.583 9.532 1.00 90.38 362 GLY A C 1
ATOM 2772 O O . GLY A 1 362 ? -17.818 5.294 8.811 1.00 90.38 362 GLY A O 1
ATOM 2773 N N . PHE A 1 363 ? -17.023 6.056 10.769 1.00 90.62 363 PHE A N 1
ATOM 2774 C CA . PHE A 1 363 ? -18.306 6.443 11.349 1.00 90.62 363 PHE A CA 1
ATOM 2775 C C . PHE A 1 363 ? -18.437 7.967 11.357 1.00 90.62 363 PHE A C 1
ATOM 2777 O O . PHE A 1 363 ? -18.099 8.630 12.331 1.00 90.62 363 PHE A O 1
ATOM 2784 N N . ASN A 1 364 ? -18.934 8.532 10.260 1.00 86.94 364 ASN A N 1
ATOM 2785 C CA . ASN A 1 364 ? -18.988 9.980 10.098 1.00 86.94 364 ASN A CA 1
ATOM 2786 C C . ASN A 1 364 ? -19.978 10.629 11.080 1.00 86.94 364 ASN A C 1
ATOM 2788 O O . ASN A 1 364 ? -21.193 10.410 11.018 1.00 86.94 364 ASN A O 1
ATOM 2792 N N . SER A 1 365 ? -19.447 11.476 11.961 1.00 81.88 365 SER A N 1
ATOM 2793 C CA . SER A 1 365 ? -20.209 12.205 12.986 1.00 81.88 365 SER A CA 1
ATOM 2794 C C . SER A 1 365 ? -21.266 13.167 12.416 1.00 81.88 365 SER A C 1
ATOM 2796 O O . SER A 1 365 ? -22.249 13.486 13.088 1.00 81.88 365 SER A O 1
ATOM 2798 N N . ASN A 1 366 ? -21.123 13.582 11.153 1.00 80.31 366 ASN A N 1
ATOM 2799 C CA . ASN A 1 366 ? -22.051 14.484 10.466 1.00 80.31 366 ASN A CA 1
ATOM 2800 C C . ASN A 1 366 ? -23.211 13.764 9.757 1.00 80.31 366 ASN A C 1
ATOM 2802 O O . ASN A 1 366 ? -24.081 14.417 9.173 1.00 80.31 366 ASN A O 1
ATOM 2806 N N . GLU A 1 367 ? -23.244 12.431 9.760 1.00 85.94 367 GLU A N 1
ATOM 2807 C CA . GLU A 1 367 ? -24.304 11.678 9.094 1.00 85.94 367 GLU A CA 1
ATOM 2808 C C . GLU A 1 367 ? -25.608 11.650 9.902 1.00 85.94 367 GLU A C 1
ATOM 2810 O O . GLU A 1 367 ? -25.613 11.604 11.133 1.00 85.94 367 GLU A O 1
ATOM 2815 N N . GLU A 1 368 ? -26.750 11.567 9.201 1.00 89.56 368 GLU A N 1
ATOM 2816 C CA . GLU A 1 368 ? -28.077 11.372 9.820 1.00 89.56 368 GLU A CA 1
ATOM 2817 C C . GLU A 1 368 ? -28.072 10.185 10.803 1.00 89.56 368 GLU A C 1
ATOM 2819 O O . GLU A 1 368 ? -28.750 10.201 11.831 1.00 89.56 368 GLU A O 1
ATOM 2824 N N . ARG A 1 369 ? -27.255 9.167 10.511 1.00 93.19 369 ARG A N 1
ATOM 2825 C CA . ARG A 1 369 ? -27.067 7.976 11.333 1.00 93.19 369 ARG A CA 1
ATOM 2826 C C . ARG A 1 369 ? -26.533 8.283 12.734 1.00 93.19 369 ARG A C 1
ATOM 2828 O O . ARG A 1 369 ? -27.020 7.695 13.698 1.00 93.19 369 ARG A O 1
ATOM 2835 N N . PHE A 1 370 ? -25.587 9.215 12.854 1.00 93.25 370 PHE A N 1
ATOM 2836 C CA . PHE A 1 370 ? -25.026 9.631 14.139 1.00 93.25 370 PHE A CA 1
ATOM 2837 C C . PHE A 1 370 ? -26.096 10.297 15.011 1.00 93.25 370 PHE A C 1
ATOM 2839 O O . PHE A 1 370 ? -26.265 9.949 16.179 1.00 93.25 370 PHE A O 1
ATOM 2846 N N . SER A 1 371 ? -26.897 11.191 14.418 1.00 92.81 371 SER A N 1
ATOM 2847 C CA . SER A 1 371 ? -28.004 11.856 15.118 1.00 92.81 371 SER A CA 1
ATOM 2848 C C . SER A 1 371 ? -29.044 10.861 15.641 1.00 92.81 371 SER A C 1
ATOM 2850 O O . SER A 1 371 ? -29.523 11.013 16.765 1.00 92.81 371 SER A O 1
ATOM 2852 N N . VAL A 1 372 ? -29.371 9.826 14.859 1.00 96.00 372 VAL A N 1
ATOM 2853 C CA . VAL A 1 372 ? -30.288 8.765 15.297 1.00 96.00 372 VAL A CA 1
ATOM 2854 C C . VAL A 1 372 ? -29.694 7.968 16.458 1.00 96.00 372 VAL A C 1
ATOM 2856 O O . VAL A 1 372 ? -30.395 7.741 17.443 1.00 96.00 372 VAL A O 1
ATOM 2859 N N . LEU A 1 373 ? -28.414 7.583 16.385 1.00 96.12 373 LEU A N 1
ATOM 2860 C CA . LEU A 1 373 ? -27.741 6.865 17.470 1.00 96.12 373 LEU A CA 1
ATOM 2861 C C . LEU A 1 373 ? -27.725 7.685 18.766 1.00 96.12 373 LEU A C 1
ATOM 2863 O O . LEU A 1 373 ? -28.071 7.160 19.824 1.00 96.12 373 LEU A O 1
ATOM 2867 N N . ARG A 1 374 ? -27.399 8.982 18.675 1.00 95.44 374 ARG A N 1
ATOM 2868 C CA . ARG A 1 374 ? -27.440 9.912 19.811 1.00 95.44 374 ARG A CA 1
ATOM 2869 C C . ARG A 1 374 ? -28.798 9.909 20.495 1.00 95.44 374 ARG A C 1
ATOM 2871 O O . ARG A 1 374 ? -28.865 9.780 21.712 1.00 95.44 374 ARG A O 1
ATOM 2878 N N . ILE A 1 375 ? -29.873 10.023 19.723 1.00 96.19 375 ILE A N 1
ATOM 2879 C CA . ILE A 1 375 ? -31.229 10.084 20.274 1.00 96.19 375 ILE A CA 1
ATOM 2880 C C . ILE A 1 375 ? -31.643 8.750 20.891 1.00 96.19 375 ILE A C 1
ATOM 2882 O O . ILE A 1 375 ? -32.295 8.751 21.935 1.00 96.19 375 ILE A O 1
ATOM 2886 N N . VAL A 1 376 ? -31.243 7.619 20.296 1.00 96.44 376 VAL A N 1
ATOM 2887 C CA . VAL A 1 376 ? -31.436 6.304 20.923 1.00 96.44 376 VAL A CA 1
ATOM 2888 C C . VAL A 1 376 ? -30.765 6.295 22.294 1.00 96.44 376 VAL A C 1
ATOM 2890 O O . VAL A 1 376 ? -31.455 6.044 23.275 1.00 96.44 376 VAL A O 1
ATOM 2893 N N . LEU A 1 377 ? -29.481 6.656 22.381 1.00 95.25 377 LEU A N 1
ATOM 2894 C CA . LEU A 1 377 ? -28.725 6.670 23.638 1.00 95.25 377 LEU A CA 1
ATOM 2895 C C . LEU A 1 377 ? -29.319 7.629 24.682 1.00 95.25 377 LEU A C 1
ATOM 2897 O O . LEU A 1 377 ? -29.481 7.252 25.837 1.00 95.25 377 LEU A O 1
ATOM 2901 N N . GLN A 1 378 ? -29.710 8.840 24.284 1.00 94.56 378 GLN A N 1
ATOM 2902 C CA . GLN A 1 378 ? -30.279 9.848 25.188 1.00 94.56 378 GLN A CA 1
ATOM 2903 C C . GLN A 1 378 ? -31.650 9.463 25.750 1.00 94.56 378 GLN A C 1
ATOM 2905 O O . GLN A 1 378 ? -31.987 9.823 26.877 1.00 94.56 378 GLN A O 1
ATOM 2910 N N . LYS A 1 379 ? -32.473 8.754 24.969 1.00 95.12 379 LYS A N 1
ATOM 2911 C CA . LYS A 1 379 ? -33.807 8.321 25.411 1.00 95.12 379 LYS A CA 1
ATOM 2912 C C . LYS A 1 379 ? -33.766 7.082 26.305 1.00 95.12 379 LYS A C 1
ATOM 2914 O O . LYS A 1 379 ? -34.752 6.790 26.981 1.00 95.12 379 LYS A O 1
ATOM 2919 N N . GLN A 1 380 ? -32.640 6.377 26.358 1.00 91.31 380 GLN A N 1
ATOM 2920 C CA . GLN A 1 380 ? -32.458 5.254 27.265 1.00 91.31 380 GLN A CA 1
ATOM 2921 C C . GLN A 1 380 ? -32.227 5.753 28.697 1.00 91.31 380 GLN A C 1
ATOM 2923 O O . GLN A 1 380 ? -31.144 6.204 29.043 1.00 91.31 380 GLN A O 1
ATOM 2928 N N . HIS A 1 381 ? -33.226 5.606 29.578 1.00 79.94 381 HIS A N 1
ATOM 2929 C CA . HIS A 1 381 ? -33.069 5.922 31.012 1.00 79.94 381 HIS A CA 1
ATOM 2930 C C . HIS A 1 381 ? -31.905 5.169 31.682 1.00 79.94 381 HIS A C 1
ATOM 2932 O O . HIS A 1 381 ? -31.330 5.633 32.664 1.00 79.94 381 HIS A O 1
ATOM 2938 N N . ARG A 1 382 ? -31.608 3.969 31.178 1.00 85.69 382 ARG A N 1
ATOM 2939 C CA . ARG A 1 382 ? -30.412 3.174 31.459 1.00 85.69 382 ARG A CA 1
ATOM 2940 C C . ARG A 1 382 ? -30.005 2.523 30.145 1.00 85.69 382 ARG A C 1
ATOM 2942 O O . ARG A 1 382 ? -30.894 2.065 29.422 1.00 85.69 382 ARG A O 1
ATOM 2949 N N . LEU A 1 383 ? -28.706 2.458 29.853 1.00 85.88 383 LEU A N 1
ATOM 2950 C CA . LEU A 1 383 ? -28.208 1.716 28.691 1.00 85.88 383 LEU A CA 1
ATOM 2951 C C . LEU A 1 383 ? -28.832 0.316 28.636 1.00 85.88 383 LEU A C 1
ATOM 2953 O O . LEU A 1 383 ? -28.959 -0.364 29.654 1.00 85.88 383 LEU A O 1
ATOM 2957 N N . GLY A 1 384 ? -29.238 -0.091 27.439 1.00 85.00 384 GLY A N 1
ATOM 2958 C CA . GLY A 1 384 ? -29.944 -1.345 27.185 1.00 85.00 384 GLY A CA 1
ATOM 2959 C C . GLY A 1 384 ? -31.463 -1.293 27.329 1.00 85.00 384 GLY A C 1
ATOM 2960 O O . GLY A 1 384 ? -32.128 -2.197 26.827 1.00 85.00 384 GLY A O 1
ATOM 2961 N N . ASN A 1 385 ? -32.042 -0.245 27.927 1.00 92.00 385 ASN A N 1
ATOM 2962 C CA . ASN A 1 385 ? -33.498 -0.117 27.953 1.00 92.00 385 ASN A CA 1
ATOM 2963 C C . ASN A 1 385 ? -34.041 0.102 26.527 1.00 92.00 385 ASN A C 1
ATOM 2965 O O . ASN A 1 385 ? -33.474 0.900 25.784 1.00 92.00 385 ASN A O 1
ATOM 2969 N N . PRO A 1 386 ? -35.116 -0.585 26.119 1.00 94.25 386 PRO A N 1
ATOM 2970 C CA . PRO A 1 386 ? -35.723 -0.385 24.808 1.00 94.25 386 PRO A CA 1
ATOM 2971 C C . PRO A 1 386 ? -36.402 0.988 24.685 1.00 94.25 386 PRO A C 1
ATOM 2973 O O . PRO A 1 386 ? -37.192 1.370 25.546 1.00 94.25 386 PRO A O 1
ATOM 2976 N N . THR A 1 387 ? -36.152 1.685 23.575 1.00 95.50 387 THR A N 1
ATOM 2977 C CA . THR A 1 387 ? -36.825 2.931 23.176 1.00 95.50 387 THR A CA 1
ATOM 2978 C C . THR A 1 387 ? -37.654 2.680 21.920 1.00 95.50 387 THR A C 1
ATOM 2980 O O . THR A 1 387 ? -37.154 2.129 20.939 1.00 95.50 387 THR A O 1
ATOM 2983 N N . ASP A 1 388 ? -38.923 3.081 21.913 1.00 96.25 388 ASP A N 1
ATOM 2984 C CA . ASP A 1 388 ? -39.790 2.895 20.752 1.00 96.25 388 ASP A CA 1
ATOM 2985 C C . ASP A 1 388 ? -39.487 3.893 19.613 1.00 96.25 388 ASP A C 1
ATOM 2987 O O . ASP A 1 388 ? -39.012 5.014 19.822 1.00 96.25 388 ASP A O 1
ATOM 2991 N N . PHE A 1 389 ? -39.808 3.499 18.376 1.00 96.06 389 PHE A N 1
ATOM 2992 C CA . PHE A 1 389 ? -39.601 4.340 17.189 1.00 96.06 389 PHE A CA 1
ATOM 2993 C C . PHE A 1 389 ? -40.255 5.727 17.284 1.00 96.06 389 PHE A C 1
ATOM 2995 O O . PHE A 1 389 ? -39.703 6.704 16.773 1.00 96.06 389 PHE A O 1
ATOM 3002 N N . ARG A 1 390 ? -41.454 5.824 17.872 1.00 95.88 390 ARG A N 1
ATOM 3003 C CA . ARG A 1 390 ? -42.205 7.082 17.908 1.00 95.88 390 ARG A CA 1
ATOM 3004 C C . ARG A 1 390 ? -41.467 8.098 18.773 1.00 95.88 390 ARG A C 1
ATOM 3006 O O . ARG A 1 390 ? -41.288 9.224 18.317 1.00 95.88 390 ARG A O 1
ATOM 3013 N N . SER A 1 391 ? -40.971 7.675 19.932 1.00 96.06 391 SER A N 1
ATOM 3014 C CA . SER A 1 391 ? -40.147 8.498 20.822 1.00 96.06 391 SER A CA 1
ATOM 3015 C C . SER A 1 391 ? -38.863 8.996 20.146 1.00 96.06 391 SER A C 1
ATOM 3017 O O . SER A 1 391 ? -38.513 10.170 20.270 1.00 96.06 391 SER A O 1
ATOM 3019 N N . ILE A 1 392 ? -38.186 8.132 19.377 1.00 96.44 392 ILE A N 1
ATOM 3020 C CA . ILE A 1 392 ? -36.987 8.503 18.603 1.00 96.44 392 ILE A CA 1
ATOM 3021 C C . ILE A 1 392 ? -37.340 9.548 17.534 1.00 96.44 392 ILE A C 1
ATOM 3023 O O . ILE A 1 392 ? -36.681 10.579 17.413 1.00 96.44 392 ILE A O 1
ATOM 3027 N N . TYR A 1 393 ? -38.401 9.305 16.762 1.00 95.75 393 TYR A N 1
ATOM 3028 C CA . TYR A 1 393 ? -38.815 10.183 15.668 1.00 95.75 393 TYR A CA 1
ATOM 3029 C C . TYR A 1 393 ? -39.277 11.566 16.149 1.00 95.75 393 TYR A C 1
ATOM 3031 O O . TYR A 1 393 ? -38.948 12.572 15.518 1.00 95.75 393 TYR A O 1
ATOM 3039 N N . GLU A 1 394 ? -40.039 11.626 17.245 1.00 95.19 394 GLU A N 1
ATOM 3040 C CA . GLU A 1 394 ? -40.504 12.888 17.834 1.00 95.19 394 GLU A CA 1
ATOM 3041 C C . GLU A 1 394 ? -39.313 13.749 18.290 1.00 95.19 394 GLU A C 1
ATOM 3043 O O . GLU A 1 394 ? -39.245 14.917 17.909 1.00 95.19 394 GLU A O 1
ATOM 3048 N N . GLN A 1 395 ? -38.308 13.156 18.947 1.00 95.38 395 GLN A N 1
ATOM 3049 C CA . GLN A 1 395 ? -37.087 13.864 19.356 1.00 95.38 395 GLN A CA 1
ATOM 3050 C C . GLN A 1 395 ? -36.264 14.376 18.163 1.00 95.38 395 GLN A C 1
ATOM 3052 O O . GLN A 1 395 ? -35.842 15.530 18.154 1.00 95.38 395 GLN A O 1
ATOM 3057 N N . ILE A 1 396 ? -36.079 13.554 17.119 1.00 94.56 396 ILE A N 1
ATOM 3058 C CA . ILE A 1 396 ? -35.377 13.977 15.892 1.00 94.56 396 ILE A CA 1
ATOM 3059 C C . ILE A 1 396 ? -36.063 15.209 15.297 1.00 94.56 396 ILE A C 1
ATOM 3061 O O . ILE A 1 396 ? -35.409 16.169 14.885 1.00 94.56 396 ILE A O 1
ATOM 3065 N N . LYS A 1 397 ? -37.399 15.193 15.245 1.00 93.38 397 LYS A N 1
ATOM 3066 C CA . LYS A 1 397 ? -38.194 16.283 14.677 1.00 93.38 397 LYS A CA 1
ATOM 3067 C C . LYS A 1 397 ? -38.080 17.573 15.494 1.00 93.38 397 LYS A C 1
ATOM 3069 O O . LYS A 1 397 ? -38.071 18.655 14.901 1.00 93.38 397 LYS A O 1
ATOM 3074 N N . GLU A 1 398 ? -37.998 17.458 16.818 1.00 93.44 398 GLU A N 1
ATOM 3075 C CA . GLU A 1 398 ? -37.775 18.584 17.730 1.00 93.44 398 GLU A CA 1
ATOM 3076 C C . GLU A 1 398 ? -36.390 19.211 17.522 1.00 93.44 398 GLU A C 1
ATOM 3078 O O . GLU A 1 398 ? -36.303 20.413 17.266 1.00 93.44 398 GLU A O 1
ATOM 3083 N N . GLU A 1 399 ? -35.325 18.404 17.522 1.00 92.31 399 GLU A N 1
ATOM 3084 C CA . GLU A 1 399 ? -33.939 18.880 17.358 1.00 92.31 399 GLU A CA 1
ATOM 3085 C C . GLU A 1 399 ? -33.668 19.479 15.973 1.00 92.31 399 GLU A C 1
ATOM 3087 O O . GLU A 1 399 ? -32.881 20.411 15.821 1.00 92.31 399 GLU A O 1
ATOM 3092 N N . SER A 1 400 ? -34.371 18.994 14.951 1.00 87.81 400 SER A N 1
ATOM 3093 C CA . SER A 1 400 ? -34.193 19.439 13.565 1.00 87.81 400 SER A CA 1
ATOM 3094 C C . SER A 1 400 ? -34.913 20.751 13.235 1.00 87.81 400 SER A C 1
ATOM 3096 O O . SER A 1 400 ? -34.952 21.158 12.070 1.00 87.81 400 SER A O 1
ATOM 3098 N N . GLY A 1 401 ? -35.538 21.403 14.224 1.00 84.75 401 GLY A N 1
ATOM 3099 C CA . GLY A 1 401 ? -36.158 22.719 14.056 1.00 84.75 401 GLY A CA 1
ATOM 3100 C C . GLY A 1 401 ? -37.269 22.756 13.000 1.00 84.75 401 GLY A C 1
ATOM 3101 O O . GLY A 1 401 ? -37.405 23.750 12.290 1.00 84.75 401 GLY A O 1
ATOM 3102 N N . LYS A 1 402 ? -38.067 21.681 12.885 1.00 66.88 402 LYS A N 1
ATOM 3103 C CA . LYS A 1 402 ? -39.150 21.499 11.889 1.00 66.88 402 LYS A CA 1
ATOM 3104 C C . LYS A 1 402 ? -38.709 21.299 10.428 1.00 66.88 402 LYS A C 1
ATOM 3106 O O . LYS A 1 402 ? -39.562 21.385 9.546 1.00 66.88 402 LYS A O 1
ATOM 3111 N N . LYS A 1 403 ? -37.439 20.989 10.133 1.00 78.81 403 LYS A N 1
ATOM 3112 C CA . LYS A 1 403 ? -37.100 20.411 8.816 1.00 78.81 403 LYS A CA 1
ATOM 3113 C C . LYS A 1 403 ? -37.888 19.109 8.611 1.00 78.81 403 LYS A C 1
ATOM 3115 O O . LYS A 1 403 ? -37.978 18.290 9.525 1.00 78.81 403 LYS A O 1
ATOM 3120 N N . ASP A 1 404 ? -38.451 18.923 7.416 1.00 81.12 404 ASP A N 1
ATOM 3121 C CA . ASP A 1 404 ? -39.229 17.731 7.053 1.00 81.12 404 ASP A CA 1
ATOM 3122 C C . ASP A 1 404 ? -38.319 16.497 6.925 1.00 81.12 404 ASP A C 1
ATOM 3124 O O . ASP A 1 404 ? -37.921 16.093 5.831 1.00 81.12 404 ASP A O 1
ATOM 3128 N N . ILE A 1 405 ? -37.990 15.878 8.060 1.00 89.75 405 ILE A N 1
ATOM 3129 C CA . ILE A 1 405 ? -37.332 14.571 8.088 1.00 89.75 405 ILE A CA 1
ATOM 3130 C C . ILE A 1 405 ? -38.382 13.494 7.842 1.00 89.75 405 ILE A C 1
ATOM 3132 O O . ILE A 1 405 ? -39.355 13.321 8.594 1.00 89.75 405 ILE A O 1
ATOM 3136 N N . ARG A 1 406 ? -38.178 12.735 6.764 1.00 94.12 406 ARG A N 1
ATOM 3137 C CA . ARG A 1 406 ? -39.090 11.660 6.377 1.00 94.12 406 ARG A CA 1
ATOM 3138 C C . ARG A 1 406 ? -38.894 10.472 7.313 1.00 94.12 406 ARG A C 1
ATOM 3140 O O . ARG A 1 406 ? -37.770 10.032 7.537 1.00 94.12 406 ARG A O 1
ATOM 3147 N N . ARG A 1 407 ? -39.991 9.861 7.776 1.00 94.81 407 ARG A N 1
ATOM 3148 C CA . ARG A 1 407 ? -39.949 8.618 8.581 1.00 94.81 407 ARG A CA 1
ATOM 3149 C C . ARG A 1 407 ? -39.098 7.521 7.931 1.00 94.81 407 ARG A C 1
ATOM 3151 O O . ARG A 1 407 ? -38.394 6.799 8.625 1.00 94.81 407 ARG A O 1
ATOM 3158 N N . SER A 1 408 ? -39.128 7.425 6.600 1.00 95.12 408 SER A N 1
ATOM 3159 C CA . SER A 1 408 ? -38.333 6.460 5.834 1.00 95.12 408 SER A CA 1
ATOM 3160 C C . SER A 1 408 ? -36.819 6.645 5.990 1.00 95.12 408 SER A C 1
ATOM 3162 O O . SER A 1 408 ? -36.096 5.657 5.920 1.00 95.12 408 SER A O 1
ATOM 3164 N N . GLN A 1 409 ? -36.333 7.876 6.195 1.00 94.50 409 GLN A N 1
ATOM 3165 C CA . GLN A 1 409 ? -34.909 8.141 6.441 1.00 94.50 409 GLN A CA 1
ATOM 3166 C C . GLN A 1 409 ? -34.500 7.622 7.819 1.00 94.50 409 GLN A C 1
ATOM 3168 O O . GLN A 1 409 ? -33.529 6.882 7.922 1.00 94.50 409 GLN A O 1
ATOM 3173 N N . VAL A 1 410 ? -35.307 7.899 8.850 1.00 95.69 410 VAL A N 1
ATOM 3174 C CA . VAL A 1 410 ? -35.052 7.410 10.216 1.00 95.69 410 VAL A CA 1
ATOM 3175 C C . VAL A 1 410 ? -35.073 5.882 10.275 1.00 95.69 410 VAL A C 1
ATOM 3177 O O . VAL A 1 410 ? -34.173 5.287 10.855 1.00 95.69 410 VAL A O 1
ATOM 3180 N N . TYR A 1 411 ? -36.030 5.223 9.610 1.00 95.38 411 TYR A N 1
ATOM 3181 C CA . TYR A 1 411 ? -36.023 3.758 9.506 1.00 95.38 411 TYR A CA 1
ATOM 3182 C C . TYR A 1 411 ? -34.780 3.216 8.792 1.00 95.38 411 TYR A C 1
ATOM 3184 O O . TYR A 1 411 ? -34.236 2.204 9.222 1.00 95.38 411 TYR A O 1
ATOM 3192 N N . ARG A 1 412 ? -34.310 3.874 7.723 1.00 95.31 412 ARG A N 1
ATOM 3193 C CA . ARG A 1 412 ? -33.082 3.469 7.020 1.00 95.31 412 ARG A CA 1
ATOM 3194 C C . ARG A 1 412 ? -31.848 3.623 7.914 1.00 95.31 412 ARG A C 1
ATOM 3196 O O . ARG A 1 412 ? -31.002 2.737 7.914 1.00 95.31 412 ARG A O 1
ATOM 3203 N N . ALA A 1 413 ? -31.769 4.707 8.683 1.00 95.94 413 ALA A N 1
ATOM 3204 C CA . ALA A 1 413 ? -30.689 4.940 9.636 1.00 95.94 413 ALA A CA 1
ATOM 3205 C C . ALA A 1 413 ? -30.702 3.917 10.783 1.00 95.94 413 ALA A C 1
ATOM 3207 O O . ALA A 1 413 ? -29.662 3.341 11.080 1.00 95.94 413 ALA A O 1
ATOM 3208 N N . LEU A 1 414 ? -31.871 3.621 11.367 1.00 96.56 414 LEU A N 1
ATOM 3209 C CA . LEU A 1 414 ? -32.020 2.574 12.387 1.00 96.56 414 LEU A CA 1
ATOM 3210 C C . LEU A 1 414 ? -31.643 1.194 11.842 1.00 96.56 414 LEU A C 1
ATOM 3212 O O . LEU A 1 414 ? -30.888 0.478 12.487 1.00 96.56 414 LEU A O 1
ATOM 3216 N N . ALA A 1 415 ? -32.100 0.844 10.637 1.00 96.06 415 ALA A N 1
ATOM 3217 C CA . ALA A 1 415 ? -31.728 -0.415 9.997 1.00 96.06 415 ALA A CA 1
ATOM 3218 C C . ALA A 1 415 ? -30.218 -0.494 9.716 1.00 96.06 415 ALA A C 1
ATOM 3220 O O . ALA A 1 415 ? -29.620 -1.545 9.903 1.00 96.06 415 ALA A O 1
ATOM 3221 N N . SER A 1 416 ? -29.585 0.610 9.301 1.00 95.56 416 SER A N 1
ATOM 3222 C CA . SER A 1 416 ? -28.130 0.663 9.118 1.00 95.56 416 SER A CA 1
ATOM 3223 C C . SER A 1 416 ? -27.378 0.515 10.442 1.00 95.56 416 SER A C 1
ATOM 3225 O O . SER A 1 416 ? -26.421 -0.244 10.491 1.00 95.56 416 SER A O 1
ATOM 3227 N N . LEU A 1 417 ? -27.811 1.189 11.513 1.00 96.62 417 LEU A N 1
ATOM 3228 C CA . LEU A 1 417 ? -27.215 1.042 12.848 1.00 96.62 417 LEU A CA 1
ATOM 3229 C C . LEU A 1 417 ? -27.376 -0.378 13.398 1.00 96.62 417 LEU A C 1
ATOM 3231 O O . LEU A 1 417 ? -26.471 -0.877 14.057 1.00 96.62 417 LEU A O 1
ATOM 3235 N N . GLU A 1 418 ? -28.524 -1.009 13.146 1.00 96.56 418 GLU A N 1
ATOM 3236 C CA . GLU A 1 418 ? -28.802 -2.391 13.545 1.00 96.56 418 GLU A CA 1
ATOM 3237 C C . GLU A 1 418 ? -27.919 -3.376 12.766 1.00 96.56 418 GLU A C 1
ATOM 3239 O O . GLU A 1 418 ? -27.291 -4.240 13.372 1.00 96.56 418 GLU A O 1
ATOM 3244 N N . ASN A 1 419 ? -27.809 -3.211 11.443 1.00 95.44 419 ASN A N 1
ATOM 3245 C CA . ASN A 1 419 ? -26.962 -4.052 10.590 1.00 95.44 419 ASN A CA 1
ATOM 3246 C C . ASN A 1 419 ? -25.477 -3.956 10.961 1.00 95.44 419 ASN A C 1
ATOM 3248 O O . ASN A 1 419 ? -24.775 -4.963 10.940 1.00 95.44 419 ASN A O 1
ATOM 3252 N N . ASP A 1 420 ? -25.018 -2.759 11.323 1.00 94.12 420 ASP A N 1
ATOM 3253 C CA . ASP A 1 420 ? -23.640 -2.517 11.748 1.00 94.12 420 ASP A CA 1
ATOM 3254 C C . ASP A 1 420 ? -23.407 -2.891 13.228 1.00 94.12 420 ASP A C 1
ATOM 3256 O O . ASP A 1 420 ? -22.282 -2.828 13.721 1.00 94.12 420 ASP A O 1
ATOM 3260 N N . GLY A 1 421 ? -24.460 -3.289 13.951 1.00 95.12 421 GLY A N 1
ATOM 3261 C CA . GLY A 1 421 ? -24.390 -3.783 15.326 1.00 95.12 421 GLY A CA 1
ATOM 3262 C C . GLY A 1 421 ? -24.358 -2.712 16.420 1.00 95.12 421 GLY A C 1
ATOM 3263 O O . GLY A 1 421 ? -24.243 -3.065 17.592 1.00 95.12 421 GLY A O 1
ATOM 3264 N N . TYR A 1 422 ? -24.491 -1.423 16.087 1.00 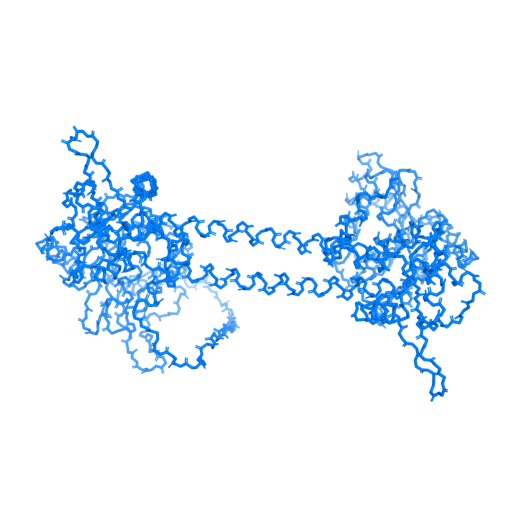96.12 422 TYR A N 1
ATOM 3265 C CA . TYR A 1 422 ? -24.497 -0.328 17.072 1.00 96.12 422 TYR A CA 1
ATOM 3266 C C . TYR A 1 422 ? -25.728 -0.377 17.987 1.00 96.12 422 TYR A C 1
ATOM 3268 O O . TYR A 1 422 ? -25.643 -0.032 19.168 1.00 96.12 422 TYR A O 1
ATOM 3276 N N . ILE A 1 423 ? -26.868 -0.817 17.446 1.00 97.19 423 ILE A N 1
ATOM 3277 C CA . ILE A 1 423 ? -28.133 -0.973 18.173 1.00 97.19 423 ILE A CA 1
ATOM 3278 C C . ILE A 1 423 ? -28.725 -2.366 17.935 1.00 97.19 423 ILE A C 1
ATOM 3280 O O . ILE A 1 423 ? -28.405 -3.036 16.957 1.00 97.19 423 ILE A O 1
ATOM 3284 N N . ARG A 1 424 ? -29.644 -2.784 18.803 1.00 96.75 424 ARG A N 1
ATOM 3285 C CA . ARG A 1 424 ? -30.478 -3.981 18.643 1.00 96.75 424 ARG A CA 1
ATOM 3286 C C . ARG A 1 424 ? -31.935 -3.570 18.493 1.00 96.75 424 ARG A C 1
ATOM 3288 O O . ARG A 1 424 ? -32.429 -2.804 19.321 1.00 96.75 424 ARG A O 1
ATOM 3295 N N . GLY A 1 425 ? -32.613 -4.076 17.466 1.00 94.88 425 GLY A N 1
ATOM 3296 C CA . GLY A 1 425 ? -34.053 -3.922 17.290 1.00 94.88 425 GLY A CA 1
ATOM 3297 C C . GLY A 1 425 ? -34.821 -5.121 17.850 1.00 94.88 425 GLY A C 1
ATOM 3298 O O . GLY A 1 425 ? -34.564 -6.263 17.477 1.00 94.88 425 GLY A O 1
ATOM 3299 N N . ASP A 1 426 ? -35.805 -4.875 18.710 1.00 94.69 426 ASP A N 1
ATOM 3300 C CA . ASP A 1 426 ? -36.838 -5.855 19.037 1.00 94.69 426 ASP A CA 1
ATOM 3301 C C . ASP A 1 426 ? -38.036 -5.666 18.097 1.00 94.69 426 ASP A C 1
ATOM 3303 O O . ASP A 1 426 ? -38.777 -4.679 18.171 1.00 94.69 426 ASP A O 1
ATOM 3307 N N . ARG A 1 427 ? -38.214 -6.639 17.197 1.00 90.81 427 ARG A N 1
ATOM 3308 C CA . ARG A 1 427 ? -39.317 -6.681 16.226 1.00 90.81 427 ARG A CA 1
ATOM 3309 C C . ARG A 1 427 ? -40.508 -7.515 16.697 1.00 90.81 427 ARG A C 1
ATOM 3311 O O . ARG A 1 427 ? -41.489 -7.620 15.965 1.00 90.81 427 ARG A O 1
ATOM 3318 N N . THR A 1 428 ? -40.426 -8.127 17.878 1.00 89.31 428 THR A N 1
ATOM 3319 C CA . THR A 1 428 ? -41.510 -8.956 18.429 1.00 89.31 428 THR A CA 1
ATOM 3320 C C . THR A 1 428 ? -42.639 -8.111 19.017 1.00 89.31 428 THR A C 1
ATOM 3322 O O . THR A 1 428 ? -43.783 -8.559 19.078 1.00 89.31 428 THR A O 1
ATOM 3325 N N . SER A 1 429 ? -42.333 -6.869 19.393 1.00 81.25 429 SER A N 1
ATOM 3326 C CA . SER A 1 429 ? -43.272 -5.894 19.932 1.00 81.25 429 SER A CA 1
ATOM 3327 C C . SER A 1 429 ? -43.700 -4.860 18.877 1.00 81.25 429 SER A C 1
ATOM 3329 O O . SER A 1 429 ? -42.950 -4.488 17.972 1.00 81.25 429 SER A O 1
ATOM 3331 N N . HIS A 1 430 ? -44.947 -4.390 18.979 1.00 83.25 430 HIS A N 1
ATOM 3332 C CA . HIS A 1 430 ? -45.443 -3.236 18.230 1.00 83.25 430 HIS A CA 1
ATOM 3333 C C . HIS A 1 430 ? -45.884 -2.144 19.214 1.00 83.25 430 HIS A C 1
ATOM 3335 O O . HIS A 1 430 ? -46.800 -2.392 20.000 1.00 83.25 430 HIS A O 1
ATOM 3341 N N . PRO A 1 431 ? -45.274 -0.943 19.178 1.00 86.56 431 PRO A N 1
ATOM 3342 C CA . PRO A 1 431 ? -44.244 -0.475 18.233 1.00 86.56 431 PRO A CA 1
ATOM 3343 C C . PRO A 1 431 ? -42.893 -1.201 18.382 1.00 86.56 431 PRO A C 1
ATOM 3345 O O . PRO A 1 431 ? -42.631 -1.790 19.421 1.00 86.56 431 PRO A O 1
ATOM 3348 N N . PHE A 1 432 ? -42.054 -1.166 17.335 1.00 92.62 432 PHE A N 1
ATOM 3349 C CA . PHE A 1 432 ? -40.685 -1.694 17.405 1.00 92.62 432 PHE A CA 1
ATOM 3350 C C . PHE A 1 432 ? -39.851 -0.894 18.399 1.00 92.62 432 PHE A C 1
ATOM 3352 O O . PHE A 1 432 ? -39.936 0.342 18.418 1.00 92.62 432 PHE A O 1
ATOM 3359 N N . HIS A 1 433 ? -39.014 -1.601 19.148 1.00 95.75 433 HIS A N 1
ATOM 3360 C CA . HIS A 1 433 ? -38.122 -1.010 20.132 1.00 95.75 433 HIS A CA 1
ATOM 3361 C C . HIS A 1 433 ? -36.663 -1.172 19.725 1.00 95.75 433 HIS A C 1
ATOM 3363 O O . HIS A 1 433 ? -36.292 -2.159 19.100 1.00 95.75 433 HIS A O 1
ATOM 3369 N N . TYR A 1 434 ? -35.834 -0.208 20.106 1.00 96.94 434 TYR A N 1
ATOM 3370 C CA . TYR A 1 434 ? -34.409 -0.183 19.809 1.00 96.94 434 TYR A CA 1
ATOM 3371 C C . TYR A 1 434 ? -33.624 0.087 21.083 1.00 96.94 434 TYR A C 1
ATOM 3373 O O . TYR A 1 434 ? -34.022 0.923 21.892 1.00 96.94 434 TYR A O 1
ATOM 3381 N N . ALA A 1 435 ? -32.504 -0.600 21.254 1.00 96.75 435 ALA A N 1
ATOM 3382 C CA . ALA A 1 435 ? -31.616 -0.392 22.385 1.00 96.75 435 ALA A CA 1
ATOM 3383 C C . ALA A 1 435 ? -30.156 -0.433 21.938 1.00 96.75 435 ALA A C 1
ATOM 3385 O O . ALA A 1 435 ? -29.773 -1.287 21.142 1.00 96.75 435 ALA A O 1
ATOM 3386 N N . ALA A 1 436 ? -29.334 0.451 22.492 1.00 96.25 436 ALA A N 1
ATOM 3387 C CA . ALA A 1 436 ? -27.885 0.310 22.493 1.00 96.25 436 ALA A CA 1
ATOM 3388 C C . ALA A 1 436 ? -27.421 -0.093 23.898 1.00 96.25 436 ALA A C 1
ATOM 3390 O O . ALA A 1 436 ? -28.000 0.339 24.900 1.00 96.25 436 ALA A O 1
ATOM 3391 N N . THR A 1 437 ? -26.390 -0.926 23.980 1.00 93.12 437 THR A N 1
ATOM 3392 C CA . THR A 1 437 ? -25.628 -1.152 25.210 1.00 93.12 437 THR A CA 1
ATOM 3393 C C . THR A 1 437 ? -24.181 -0.744 24.979 1.00 93.12 437 THR A C 1
ATOM 3395 O O . THR A 1 437 ? -23.745 -0.565 23.840 1.00 93.12 437 THR A O 1
ATOM 3398 N N . LEU A 1 438 ? -23.411 -0.605 26.056 1.00 89.69 438 LEU A N 1
ATOM 3399 C CA . LEU A 1 438 ? -21.985 -0.344 25.910 1.00 89.69 438 LEU A CA 1
ATOM 3400 C C . LEU A 1 438 ? -21.303 -1.500 25.159 1.00 89.69 438 LEU A C 1
ATOM 3402 O O . LEU A 1 438 ? -20.478 -1.252 24.290 1.00 89.69 438 LEU A O 1
ATOM 3406 N N . GLU A 1 439 ? -21.705 -2.753 25.396 1.00 84.31 439 GLU A N 1
ATOM 3407 C CA . GLU A 1 439 ? -21.155 -3.902 24.668 1.00 84.31 439 GLU A CA 1
ATOM 3408 C C . GLU A 1 439 ? -21.480 -3.867 23.168 1.00 84.31 439 GLU A C 1
ATOM 3410 O O . GLU A 1 439 ? -20.612 -4.205 22.362 1.00 84.31 439 GLU A O 1
ATOM 3415 N N . THR A 1 440 ? -22.693 -3.448 22.770 1.00 91.12 440 THR A N 1
ATOM 3416 C CA . THR A 1 440 ? -23.035 -3.337 21.339 1.00 91.12 440 THR A CA 1
ATOM 3417 C C . THR A 1 440 ? -22.212 -2.251 20.660 1.00 91.12 440 THR A C 1
ATOM 3419 O O . THR A 1 440 ? -21.699 -2.483 19.571 1.00 91.12 440 THR A O 1
ATOM 3422 N N . LEU A 1 441 ? -22.003 -1.108 21.322 1.00 94.44 441 LEU A N 1
ATOM 3423 C CA . LEU A 1 441 ? -21.157 -0.033 20.798 1.00 94.44 441 LEU A CA 1
ATOM 3424 C C . LEU A 1 441 ? -19.692 -0.457 20.663 1.00 94.44 441 LEU A C 1
ATOM 3426 O O . LEU A 1 441 ? -19.097 -0.224 19.617 1.00 94.44 441 LEU A O 1
ATOM 3430 N N . ILE A 1 442 ? -19.125 -1.109 21.683 1.00 87.75 442 ILE A N 1
ATOM 3431 C CA . ILE A 1 442 ? -17.737 -1.599 21.649 1.00 87.75 442 ILE A CA 1
ATOM 3432 C C . ILE A 1 442 ? -17.554 -2.594 20.506 1.00 87.75 442 ILE A C 1
ATOM 3434 O O . ILE A 1 442 ? -16.606 -2.478 19.734 1.00 87.75 442 ILE A O 1
ATOM 3438 N N . SER A 1 443 ? -18.472 -3.555 20.378 1.00 84.62 443 SER A N 1
ATOM 3439 C CA . SER A 1 443 ? -18.412 -4.553 19.312 1.00 84.62 443 SER A CA 1
ATOM 3440 C C . SER A 1 443 ? -18.561 -3.918 17.927 1.00 84.62 443 SER A C 1
ATOM 3442 O O . SER A 1 443 ? -17.798 -4.251 17.022 1.00 84.62 443 SER A O 1
ATOM 3444 N N . ALA A 1 444 ? -19.489 -2.972 17.760 1.00 92.50 444 ALA A N 1
ATOM 3445 C CA . ALA A 1 444 ? -19.688 -2.268 16.497 1.00 92.50 444 ALA A CA 1
ATOM 3446 C C . ALA A 1 444 ? -18.469 -1.421 16.106 1.00 92.50 444 ALA A C 1
ATOM 3448 O O . ALA A 1 444 ? -18.030 -1.476 14.959 1.00 92.50 444 ALA A O 1
ATOM 3449 N N . LEU A 1 445 ? -17.879 -0.691 17.059 1.00 93.94 445 LEU A N 1
ATOM 3450 C CA . LEU A 1 445 ? -16.662 0.089 16.830 1.00 93.94 445 LEU A CA 1
ATOM 3451 C C . LEU A 1 445 ? -15.461 -0.807 16.517 1.00 93.94 445 LEU A C 1
ATOM 3453 O O . LEU A 1 445 ? -14.742 -0.504 15.574 1.00 93.94 445 LEU A O 1
ATOM 3457 N N . GLY A 1 446 ? -15.291 -1.941 17.205 1.00 86.50 446 GLY A N 1
ATOM 3458 C CA . GLY A 1 446 ? -14.240 -2.913 16.878 1.00 86.50 446 GLY A CA 1
ATOM 3459 C C . GLY A 1 446 ? -14.404 -3.521 15.478 1.00 86.50 446 GLY A C 1
ATOM 3460 O O . GLY A 1 446 ? -13.439 -3.657 14.728 1.00 86.50 446 GLY A O 1
ATOM 3461 N N . ASN A 1 447 ? -15.640 -3.815 15.060 1.00 86.38 447 ASN A N 1
ATOM 3462 C CA . ASN A 1 447 ? -15.919 -4.258 13.691 1.00 86.38 447 ASN A CA 1
ATOM 3463 C C . ASN A 1 447 ? -15.630 -3.159 12.653 1.00 86.38 447 ASN A C 1
ATOM 3465 O O . ASN A 1 447 ? -15.104 -3.451 11.571 1.00 86.38 447 ASN A O 1
ATOM 3469 N N . ALA A 1 448 ? -15.964 -1.905 12.969 1.00 92.75 448 ALA A N 1
ATOM 3470 C CA . ALA A 1 448 ? -15.679 -0.749 12.122 1.00 92.75 448 ALA A CA 1
ATOM 3471 C C . ALA A 1 448 ? -14.167 -0.506 11.997 1.00 92.75 448 ALA A C 1
ATOM 3473 O O . ALA A 1 448 ? -13.675 -0.312 10.888 1.00 92.75 448 ALA A O 1
ATOM 3474 N N . GLU A 1 449 ? -13.432 -0.617 13.101 1.00 91.44 449 GLU A N 1
ATOM 3475 C CA . GLU A 1 449 ? -11.974 -0.538 13.170 1.00 91.44 449 GLU A CA 1
ATOM 3476 C C . GLU A 1 449 ? -11.310 -1.597 12.280 1.00 91.44 449 GLU A C 1
ATOM 3478 O O . GLU A 1 449 ? -10.548 -1.249 11.380 1.00 91.44 449 GLU A O 1
ATOM 3483 N N . MET A 1 450 ? -11.667 -2.879 12.440 1.00 83.69 450 MET A N 1
ATOM 3484 C CA . MET A 1 450 ? -11.147 -3.959 11.587 1.00 83.69 450 MET A CA 1
ATOM 3485 C C . MET A 1 450 ? -11.464 -3.731 10.105 1.00 83.69 450 MET A C 1
ATOM 3487 O O . MET A 1 450 ? -10.643 -4.003 9.228 1.00 83.69 450 MET A O 1
ATOM 3491 N N . SER A 1 451 ? -12.667 -3.236 9.807 1.00 90.00 451 SER A N 1
ATOM 3492 C CA . SER A 1 451 ? -13.070 -2.927 8.434 1.00 90.00 451 SER A CA 1
ATOM 3493 C C . SER A 1 451 ? -12.268 -1.760 7.861 1.00 90.00 451 SER A C 1
ATOM 3495 O O . SER A 1 451 ? -11.886 -1.801 6.693 1.00 90.00 451 SER A O 1
ATOM 3497 N N . ALA A 1 452 ? -12.000 -0.730 8.664 1.00 92.81 452 ALA A N 1
ATOM 3498 C CA . ALA A 1 452 ? -11.172 0.405 8.281 1.00 92.81 452 ALA A CA 1
ATOM 3499 C C . ALA A 1 452 ? -9.724 -0.019 8.032 1.00 92.81 452 ALA A C 1
ATOM 3501 O O . ALA A 1 452 ? -9.179 0.313 6.981 1.00 92.81 452 ALA A O 1
ATOM 3502 N N . PHE A 1 453 ? -9.162 -0.841 8.917 1.00 88.00 453 PHE A N 1
ATOM 3503 C CA . PHE A 1 453 ? -7.826 -1.403 8.761 1.00 88.00 453 PHE A CA 1
ATOM 3504 C C . PHE A 1 453 ? -7.689 -2.189 7.449 1.00 88.00 453 PHE A C 1
ATOM 3506 O O . PHE A 1 453 ? -6.844 -1.860 6.623 1.00 88.00 453 PHE A O 1
ATOM 3513 N N . ARG A 1 454 ? -8.611 -3.122 7.163 1.00 87.50 454 ARG A N 1
ATOM 3514 C CA . ARG A 1 454 ? -8.612 -3.887 5.897 1.00 87.50 454 ARG A CA 1
ATOM 3515 C C . ARG A 1 454 ? -8.714 -3.007 4.649 1.00 87.50 454 ARG A C 1
ATOM 3517 O O . ARG A 1 454 ? -8.130 -3.336 3.618 1.00 87.50 454 ARG A O 1
ATOM 3524 N N . ARG A 1 455 ? -9.482 -1.910 4.701 1.00 95.00 455 ARG A N 1
ATOM 3525 C CA . ARG A 1 455 ? -9.573 -0.955 3.579 1.00 95.00 455 ARG A CA 1
ATOM 3526 C C . ARG A 1 455 ? -8.236 -0.257 3.335 1.00 95.00 455 ARG A C 1
ATOM 3528 O O . ARG A 1 455 ? -7.864 -0.084 2.177 1.00 95.00 455 ARG A O 1
ATOM 3535 N N . LEU A 1 456 ? -7.540 0.141 4.400 1.00 93.88 456 LEU A N 1
ATOM 3536 C CA . LEU A 1 456 ? -6.230 0.784 4.307 1.00 93.88 456 LEU A CA 1
ATOM 3537 C C . LEU A 1 456 ? -5.156 -0.186 3.809 1.00 93.88 456 LEU A C 1
ATOM 3539 O O . LEU A 1 456 ? -4.448 0.161 2.867 1.00 93.88 456 LEU A O 1
ATOM 3543 N N . GLU A 1 457 ? -5.129 -1.421 4.315 1.00 89.06 457 GLU A N 1
ATOM 3544 C CA . GLU A 1 457 ? -4.215 -2.462 3.829 1.00 89.06 457 GLU A CA 1
ATOM 3545 C C . GLU A 1 457 ? -4.412 -2.731 2.331 1.00 89.06 457 GLU A C 1
ATOM 3547 O O . GLU A 1 457 ? -3.448 -2.808 1.565 1.00 89.06 457 GLU A O 1
ATOM 3552 N N . LEU A 1 458 ? -5.673 -2.830 1.886 1.00 94.00 458 LEU A N 1
ATOM 3553 C CA . LEU A 1 458 ? -5.995 -2.999 0.470 1.00 94.00 458 LEU A CA 1
ATOM 3554 C C . LEU A 1 458 ? -5.509 -1.798 -0.349 1.00 94.00 458 LEU A C 1
ATOM 3556 O O . LEU A 1 458 ? -4.866 -1.982 -1.382 1.00 94.00 458 LEU A O 1
ATOM 3560 N N . ARG A 1 459 ? -5.765 -0.572 0.126 1.00 96.44 459 ARG A N 1
ATOM 3561 C CA . ARG A 1 459 ? -5.318 0.652 -0.549 1.00 96.44 459 ARG A CA 1
ATOM 3562 C C . ARG A 1 459 ? -3.795 0.715 -0.648 1.00 96.44 459 ARG A C 1
ATOM 3564 O O . ARG A 1 459 ? -3.268 1.063 -1.701 1.00 96.44 459 ARG A O 1
ATOM 3571 N N . ARG A 1 460 ? -3.079 0.346 0.412 1.00 94.06 460 ARG A N 1
ATOM 3572 C CA . ARG A 1 460 ? -1.617 0.255 0.417 1.00 94.06 460 ARG A CA 1
ATOM 3573 C C . ARG A 1 460 ? -1.120 -0.743 -0.628 1.00 94.06 460 ARG A C 1
ATOM 3575 O O . ARG A 1 460 ? -0.259 -0.395 -1.430 1.00 94.06 460 ARG A O 1
ATOM 3582 N N . ALA A 1 461 ? -1.700 -1.942 -0.673 1.00 91.56 461 ALA A N 1
ATOM 3583 C CA . ALA A 1 461 ? -1.336 -2.959 -1.657 1.00 91.56 461 ALA A CA 1
ATOM 3584 C C . ALA A 1 461 ? -1.584 -2.495 -3.108 1.00 91.56 461 ALA A C 1
ATOM 3586 O O . ALA A 1 461 ? -0.778 -2.778 -3.999 1.00 91.56 461 ALA A O 1
ATOM 3587 N N . GLU A 1 462 ? -2.667 -1.750 -3.358 1.00 94.06 462 GLU A N 1
ATOM 3588 C CA . GLU A 1 462 ? -2.927 -1.114 -4.657 1.00 94.06 462 GLU A CA 1
ATOM 3589 C C . GLU A 1 462 ? -1.843 -0.088 -5.025 1.00 94.06 462 GLU A C 1
ATOM 3591 O O . GLU A 1 462 ? -1.333 -0.116 -6.148 1.00 94.06 462 GLU A O 1
ATOM 3596 N N . LEU A 1 463 ? -1.465 0.786 -4.085 1.00 93.06 463 LEU A N 1
ATOM 3597 C CA . LEU A 1 463 ? -0.431 1.809 -4.280 1.00 93.06 463 LEU A CA 1
ATOM 3598 C C . LEU A 1 463 ? 0.948 1.181 -4.536 1.00 93.06 463 LEU A C 1
ATOM 3600 O O . LEU A 1 463 ? 1.660 1.599 -5.453 1.00 93.06 463 LEU A O 1
ATOM 3604 N N . ASP A 1 464 ? 1.307 0.131 -3.794 1.00 89.88 464 ASP A N 1
ATOM 3605 C CA . ASP A 1 464 ? 2.545 -0.628 -4.007 1.00 89.88 464 ASP A CA 1
ATOM 3606 C C . ASP A 1 464 ? 2.566 -1.295 -5.391 1.00 89.88 464 ASP A C 1
ATOM 3608 O O . ASP A 1 464 ? 3.568 -1.234 -6.115 1.00 89.88 464 ASP A O 1
ATOM 3612 N N . SER A 1 465 ? 1.435 -1.872 -5.811 1.00 89.00 465 SER A N 1
ATOM 3613 C CA . SER A 1 465 ? 1.272 -2.420 -7.161 1.00 89.00 465 SER A CA 1
ATOM 3614 C C . SER A 1 465 ? 1.428 -1.339 -8.233 1.00 89.00 465 SER A C 1
ATOM 3616 O O . SER A 1 465 ? 2.103 -1.547 -9.245 1.00 89.00 465 SER A O 1
ATOM 3618 N N . GLU A 1 466 ? 0.869 -0.147 -8.016 1.00 90.06 466 GLU A N 1
ATOM 3619 C CA . GLU A 1 466 ? 1.020 0.993 -8.918 1.00 90.06 466 GLU A CA 1
ATOM 3620 C C . GLU A 1 466 ? 2.474 1.468 -9.030 1.00 90.06 466 GLU A C 1
ATOM 3622 O O . GLU A 1 466 ? 2.962 1.662 -10.148 1.00 90.06 466 GLU A O 1
ATOM 3627 N N . ILE A 1 467 ? 3.214 1.548 -7.918 1.00 88.12 467 ILE A N 1
ATOM 3628 C CA . ILE A 1 467 ? 4.663 1.804 -7.937 1.00 88.12 467 ILE A CA 1
ATOM 3629 C C . ILE A 1 467 ? 5.397 0.733 -8.744 1.00 88.12 467 ILE A C 1
ATOM 3631 O O . ILE A 1 467 ? 6.295 1.071 -9.526 1.00 88.12 467 ILE A O 1
ATOM 3635 N N . GLY A 1 468 ? 5.039 -0.539 -8.560 1.00 81.00 468 GLY A N 1
ATOM 3636 C CA . GLY A 1 468 ? 5.598 -1.660 -9.310 1.00 81.00 468 GLY A CA 1
ATOM 3637 C C . GLY A 1 468 ? 5.388 -1.494 -10.815 1.00 81.00 468 GLY A C 1
ATOM 3638 O O . GLY A 1 468 ? 6.357 -1.513 -11.580 1.00 81.00 468 GLY A O 1
ATOM 3639 N N . ARG A 1 469 ? 4.145 -1.220 -11.238 1.00 85.56 469 ARG A N 1
ATOM 3640 C CA . ARG A 1 469 ? 3.792 -0.955 -12.645 1.00 85.56 469 ARG A CA 1
ATOM 3641 C C . ARG A 1 469 ? 4.571 0.227 -13.214 1.00 85.56 469 ARG A C 1
ATOM 3643 O O . ARG A 1 469 ? 5.190 0.089 -14.264 1.00 85.56 469 ARG A O 1
ATOM 3650 N N . LEU A 1 470 ? 4.596 1.362 -12.510 1.00 86.69 470 LEU A N 1
ATOM 3651 C CA . LEU A 1 470 ? 5.323 2.562 -12.934 1.00 86.69 470 LEU A CA 1
ATOM 3652 C C . LEU A 1 470 ? 6.823 2.304 -13.072 1.00 86.69 470 LEU A C 1
ATOM 3654 O O . LEU A 1 470 ? 7.452 2.761 -14.029 1.00 86.69 470 LEU A O 1
ATOM 3658 N N . SER A 1 471 ? 7.405 1.574 -12.121 1.00 81.50 471 SER A N 1
ATOM 3659 C CA . SER A 1 471 ? 8.833 1.247 -12.126 1.00 81.50 471 SER A CA 1
ATOM 3660 C C . SER A 1 471 ? 9.187 0.318 -13.292 1.00 81.50 471 SER A C 1
ATOM 3662 O O . SER A 1 471 ? 10.246 0.495 -13.886 1.00 81.50 471 SER A O 1
ATOM 3664 N N . GLY A 1 472 ? 8.275 -0.578 -13.684 1.00 80.06 472 GLY A N 1
ATOM 3665 C CA . GLY A 1 472 ? 8.418 -1.453 -14.851 1.00 80.06 472 GLY A CA 1
ATOM 3666 C C . GLY A 1 472 ? 8.204 -0.781 -16.215 1.00 80.06 472 GLY A C 1
ATOM 3667 O O . GLY A 1 472 ? 8.431 -1.421 -17.242 1.00 80.06 472 GLY A O 1
ATOM 3668 N N . LEU A 1 473 ? 7.779 0.490 -16.273 1.00 84.00 473 LEU A N 1
ATOM 3669 C CA . LEU A 1 473 ? 7.585 1.186 -17.548 1.00 84.00 473 LEU A CA 1
ATOM 3670 C C . LEU A 1 473 ? 8.916 1.461 -18.255 1.00 84.00 473 LEU A C 1
ATOM 3672 O O . LEU A 1 473 ? 9.789 2.165 -17.738 1.00 84.00 473 LEU A O 1
ATOM 3676 N N . ASN A 1 474 ? 9.010 0.995 -19.499 1.00 80.38 474 ASN A N 1
ATOM 3677 C CA . ASN A 1 474 ? 10.106 1.316 -20.399 1.00 80.38 474 ASN A CA 1
ATOM 3678 C C . ASN A 1 474 ? 9.871 2.679 -21.061 1.00 80.38 474 ASN A C 1
ATOM 3680 O O . ASN A 1 474 ? 9.181 2.792 -22.073 1.00 80.38 474 ASN A O 1
ATOM 3684 N N . LEU A 1 475 ? 10.430 3.730 -20.466 1.00 83.06 475 LEU A N 1
ATOM 3685 C CA . LEU A 1 475 ? 10.183 5.106 -20.901 1.00 83.06 475 LEU A CA 1
ATOM 3686 C C . LEU A 1 475 ? 10.785 5.434 -22.269 1.00 83.06 475 LEU A C 1
ATOM 3688 O O . LEU A 1 475 ? 10.216 6.252 -22.988 1.00 83.06 475 LEU A O 1
ATOM 3692 N N . ALA A 1 476 ? 11.907 4.804 -22.628 1.00 76.88 476 ALA A N 1
ATOM 3693 C CA . ALA A 1 476 ? 12.537 4.984 -23.932 1.00 76.88 476 ALA A CA 1
ATOM 3694 C C . ALA A 1 476 ? 11.630 4.426 -25.032 1.00 76.88 476 ALA A C 1
ATOM 3696 O O . ALA A 1 476 ? 11.284 5.140 -25.974 1.00 76.88 476 ALA A O 1
ATOM 3697 N N . ARG A 1 477 ? 11.142 3.194 -24.841 1.00 79.50 477 ARG A N 1
ATOM 3698 C CA . ARG A 1 477 ? 10.151 2.585 -25.729 1.00 79.50 477 ARG A CA 1
ATOM 3699 C C . ARG A 1 477 ? 8.849 3.380 -25.764 1.00 79.50 477 ARG A C 1
ATOM 3701 O O . ARG A 1 477 ? 8.336 3.643 -26.839 1.00 79.50 477 ARG A O 1
ATOM 3708 N N . LEU A 1 478 ? 8.348 3.833 -24.617 1.00 83.50 478 LEU A N 1
ATOM 3709 C CA . LEU A 1 478 ? 7.133 4.645 -24.559 1.00 83.50 478 LEU A CA 1
ATOM 3710 C C . LEU A 1 478 ? 7.284 5.961 -25.335 1.00 83.50 478 LEU A C 1
ATOM 3712 O O . LEU A 1 478 ? 6.368 6.362 -26.048 1.00 83.50 478 LEU A O 1
ATOM 3716 N N . ALA A 1 479 ? 8.433 6.633 -25.220 1.00 84.19 479 ALA A N 1
ATOM 3717 C CA . ALA A 1 479 ? 8.731 7.840 -25.986 1.00 84.19 479 ALA A CA 1
ATOM 3718 C C . ALA A 1 479 ? 8.799 7.544 -27.490 1.00 84.19 479 ALA A C 1
ATOM 3720 O O . ALA A 1 479 ? 8.226 8.288 -28.285 1.00 84.19 479 ALA A O 1
ATOM 3721 N N . ALA A 1 480 ? 9.464 6.450 -27.861 1.00 80.06 480 ALA A N 1
ATOM 3722 C CA . ALA A 1 480 ? 9.549 5.936 -29.221 1.00 80.06 480 ALA A CA 1
ATOM 3723 C C . ALA A 1 480 ? 8.158 5.658 -29.820 1.00 80.06 480 ALA A C 1
ATOM 3725 O O . ALA A 1 480 ? 7.809 6.262 -30.834 1.00 80.06 480 ALA A O 1
ATOM 3726 N N . ASP A 1 481 ? 7.346 4.842 -29.148 1.00 80.25 481 ASP A N 1
ATOM 3727 C CA . ASP A 1 481 ? 5.987 4.473 -29.556 1.00 80.25 481 ASP A CA 1
ATOM 3728 C C . ASP A 1 481 ? 5.084 5.717 -29.629 1.00 80.25 481 ASP A C 1
ATOM 3730 O O . ASP A 1 481 ? 4.322 5.893 -30.580 1.00 80.25 481 ASP A O 1
ATOM 3734 N N . THR A 1 482 ? 5.218 6.646 -28.672 1.00 81.12 482 THR A N 1
ATOM 3735 C CA . THR A 1 482 ? 4.498 7.929 -28.699 1.00 81.12 482 THR A CA 1
ATOM 3736 C C . THR A 1 482 ? 4.871 8.725 -29.944 1.00 81.12 482 THR A C 1
ATOM 3738 O O . THR A 1 482 ? 3.986 9.232 -30.628 1.00 81.12 482 THR A O 1
ATOM 3741 N N . ILE A 1 483 ? 6.159 8.842 -30.272 1.00 82.12 483 ILE A N 1
ATOM 3742 C CA . ILE A 1 483 ? 6.618 9.576 -31.457 1.00 82.12 483 ILE A CA 1
ATOM 3743 C C . ILE A 1 483 ? 6.125 8.902 -32.733 1.00 82.12 483 ILE A C 1
ATOM 3745 O O . ILE A 1 483 ? 5.631 9.602 -33.619 1.00 82.12 483 ILE A O 1
ATOM 3749 N N . GLU A 1 484 ? 6.203 7.575 -32.815 1.00 81.19 484 GLU A N 1
ATOM 3750 C CA . GLU A 1 484 ? 5.734 6.810 -33.968 1.00 81.19 484 GLU A CA 1
ATOM 3751 C C . GLU A 1 484 ? 4.239 6.986 -34.191 1.00 81.19 484 GLU A C 1
ATOM 3753 O O . GLU A 1 484 ? 3.830 7.383 -35.278 1.00 81.19 484 GLU A O 1
ATOM 3758 N N . MET A 1 485 ? 3.415 6.784 -33.162 1.00 75.75 485 MET A N 1
ATOM 3759 C CA . MET A 1 485 ? 1.966 6.966 -33.281 1.00 75.75 485 MET A CA 1
ATOM 3760 C C . MET A 1 485 ? 1.598 8.402 -33.633 1.00 75.75 485 MET A C 1
ATOM 3762 O O . MET A 1 485 ? 0.660 8.657 -34.390 1.00 75.75 485 MET A O 1
ATOM 3766 N N . THR A 1 486 ? 2.343 9.354 -33.081 1.00 74.62 486 THR A N 1
ATOM 3767 C CA . THR A 1 486 ? 2.051 10.765 -33.265 1.00 74.62 486 THR A CA 1
ATOM 3768 C C . THR A 1 486 ? 2.425 11.224 -34.677 1.00 74.62 486 THR A C 1
ATOM 3770 O O . THR A 1 486 ? 1.624 11.891 -35.328 1.00 74.62 486 THR A O 1
ATOM 3773 N N . THR A 1 487 ? 3.602 10.843 -35.176 1.00 77.12 487 THR A N 1
ATOM 3774 C CA . THR A 1 487 ? 4.161 11.328 -36.455 1.00 77.12 487 THR A CA 1
ATOM 3775 C C . THR A 1 487 ? 3.964 10.370 -37.634 1.00 77.12 487 THR A C 1
ATOM 3777 O O . THR A 1 487 ? 4.162 10.761 -38.782 1.00 77.12 487 THR A O 1
ATOM 3780 N N . GLY A 1 488 ? 3.607 9.110 -37.374 1.00 76.75 488 GLY A N 1
ATOM 3781 C CA . GLY A 1 488 ? 3.629 8.017 -38.350 1.00 76.75 488 GLY A CA 1
ATOM 3782 C C . GLY A 1 488 ? 5.039 7.576 -38.762 1.00 76.75 488 GLY A C 1
ATOM 3783 O O . GLY A 1 488 ? 5.182 6.842 -39.738 1.00 76.75 488 GLY A O 1
ATOM 3784 N N . ILE A 1 489 ? 6.085 8.057 -38.079 1.00 71.62 489 ILE A N 1
ATOM 3785 C CA . ILE A 1 489 ? 7.485 7.800 -38.425 1.00 71.62 489 ILE A CA 1
ATOM 3786 C C . ILE A 1 489 ? 8.104 6.929 -37.331 1.00 71.62 489 ILE A C 1
ATOM 3788 O O . ILE A 1 489 ? 8.154 7.377 -36.183 1.00 71.62 489 ILE A O 1
ATOM 3792 N N . PRO A 1 490 ? 8.635 5.737 -37.662 1.00 69.44 490 PRO A N 1
ATOM 3793 C CA . PRO A 1 490 ? 9.329 4.929 -36.678 1.00 69.44 490 PRO A CA 1
ATOM 3794 C C . PRO A 1 490 ? 10.534 5.719 -36.149 1.00 69.44 490 PRO A C 1
ATOM 3796 O O . PRO A 1 490 ? 11.279 6.316 -36.942 1.00 69.44 490 PRO A O 1
ATOM 3799 N N . PRO A 1 491 ? 10.731 5.780 -34.825 1.00 66.38 491 PRO A N 1
ATOM 3800 C CA . PRO A 1 491 ? 11.833 6.509 -34.228 1.00 66.38 491 PRO A CA 1
ATOM 3801 C C . PRO A 1 491 ? 13.141 5.992 -34.820 1.00 66.38 491 PRO A C 1
ATOM 3803 O O . PRO A 1 491 ? 13.400 4.789 -34.865 1.00 66.38 491 PRO A O 1
ATOM 3806 N N . ARG A 1 492 ? 13.980 6.910 -35.312 1.00 65.69 492 ARG A N 1
ATOM 3807 C CA . ARG A 1 492 ? 15.337 6.545 -35.724 1.00 65.69 492 ARG A CA 1
ATOM 3808 C C . ARG A 1 492 ? 16.044 5.999 -34.492 1.00 65.69 492 ARG A C 1
ATOM 3810 O O . ARG A 1 492 ? 16.207 6.742 -33.528 1.00 65.69 492 ARG A O 1
ATOM 3817 N N . ALA A 1 493 ? 16.459 4.736 -34.542 1.00 67.88 493 ALA A N 1
ATOM 3818 C CA . ALA A 1 493 ? 17.244 4.142 -33.475 1.00 67.88 493 ALA A CA 1
ATOM 3819 C C . ALA A 1 493 ? 18.507 4.995 -33.282 1.00 67.88 493 ALA A C 1
ATOM 3821 O O . ALA A 1 493 ? 19.306 5.149 -34.208 1.00 67.88 493 ALA A O 1
ATOM 3822 N N . SER A 1 494 ? 18.628 5.623 -32.116 1.00 75.06 494 SER A N 1
ATOM 3823 C CA . SER A 1 494 ? 19.797 6.398 -31.710 1.00 75.06 494 SER A CA 1
ATOM 3824 C C . SER A 1 494 ? 20.709 5.535 -30.853 1.00 75.06 494 SER A C 1
ATOM 3826 O O . SER A 1 494 ? 20.256 4.571 -30.241 1.00 75.06 494 SER A O 1
ATOM 3828 N N . ALA A 1 495 ? 21.991 5.892 -30.787 1.00 83.25 495 ALA A N 1
ATOM 3829 C CA . ALA A 1 495 ? 22.849 5.304 -29.774 1.00 83.25 495 ALA A CA 1
ATOM 3830 C C . ALA A 1 495 ? 22.376 5.750 -28.379 1.00 83.25 495 ALA A C 1
ATOM 3832 O O . ALA A 1 495 ? 22.097 6.935 -28.173 1.00 83.25 495 ALA A O 1
ATOM 3833 N N . SER A 1 496 ? 22.290 4.808 -27.448 1.00 83.88 496 SER A N 1
ATOM 3834 C CA . SER A 1 496 ? 21.874 5.038 -26.060 1.00 83.88 496 SER A CA 1
ATOM 3835 C C . SER A 1 496 ? 23.066 4.804 -25.137 1.00 83.88 496 SER A C 1
ATOM 3837 O O . SER A 1 496 ? 23.915 3.965 -25.431 1.00 83.88 496 SER A O 1
ATOM 3839 N N . PHE A 1 497 ? 23.161 5.545 -24.034 1.00 87.69 497 PHE A N 1
ATOM 3840 C CA . PHE A 1 497 ? 24.261 5.453 -23.068 1.00 87.69 497 PHE A CA 1
ATOM 3841 C C . PHE A 1 497 ? 23.698 5.285 -21.657 1.00 87.69 497 PHE A C 1
ATOM 3843 O O . PHE A 1 497 ? 22.707 5.930 -21.315 1.00 87.69 497 PHE A O 1
ATOM 3850 N N . ALA A 1 498 ? 24.330 4.434 -20.854 1.00 85.06 498 ALA A N 1
ATOM 3851 C CA . ALA A 1 498 ? 23.958 4.169 -19.471 1.00 85.06 498 ALA A CA 1
ATOM 3852 C C . ALA A 1 498 ? 25.203 4.117 -18.580 1.00 85.06 498 ALA A C 1
ATOM 3854 O O . ALA A 1 498 ? 26.233 3.575 -18.981 1.00 85.06 498 ALA A O 1
ATOM 3855 N N . GLU A 1 499 ? 25.081 4.640 -17.360 1.00 87.38 499 GLU A N 1
ATOM 3856 C CA . GLU A 1 499 ? 26.129 4.629 -16.336 1.00 87.38 499 GLU A CA 1
ATOM 3857 C C . GLU A 1 499 ? 25.566 4.036 -15.036 1.00 87.38 499 GLU A C 1
ATOM 3859 O O . GLU A 1 499 ? 24.461 4.378 -14.610 1.00 87.38 499 GLU A O 1
ATOM 3864 N N . GLY A 1 500 ? 26.313 3.132 -14.401 1.00 86.25 500 GLY A N 1
ATOM 3865 C CA . GLY A 1 500 ? 25.841 2.353 -13.254 1.00 86.25 500 GLY A CA 1
ATOM 3866 C C . GLY A 1 500 ? 25.202 1.020 -13.654 1.00 86.25 500 GLY A C 1
ATOM 3867 O O . GLY A 1 500 ? 24.501 0.920 -14.659 1.00 86.25 500 GLY A O 1
ATOM 3868 N N . TYR A 1 501 ? 25.420 -0.016 -12.841 1.00 84.50 501 TYR A N 1
ATOM 3869 C CA . TYR A 1 501 ? 24.983 -1.387 -13.134 1.00 84.50 501 TYR A CA 1
ATOM 3870 C C . TYR A 1 501 ? 23.474 -1.528 -13.368 1.00 84.50 501 TYR A C 1
ATOM 3872 O O . TYR A 1 501 ? 23.076 -2.258 -14.274 1.00 84.50 501 TYR A O 1
ATOM 3880 N N . ASP A 1 502 ? 22.646 -0.807 -12.608 1.00 80.44 502 ASP A N 1
ATOM 3881 C CA . ASP A 1 502 ? 21.188 -0.857 -12.764 1.00 80.44 502 ASP A CA 1
ATOM 3882 C C . ASP A 1 502 ? 20.758 -0.301 -14.127 1.00 80.44 502 ASP A C 1
ATOM 3884 O O . ASP A 1 502 ? 20.037 -0.959 -14.869 1.00 80.44 502 ASP A O 1
ATOM 3888 N N . GLN A 1 503 ? 21.283 0.868 -14.512 1.00 81.62 503 GLN A N 1
ATOM 3889 C CA . GLN A 1 503 ? 20.956 1.501 -15.795 1.00 81.62 503 GLN A CA 1
ATOM 3890 C C . GLN A 1 503 ? 21.499 0.700 -16.985 1.00 81.62 503 GLN A C 1
ATOM 3892 O O . GLN A 1 503 ? 20.857 0.624 -18.029 1.00 81.62 503 GLN A O 1
ATOM 3897 N N . ILE A 1 504 ? 22.683 0.099 -16.832 1.00 87.81 504 ILE A N 1
ATOM 3898 C CA . ILE A 1 504 ? 23.286 -0.821 -17.809 1.00 87.81 504 ILE A CA 1
ATOM 3899 C C . ILE A 1 504 ? 22.385 -2.044 -17.997 1.00 87.81 504 ILE A C 1
ATOM 3901 O O . ILE A 1 504 ? 22.126 -2.450 -19.131 1.00 87.81 504 ILE A O 1
ATOM 3905 N N . GLY A 1 505 ? 21.878 -2.603 -16.897 1.00 85.69 505 GLY A N 1
ATOM 3906 C CA . GLY A 1 505 ? 20.906 -3.689 -16.909 1.00 85.69 505 GLY A CA 1
ATOM 3907 C C . GLY A 1 505 ? 19.617 -3.310 -17.637 1.00 85.69 505 GLY A C 1
ATOM 3908 O O . GLY A 1 505 ? 19.241 -3.992 -18.589 1.00 85.69 505 GLY A O 1
ATOM 3909 N N . ASP A 1 506 ? 19.008 -2.186 -17.254 1.00 81.94 506 ASP A N 1
ATOM 3910 C CA . ASP A 1 506 ? 17.787 -1.653 -17.869 1.00 81.94 506 ASP A CA 1
ATOM 3911 C C . ASP A 1 506 ? 17.958 -1.410 -19.375 1.00 81.94 506 ASP A C 1
ATOM 3913 O O . ASP A 1 506 ? 17.046 -1.671 -20.167 1.00 81.94 506 ASP A O 1
ATOM 3917 N N . LEU A 1 507 ? 19.131 -0.922 -19.789 1.00 86.94 507 LEU A N 1
ATOM 3918 C CA . LEU A 1 507 ? 19.441 -0.675 -21.192 1.00 86.94 507 LEU A CA 1
ATOM 3919 C C . LEU A 1 507 ? 19.543 -1.991 -21.981 1.00 86.94 507 LEU A C 1
ATOM 3921 O O . LEU A 1 507 ? 18.949 -2.102 -23.052 1.00 86.94 507 LEU A O 1
ATOM 3925 N N . ALA A 1 508 ? 20.218 -3.013 -21.447 1.00 89.81 508 ALA A N 1
ATOM 3926 C CA . ALA A 1 508 ? 20.277 -4.335 -22.079 1.00 89.81 508 ALA A CA 1
ATOM 3927 C C . ALA A 1 508 ? 18.895 -5.020 -22.134 1.00 89.81 508 ALA A C 1
ATOM 3929 O O . ALA A 1 508 ? 18.533 -5.622 -23.152 1.00 89.81 508 ALA A O 1
ATOM 3930 N N . ASP A 1 509 ? 18.097 -4.888 -21.069 1.00 86.81 509 ASP A N 1
ATOM 3931 C CA . ASP A 1 509 ? 16.716 -5.378 -21.012 1.00 86.81 509 ASP A CA 1
ATOM 3932 C C . ASP A 1 509 ? 15.850 -4.726 -22.083 1.00 86.81 509 ASP A C 1
ATOM 3934 O O . ASP A 1 509 ? 15.121 -5.403 -22.811 1.00 86.81 509 ASP A O 1
ATOM 3938 N N . THR A 1 510 ? 15.961 -3.410 -22.212 1.00 81.88 510 THR A N 1
ATOM 3939 C CA . THR A 1 510 ? 15.197 -2.615 -23.170 1.00 81.88 510 THR A CA 1
ATOM 3940 C C . THR A 1 510 ? 15.561 -2.958 -24.608 1.00 81.88 510 THR A C 1
ATOM 3942 O O . THR A 1 510 ? 14.681 -3.316 -25.389 1.00 81.88 510 THR A O 1
ATOM 3945 N N . GLU A 1 511 ? 16.845 -2.886 -24.945 1.00 87.31 511 GLU A N 1
ATOM 3946 C CA . GLU A 1 511 ? 17.293 -2.880 -26.341 1.00 87.31 511 GLU A CA 1
ATOM 3947 C C . GLU A 1 511 ? 17.520 -4.285 -26.913 1.00 87.31 511 GLU A C 1
ATOM 3949 O O . GLU A 1 511 ? 17.507 -4.474 -28.130 1.00 87.31 511 GLU A O 1
ATOM 3954 N N . VAL A 1 512 ? 17.725 -5.293 -26.055 1.00 90.62 512 VAL A N 1
ATOM 3955 C CA . VAL A 1 512 ? 18.048 -6.661 -26.492 1.00 90.62 512 VAL A CA 1
ATOM 3956 C C . VAL A 1 512 ? 17.031 -7.668 -25.964 1.00 90.62 512 VAL A C 1
ATOM 3958 O O . VAL A 1 512 ? 16.365 -8.348 -26.749 1.00 90.62 512 VAL A O 1
ATOM 3961 N N . TYR A 1 513 ? 16.900 -7.810 -24.645 1.00 90.31 513 TYR A N 1
ATOM 3962 C CA . TYR A 1 513 ? 16.220 -8.978 -24.074 1.00 90.31 513 TYR A CA 1
ATOM 3963 C C . TYR A 1 513 ? 14.695 -8.908 -24.193 1.00 90.31 513 TYR A C 1
ATOM 3965 O O . TYR A 1 513 ? 14.059 -9.871 -24.627 1.00 90.31 513 TYR A O 1
ATOM 3973 N N . SER A 1 514 ? 14.087 -7.770 -23.856 1.00 81.50 514 SER A N 1
ATOM 3974 C CA . SER A 1 514 ? 12.628 -7.610 -23.855 1.00 81.50 514 SER A CA 1
ATOM 3975 C C . SER A 1 514 ? 12.029 -7.724 -25.255 1.00 81.50 514 SER A C 1
ATOM 3977 O O . SER A 1 514 ? 10.934 -8.268 -25.404 1.00 81.50 514 SER A O 1
ATOM 3979 N N . VAL A 1 515 ? 12.771 -7.283 -26.271 1.00 83.50 515 VAL A N 1
ATOM 3980 C CA . VAL A 1 515 ? 12.352 -7.294 -27.673 1.00 83.50 515 VAL A CA 1
ATOM 3981 C C . VAL A 1 515 ? 12.617 -8.628 -28.375 1.00 83.50 515 VAL A C 1
ATOM 3983 O O . VAL A 1 515 ? 12.028 -8.855 -29.433 1.00 83.50 515 VAL A O 1
ATOM 3986 N N . SER A 1 516 ? 13.451 -9.509 -27.807 1.00 89.19 516 SER A N 1
ATOM 3987 C CA . SER A 1 516 ? 13.825 -10.802 -28.399 1.00 89.19 516 SER A CA 1
ATOM 3988 C C . SER A 1 516 ? 12.628 -11.744 -28.578 1.00 89.19 516 SER A C 1
ATOM 3990 O O . SER A 1 516 ? 11.806 -11.926 -27.674 1.00 89.19 516 SER A O 1
ATOM 3992 N N . ARG A 1 517 ? 12.550 -12.363 -29.758 1.00 89.56 517 ARG A N 1
ATOM 3993 C CA . ARG A 1 517 ? 11.467 -13.242 -30.217 1.00 89.56 517 ARG A CA 1
ATOM 3994 C C . ARG A 1 517 ? 11.979 -14.650 -30.512 1.00 89.56 517 ARG A C 1
ATOM 3996 O O . ARG A 1 517 ? 13.178 -14.903 -30.610 1.00 89.56 517 ARG A O 1
ATOM 4003 N N . LYS A 1 518 ? 11.042 -15.582 -30.699 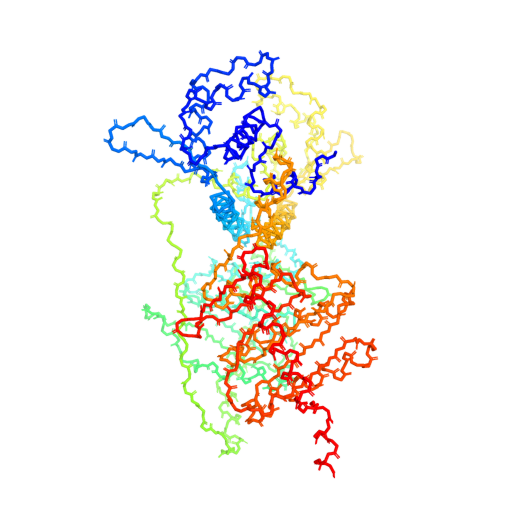1.00 94.31 518 LYS A N 1
ATOM 4004 C CA . LYS A 1 518 ? 11.351 -16.943 -31.148 1.00 94.31 518 LYS A CA 1
ATOM 4005 C C . LYS A 1 518 ? 12.114 -16.906 -32.478 1.00 94.31 518 LYS A C 1
ATOM 4007 O O . LYS A 1 518 ? 11.620 -16.334 -33.444 1.00 94.31 518 LYS A O 1
ATOM 4012 N N . GLY A 1 519 ? 13.274 -17.561 -32.522 1.00 93.94 519 GLY A N 1
ATOM 4013 C CA . GLY A 1 519 ? 14.156 -17.610 -33.693 1.00 93.94 519 GLY A CA 1
ATOM 4014 C C . GLY A 1 519 ? 15.255 -16.544 -33.730 1.00 93.94 519 GLY A C 1
ATOM 4015 O O . GLY A 1 519 ? 16.198 -16.712 -34.503 1.00 93.94 519 GLY A O 1
ATOM 4016 N N . ASP A 1 520 ? 15.190 -15.508 -32.884 1.00 96.19 520 ASP A N 1
ATOM 4017 C CA . ASP A 1 520 ? 16.282 -14.535 -32.755 1.00 96.19 520 ASP A CA 1
ATOM 4018 C C . ASP A 1 520 ? 17.539 -15.209 -32.198 1.00 96.19 520 ASP A C 1
ATOM 4020 O O . ASP A 1 520 ? 17.448 -16.126 -31.386 1.00 96.19 520 ASP A O 1
ATOM 4024 N N . THR A 1 521 ? 18.718 -14.739 -32.604 1.00 97.94 521 THR A N 1
ATOM 4025 C CA . THR A 1 521 ? 20.004 -15.146 -32.025 1.00 97.94 521 THR A CA 1
ATOM 4026 C C . THR A 1 521 ? 20.522 -14.054 -31.103 1.00 97.94 521 THR A C 1
ATOM 4028 O O . THR A 1 521 ? 20.848 -12.956 -31.557 1.00 97.94 521 THR A O 1
ATOM 4031 N N . VAL A 1 522 ? 20.626 -14.362 -29.815 1.00 97.00 522 VAL A N 1
ATOM 4032 C CA . VAL A 1 522 ? 21.190 -13.478 -28.796 1.00 97.00 522 VAL A CA 1
ATOM 4033 C C . VAL A 1 522 ? 22.612 -13.930 -28.477 1.00 97.00 522 VAL A C 1
ATOM 4035 O O . VAL A 1 522 ? 22.864 -15.103 -28.198 1.00 97.00 522 VAL A O 1
ATOM 4038 N N . ARG A 1 523 ? 23.555 -12.993 -28.563 1.00 96.50 523 ARG A N 1
ATOM 4039 C CA . ARG A 1 523 ? 24.983 -13.188 -28.294 1.00 96.50 523 ARG A CA 1
ATOM 4040 C C . ARG A 1 523 ? 25.341 -12.445 -27.022 1.00 96.50 523 ARG A C 1
ATOM 4042 O O . ARG A 1 523 ? 25.016 -11.265 -26.911 1.00 96.50 523 ARG A O 1
ATOM 4049 N N . VAL A 1 524 ? 25.995 -13.117 -26.081 1.00 93.75 524 VAL A N 1
ATOM 4050 C CA . VAL A 1 524 ? 26.345 -12.546 -24.775 1.00 93.75 524 VAL A CA 1
ATOM 4051 C C . VAL A 1 524 ? 27.792 -12.866 -24.443 1.00 93.75 524 VAL A C 1
ATOM 4053 O O . VAL A 1 524 ? 28.197 -14.026 -24.473 1.00 93.75 524 VAL A O 1
ATOM 4056 N N . SER A 1 525 ? 28.558 -11.845 -24.071 1.00 90.94 525 SER A N 1
ATOM 4057 C CA . SER A 1 525 ? 29.885 -11.994 -23.476 1.00 90.94 525 SER A CA 1
ATOM 4058 C C . SER A 1 525 ? 29.843 -11.694 -21.973 1.00 90.94 525 SER A C 1
ATOM 4060 O O . SER A 1 525 ? 29.574 -10.557 -21.585 1.00 90.94 525 SER A O 1
ATOM 4062 N N . LEU A 1 526 ? 30.164 -12.676 -21.123 1.00 81.81 526 LEU A N 1
ATOM 4063 C CA . LEU A 1 526 ? 30.029 -12.589 -19.654 1.00 81.81 526 LEU A CA 1
ATOM 4064 C C . LEU A 1 526 ? 31.282 -12.065 -18.915 1.00 81.81 526 LEU A C 1
ATOM 4066 O O . LEU A 1 526 ? 31.550 -12.439 -17.783 1.00 81.81 526 LEU A O 1
ATOM 4070 N N . GLY A 1 527 ? 32.074 -11.180 -19.524 1.00 76.31 527 GLY A N 1
ATOM 4071 C CA . GLY A 1 527 ? 33.282 -10.636 -18.876 1.00 76.31 527 GLY A CA 1
ATOM 4072 C C . GLY A 1 527 ? 33.011 -9.649 -17.727 1.00 76.31 527 GLY A C 1
ATOM 4073 O O . GLY A 1 527 ? 33.675 -9.710 -16.698 1.00 76.31 527 GLY A O 1
ATOM 4074 N N . TRP A 1 528 ? 32.003 -8.790 -17.884 1.00 71.38 528 TRP A N 1
ATOM 4075 C CA . TRP A 1 528 ? 31.761 -7.595 -17.057 1.00 71.38 528 TRP A CA 1
ATOM 4076 C C . TRP A 1 528 ? 30.933 -7.830 -15.790 1.00 71.38 528 TRP A C 1
ATOM 4078 O O . TRP A 1 528 ? 30.847 -6.961 -14.927 1.00 71.38 528 TRP A O 1
ATOM 4088 N N . THR A 1 529 ? 30.274 -8.981 -15.661 1.00 67.88 529 THR A N 1
ATOM 4089 C CA . THR A 1 529 ? 29.352 -9.247 -14.542 1.00 67.88 529 THR A CA 1
ATOM 4090 C C . THR A 1 529 ? 30.050 -9.798 -13.298 1.00 67.88 529 THR A C 1
ATOM 4092 O O . THR A 1 529 ? 29.392 -10.012 -12.282 1.00 67.88 529 THR A O 1
ATOM 4095 N N . ARG A 1 530 ? 31.368 -10.042 -13.359 1.00 67.19 530 ARG A N 1
ATOM 4096 C CA . ARG A 1 530 ? 32.135 -10.714 -12.295 1.00 67.19 530 ARG A CA 1
ATOM 4097 C C . ARG A 1 530 ? 32.154 -9.923 -10.988 1.00 67.19 530 ARG A C 1
ATOM 4099 O O . ARG A 1 530 ? 32.070 -10.507 -9.914 1.00 67.19 530 ARG A O 1
ATOM 4106 N N . SER A 1 531 ? 32.234 -8.600 -11.074 1.00 61.97 531 SER A N 1
ATOM 4107 C CA . SER A 1 531 ? 32.477 -7.745 -9.910 1.00 61.97 531 SER A CA 1
ATOM 4108 C C . SER A 1 531 ? 31.279 -7.640 -8.956 1.00 61.97 531 SER A C 1
ATOM 4110 O O . SER A 1 531 ? 31.444 -7.143 -7.845 1.00 61.97 531 SER A O 1
ATOM 4112 N N . ILE A 1 532 ? 30.076 -8.099 -9.351 1.00 69.75 532 ILE A N 1
ATOM 4113 C CA . ILE A 1 532 ? 28.853 -8.000 -8.532 1.00 69.75 532 ILE A CA 1
ATOM 4114 C C . ILE A 1 532 ? 27.969 -9.259 -8.677 1.00 69.75 532 ILE A C 1
ATOM 4116 O O . ILE A 1 532 ? 27.140 -9.333 -9.592 1.00 69.75 532 ILE A O 1
ATOM 4120 N N . PRO A 1 533 ? 28.050 -10.223 -7.736 1.00 69.44 533 PRO A N 1
ATOM 4121 C CA . PRO A 1 533 ? 27.317 -11.495 -7.797 1.00 69.44 533 PRO A CA 1
ATOM 4122 C C . PRO A 1 533 ? 25.794 -11.360 -7.965 1.00 69.44 533 PRO A C 1
ATOM 4124 O O . PRO A 1 533 ? 25.170 -12.127 -8.699 1.00 69.44 533 PRO A O 1
ATOM 4127 N N . ASN A 1 534 ? 25.183 -10.355 -7.330 1.00 71.25 534 ASN A N 1
ATOM 4128 C CA . ASN A 1 534 ? 23.736 -10.125 -7.419 1.00 71.25 534 ASN A CA 1
ATOM 4129 C C . ASN A 1 534 ? 23.299 -9.698 -8.829 1.00 71.25 534 ASN A C 1
ATOM 4131 O O . ASN A 1 534 ? 22.261 -10.149 -9.313 1.00 71.25 534 ASN A O 1
ATOM 4135 N N . VAL A 1 535 ? 24.108 -8.875 -9.507 1.00 73.75 535 VAL A N 1
ATOM 4136 C CA . VAL A 1 535 ? 23.844 -8.455 -10.890 1.00 73.75 535 VAL A CA 1
ATOM 4137 C C . VAL A 1 535 ? 23.976 -9.660 -11.815 1.00 73.75 535 VAL A C 1
ATOM 4139 O O . VAL A 1 535 ? 23.095 -9.885 -12.640 1.00 73.75 535 VAL A O 1
ATOM 4142 N N . ALA A 1 536 ? 25.011 -10.485 -11.635 1.00 74.38 536 ALA A N 1
ATOM 4143 C CA . ALA A 1 536 ? 25.186 -11.707 -12.417 1.00 74.38 536 ALA A CA 1
ATOM 4144 C C . ALA A 1 536 ? 23.963 -12.638 -12.319 1.00 74.38 536 ALA A C 1
ATOM 4146 O O . ALA A 1 536 ? 23.448 -13.070 -13.351 1.00 74.38 536 ALA A O 1
ATOM 4147 N N . ARG A 1 537 ? 23.435 -12.883 -11.108 1.00 77.25 537 ARG A N 1
ATOM 4148 C CA . ARG A 1 537 ? 22.238 -13.722 -10.911 1.00 77.25 537 ARG A CA 1
ATOM 4149 C C . ARG A 1 537 ? 21.009 -13.165 -11.638 1.00 77.25 537 ARG A C 1
ATOM 4151 O O . ARG A 1 537 ? 20.404 -13.888 -12.427 1.00 77.25 537 ARG A O 1
ATOM 4158 N N . ALA A 1 538 ? 20.685 -11.885 -11.442 1.00 77.94 538 ALA A N 1
ATOM 4159 C CA . ALA A 1 538 ? 19.537 -11.250 -12.101 1.00 77.94 538 ALA A CA 1
ATOM 4160 C C . ALA A 1 538 ? 19.649 -11.290 -13.640 1.00 77.94 538 ALA A C 1
ATOM 4162 O O . ALA A 1 538 ? 18.666 -11.493 -14.361 1.00 77.94 538 ALA A O 1
ATOM 4163 N N . ARG A 1 539 ? 20.871 -11.143 -14.170 1.00 82.94 539 ARG A N 1
ATOM 4164 C CA . ARG A 1 539 ? 21.123 -11.231 -15.614 1.00 82.94 539 ARG A CA 1
ATOM 4165 C C . ARG A 1 539 ? 20.940 -12.652 -16.133 1.00 82.94 539 ARG A C 1
ATOM 4167 O O . ARG A 1 539 ? 20.312 -12.827 -17.172 1.00 82.94 539 ARG A O 1
ATOM 4174 N N . ILE A 1 540 ? 21.419 -13.662 -15.411 1.00 84.25 540 ILE A N 1
ATOM 4175 C CA . ILE A 1 540 ? 21.218 -15.061 -15.796 1.00 84.25 540 ILE A CA 1
ATOM 4176 C C . ILE A 1 540 ? 19.722 -15.413 -15.832 1.00 84.25 540 ILE A C 1
ATOM 4178 O O . ILE A 1 540 ? 19.267 -16.013 -16.805 1.00 84.25 540 ILE A O 1
ATOM 4182 N N . GLU A 1 541 ? 18.935 -14.981 -14.844 1.00 84.69 541 GLU A N 1
ATOM 4183 C CA . GLU A 1 541 ? 17.475 -15.173 -14.842 1.00 84.69 541 GLU A CA 1
ATOM 4184 C C . GLU A 1 541 ? 16.807 -14.549 -16.076 1.00 84.69 541 GLU A C 1
ATOM 4186 O O . GLU A 1 541 ? 15.955 -15.167 -16.723 1.00 84.69 541 GLU A O 1
ATOM 4191 N N . THR A 1 542 ? 17.253 -13.353 -16.465 1.00 86.50 542 THR A 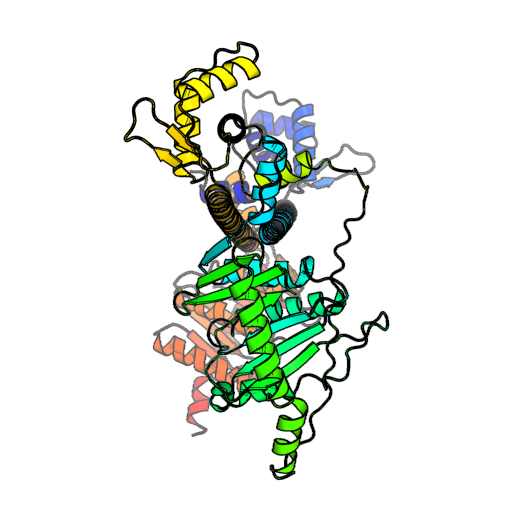N 1
ATOM 4192 C CA . THR A 1 542 ? 16.786 -12.680 -17.683 1.00 86.50 542 THR A CA 1
ATOM 4193 C C . T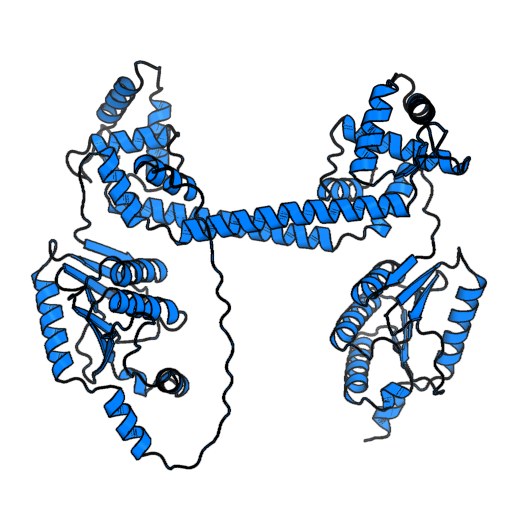HR A 1 542 ? 17.130 -13.485 -18.940 1.00 86.50 542 THR A C 1
ATOM 4195 O O . THR A 1 542 ? 16.276 -13.676 -19.810 1.00 86.50 542 THR A O 1
ATOM 4198 N N . LEU A 1 543 ? 18.355 -14.014 -19.038 1.00 89.19 543 LEU A N 1
ATOM 4199 C CA . LEU A 1 543 ? 18.782 -14.848 -20.167 1.00 89.19 543 LEU A CA 1
ATOM 4200 C C . LEU A 1 543 ? 17.965 -16.140 -20.262 1.00 89.19 543 LEU A C 1
ATOM 4202 O O . LEU A 1 543 ? 17.514 -16.491 -21.352 1.00 89.19 543 LEU A O 1
ATOM 4206 N N . ILE A 1 544 ? 17.705 -16.806 -19.132 1.00 89.88 544 ILE A N 1
ATOM 4207 C CA . ILE A 1 544 ? 16.821 -17.980 -19.064 1.00 89.88 544 ILE A CA 1
ATOM 4208 C C . ILE A 1 544 ? 15.442 -17.630 -19.630 1.00 89.88 544 ILE A C 1
ATOM 4210 O O . ILE A 1 544 ? 14.881 -18.381 -20.431 1.00 89.88 544 ILE A O 1
ATOM 4214 N N . HIS A 1 545 ? 14.896 -16.473 -19.255 1.00 90.19 545 HIS A N 1
ATOM 4215 C CA . HIS A 1 545 ? 13.599 -16.033 -19.747 1.00 90.19 545 HIS A CA 1
ATOM 4216 C C . HIS A 1 545 ? 13.601 -15.798 -21.270 1.00 90.19 545 HIS A C 1
ATOM 4218 O O . HIS A 1 545 ? 12.682 -16.245 -21.959 1.00 90.19 545 HIS A O 1
ATOM 4224 N N . VAL A 1 546 ? 14.649 -15.177 -21.820 1.00 92.06 546 VAL A N 1
ATOM 4225 C CA . VAL A 1 546 ? 14.819 -14.982 -23.273 1.00 92.06 546 VAL A CA 1
ATOM 4226 C C . VAL A 1 546 ? 14.905 -16.320 -24.019 1.00 92.06 546 VAL A C 1
ATOM 4228 O O . VAL A 1 546 ? 14.230 -16.510 -25.032 1.00 92.06 546 VAL A O 1
ATOM 4231 N N . ILE A 1 547 ? 15.659 -17.284 -23.487 1.00 93.25 547 ILE A N 1
ATOM 4232 C CA . ILE A 1 547 ? 15.791 -18.635 -24.056 1.00 93.25 547 ILE A CA 1
ATOM 4233 C C . ILE A 1 547 ? 14.446 -19.368 -24.044 1.00 93.25 547 ILE A C 1
ATOM 4235 O O . ILE A 1 547 ? 14.049 -19.986 -25.035 1.00 93.25 547 ILE A O 1
ATOM 4239 N N . ARG A 1 548 ? 13.684 -19.260 -22.949 1.00 91.62 548 ARG A N 1
ATOM 4240 C CA . ARG A 1 548 ? 12.361 -19.891 -22.825 1.00 91.62 548 ARG A CA 1
ATOM 4241 C C . ARG A 1 548 ? 11.331 -19.336 -23.812 1.00 91.62 548 ARG A C 1
ATOM 4243 O O . ARG A 1 548 ? 10.456 -20.093 -24.236 1.00 91.62 548 ARG A O 1
ATOM 4250 N N . ARG A 1 549 ? 11.474 -18.079 -24.258 1.00 90.81 549 ARG A N 1
ATOM 4251 C CA . ARG A 1 549 ? 10.690 -17.501 -25.373 1.00 90.81 549 ARG A CA 1
ATOM 4252 C C . ARG A 1 549 ? 11.061 -18.079 -26.749 1.00 90.81 549 ARG A C 1
ATOM 4254 O O . ARG A 1 549 ? 10.379 -17.794 -27.732 1.00 90.81 549 ARG A O 1
ATOM 4261 N N . GLY A 1 550 ? 12.105 -18.905 -26.832 1.00 93.81 550 GLY A N 1
ATOM 4262 C CA . GLY A 1 550 ? 12.536 -19.598 -28.046 1.00 93.81 550 GLY A CA 1
ATOM 4263 C C . GLY A 1 550 ? 13.602 -18.860 -28.856 1.00 93.81 550 GLY A C 1
ATOM 4264 O O . GLY A 1 550 ? 13.736 -19.135 -30.051 1.00 93.81 550 GLY A O 1
ATOM 4265 N N . ALA A 1 551 ? 14.315 -17.908 -28.252 1.00 96.38 551 ALA A N 1
ATOM 4266 C CA . ALA A 1 551 ? 15.519 -17.335 -28.847 1.00 96.38 551 ALA A CA 1
ATOM 4267 C C . ALA A 1 551 ? 16.693 -18.323 -28.733 1.00 96.38 551 ALA A C 1
ATOM 4269 O O . ALA A 1 551 ? 16.794 -19.070 -27.758 1.00 96.38 551 ALA A O 1
ATOM 4270 N N . LYS A 1 552 ? 17.583 -18.304 -29.725 1.00 97.69 552 LYS A N 1
ATOM 4271 C CA . LYS A 1 552 ? 18.861 -19.016 -29.714 1.00 97.69 552 LYS A CA 1
ATOM 4272 C C . LYS A 1 552 ? 19.870 -18.210 -28.915 1.00 97.69 552 LYS A C 1
ATOM 4274 O O . LYS A 1 552 ? 19.997 -17.008 -29.145 1.00 97.69 552 LYS A O 1
ATOM 4279 N N . MET A 1 553 ? 20.608 -18.846 -28.017 1.00 96.88 553 MET A N 1
ATOM 4280 C CA . MET A 1 553 ? 21.567 -18.153 -27.160 1.00 96.88 553 MET A CA 1
ATOM 4281 C C . MET A 1 553 ? 22.988 -18.663 -27.385 1.00 96.88 553 MET A C 1
ATOM 4283 O O . MET A 1 553 ? 23.264 -19.846 -27.201 1.00 96.88 553 MET A O 1
ATOM 4287 N N . LYS A 1 554 ? 23.904 -17.749 -27.714 1.00 96.81 554 LYS A N 1
ATOM 4288 C CA . LYS A 1 554 ? 25.349 -17.998 -27.746 1.00 96.81 554 LYS A CA 1
ATOM 4289 C C . LYS A 1 554 ? 26.018 -17.226 -26.613 1.00 96.81 554 LYS A C 1
ATOM 4291 O O . LYS A 1 554 ? 26.024 -15.995 -26.625 1.00 96.81 554 LYS A O 1
ATOM 4296 N N . VAL A 1 555 ? 26.590 -17.938 -25.649 1.00 93.94 555 VAL A N 1
ATOM 4297 C CA . VAL A 1 555 ? 27.259 -17.345 -24.484 1.00 93.94 555 VAL A CA 1
ATOM 4298 C C . VAL A 1 555 ? 28.757 -17.600 -24.560 1.00 93.94 555 VAL A C 1
ATOM 4300 O O . VAL A 1 555 ? 29.193 -18.749 -24.604 1.00 93.94 555 VAL A O 1
ATOM 4303 N N . LEU A 1 556 ? 29.541 -16.527 -24.542 1.00 92.12 556 LEU A N 1
ATOM 4304 C CA . LEU A 1 556 ? 30.996 -16.578 -24.521 1.00 92.12 556 LEU A CA 1
ATOM 4305 C C . LEU A 1 556 ? 31.508 -16.126 -23.147 1.00 92.12 556 LEU A C 1
ATOM 4307 O O . LEU A 1 556 ? 31.335 -14.972 -22.746 1.00 92.12 556 LEU A O 1
ATOM 4311 N N . VAL A 1 557 ? 32.133 -17.045 -22.419 1.00 89.81 557 VAL A N 1
ATOM 4312 C CA . VAL A 1 557 ? 32.665 -16.822 -21.071 1.00 89.81 557 VAL A CA 1
ATOM 4313 C C . VAL A 1 557 ? 34.150 -16.480 -21.162 1.00 89.81 557 VAL A C 1
ATOM 4315 O O . VAL A 1 557 ? 34.903 -17.107 -21.911 1.00 89.81 557 VAL A O 1
ATOM 4318 N N . ALA A 1 558 ? 34.586 -15.466 -20.414 1.00 86.56 558 ALA A N 1
ATOM 4319 C CA . ALA A 1 558 ? 35.993 -15.087 -20.371 1.00 86.56 558 ALA A CA 1
ATOM 4320 C C . ALA A 1 558 ? 36.835 -16.207 -19.740 1.00 86.56 558 ALA A C 1
ATOM 4322 O O . ALA A 1 558 ? 36.437 -16.789 -18.736 1.00 86.56 558 ALA A O 1
ATOM 4323 N N . LYS A 1 559 ? 38.037 -16.457 -20.272 1.00 84.56 559 LYS A N 1
ATOM 4324 C CA . LYS A 1 559 ? 38.941 -17.511 -19.775 1.00 84.56 559 LYS A CA 1
ATOM 4325 C C . LYS A 1 559 ? 39.280 -17.382 -18.285 1.00 84.56 559 LYS A C 1
ATOM 4327 O O . LYS A 1 559 ? 39.529 -18.365 -17.616 1.00 84.56 559 LYS A O 1
ATOM 4332 N N . GLN A 1 560 ? 39.245 -16.164 -17.755 1.00 80.12 560 GLN A N 1
ATOM 4333 C CA . GLN A 1 560 ? 39.518 -15.859 -16.347 1.00 80.12 560 GLN A CA 1
ATOM 4334 C C . GLN A 1 560 ? 38.448 -16.389 -15.376 1.00 80.12 560 GLN A C 1
ATOM 4336 O O . GLN A 1 560 ? 38.664 -16.364 -14.168 1.00 80.12 560 GLN A O 1
ATOM 4341 N N . TRP A 1 561 ? 37.280 -16.800 -15.883 1.00 75.44 561 TRP A N 1
ATOM 4342 C CA . TRP A 1 561 ? 36.269 -17.487 -15.079 1.00 75.44 561 TRP A CA 1
ATOM 4343 C C . TRP A 1 561 ? 36.672 -18.933 -14.784 1.00 75.44 561 TRP A C 1
ATOM 4345 O O . TRP A 1 561 ? 36.121 -19.503 -13.856 1.00 75.44 561 TRP A O 1
ATOM 4355 N N . GLU A 1 562 ? 37.646 -19.507 -15.513 1.00 75.06 562 GLU A N 1
ATOM 4356 C CA . GLU A 1 562 ? 38.212 -20.834 -15.203 1.00 75.06 562 GLU A CA 1
ATOM 4357 C C . GLU A 1 562 ? 38.810 -20.908 -13.795 1.00 75.06 562 GLU A C 1
ATOM 4359 O O . GLU A 1 562 ? 38.914 -21.999 -13.253 1.00 75.06 562 GLU A O 1
ATOM 4364 N N . ASP A 1 563 ? 39.152 -19.765 -13.198 1.00 78.44 563 ASP A N 1
ATOM 4365 C CA . ASP A 1 563 ? 39.690 -19.687 -11.839 1.00 78.44 563 ASP A CA 1
ATOM 4366 C C . ASP A 1 563 ? 38.589 -19.504 -10.760 1.00 78.44 563 ASP A C 1
ATOM 4368 O O . ASP A 1 563 ? 38.911 -19.347 -9.584 1.00 78.44 563 ASP A O 1
ATOM 4372 N N . ASP A 1 564 ? 37.301 -19.457 -11.136 1.00 79.69 564 ASP A N 1
ATOM 4373 C CA . ASP A 1 564 ? 36.151 -19.298 -10.227 1.00 79.69 564 ASP A CA 1
ATOM 4374 C C . ASP A 1 564 ? 35.181 -20.483 -10.361 1.00 79.69 564 ASP A C 1
ATOM 4376 O O . ASP A 1 564 ? 34.177 -20.426 -11.083 1.00 79.69 564 ASP A O 1
ATOM 4380 N N . ASP A 1 565 ? 35.496 -21.563 -9.640 1.00 79.19 565 ASP A N 1
ATOM 4381 C CA . ASP A 1 565 ? 34.739 -22.821 -9.650 1.00 79.19 565 ASP A CA 1
ATOM 4382 C C . ASP A 1 565 ? 33.243 -22.596 -9.379 1.00 79.19 565 ASP A C 1
ATOM 4384 O O . ASP A 1 565 ? 32.387 -23.174 -10.047 1.00 79.19 565 ASP A O 1
ATOM 4388 N N . SER A 1 566 ? 32.907 -21.676 -8.468 1.00 80.38 566 SER A N 1
ATOM 4389 C CA . SER A 1 566 ? 31.522 -21.421 -8.056 1.00 80.38 566 SER A CA 1
ATOM 4390 C C . SER A 1 566 ? 30.661 -20.827 -9.177 1.00 80.38 566 SER A C 1
ATOM 4392 O O . SER A 1 566 ? 29.501 -21.208 -9.365 1.00 80.38 566 SER A O 1
ATOM 4394 N N . ALA A 1 567 ? 31.229 -19.904 -9.957 1.00 75.62 567 ALA A N 1
ATOM 4395 C CA . ALA A 1 567 ? 30.536 -19.271 -11.070 1.00 75.62 567 ALA A CA 1
ATOM 4396 C C . ALA A 1 567 ? 30.384 -20.236 -12.255 1.00 75.62 567 ALA A C 1
ATOM 4398 O O . ALA A 1 567 ? 29.338 -20.246 -12.915 1.00 75.62 567 ALA A O 1
ATOM 4399 N N . ILE A 1 568 ? 31.403 -21.065 -12.506 1.00 82.06 568 ILE A N 1
ATOM 4400 C CA . ILE A 1 568 ? 31.362 -22.102 -13.541 1.00 82.06 568 ILE A CA 1
ATOM 4401 C C . ILE A 1 568 ? 30.348 -23.188 -13.199 1.00 82.06 568 ILE A C 1
ATOM 4403 O O . ILE A 1 568 ? 29.566 -23.557 -14.075 1.00 82.06 568 ILE A O 1
ATOM 4407 N N . GLU A 1 569 ? 30.312 -23.676 -11.960 1.00 83.75 569 GLU A N 1
ATOM 4408 C CA . GLU A 1 569 ? 29.330 -24.671 -11.518 1.00 83.75 569 GLU A CA 1
ATOM 4409 C C . GLU A 1 569 ? 27.899 -24.152 -11.690 1.00 83.75 569 GLU A C 1
ATOM 4411 O O . GLU A 1 569 ? 27.049 -24.832 -12.275 1.00 83.75 569 GLU A O 1
ATOM 4416 N N . LEU A 1 570 ? 27.635 -22.907 -11.271 1.00 83.19 570 LEU A N 1
ATOM 4417 C CA . LEU A 1 570 ? 26.324 -22.284 -11.444 1.00 83.19 570 LEU A CA 1
ATOM 4418 C C . LEU A 1 570 ? 25.941 -22.178 -12.928 1.00 83.19 570 LEU A C 1
ATOM 4420 O O . LEU A 1 570 ? 24.846 -22.592 -13.305 1.00 83.19 570 LEU A O 1
ATOM 4424 N N . LEU A 1 571 ? 26.831 -21.666 -13.784 1.00 83.69 571 LEU A N 1
ATOM 4425 C CA . LEU A 1 571 ? 26.564 -21.569 -15.224 1.00 83.69 571 LEU A CA 1
ATOM 4426 C C . LEU A 1 571 ? 26.369 -22.940 -15.878 1.00 83.69 571 LEU A C 1
ATOM 4428 O O . LEU A 1 571 ? 25.489 -23.084 -16.726 1.00 83.69 571 LEU A O 1
ATOM 4432 N N . THR A 1 572 ? 27.157 -23.938 -15.477 1.00 87.75 572 THR A N 1
ATOM 4433 C CA . THR A 1 572 ? 27.071 -25.307 -15.998 1.00 87.75 572 THR A CA 1
ATOM 4434 C C . THR A 1 572 ? 25.729 -25.929 -15.630 1.00 87.75 572 THR A C 1
ATOM 4436 O O . THR A 1 572 ? 25.027 -26.399 -16.519 1.00 87.75 572 THR A O 1
ATOM 4439 N N . SER A 1 573 ? 25.302 -25.834 -14.367 1.00 88.62 573 SER A N 1
ATOM 4440 C CA . SER A 1 573 ? 24.004 -26.369 -13.926 1.00 88.62 573 SER A CA 1
ATOM 4441 C C . SER A 1 573 ? 22.817 -25.744 -14.674 1.00 88.62 573 SER A C 1
ATOM 4443 O O . SER A 1 573 ? 21.878 -26.433 -15.075 1.00 88.62 573 SER A O 1
ATOM 4445 N N . ILE A 1 574 ? 22.875 -24.433 -14.927 1.00 87.19 574 ILE A N 1
ATOM 4446 C CA . ILE A 1 574 ? 21.838 -23.710 -15.669 1.00 87.19 574 ILE A CA 1
ATOM 4447 C C . ILE A 1 574 ? 21.840 -24.127 -17.139 1.00 87.19 574 ILE A C 1
ATOM 4449 O O . ILE A 1 574 ? 20.777 -24.338 -17.723 1.00 87.19 574 ILE A O 1
ATOM 4453 N N . TYR A 1 575 ? 23.021 -24.280 -17.736 1.00 90.00 575 TYR A N 1
ATOM 4454 C CA . TYR A 1 575 ? 23.167 -24.753 -19.106 1.00 90.00 575 TYR A CA 1
ATOM 4455 C C . TYR A 1 575 ? 22.618 -26.177 -19.282 1.00 90.00 575 TYR A C 1
ATOM 4457 O O . TYR A 1 575 ? 21.821 -26.401 -20.193 1.00 90.00 575 TYR A O 1
ATOM 4465 N N . GLU A 1 576 ? 22.936 -27.105 -18.375 1.00 90.94 576 GLU A N 1
ATOM 4466 C CA . GLU A 1 576 ? 22.397 -28.474 -18.380 1.00 90.94 576 GLU A CA 1
ATOM 4467 C C . GLU A 1 576 ? 20.879 -28.488 -18.266 1.00 90.94 576 GLU A C 1
ATOM 4469 O O . GLU A 1 576 ? 20.204 -29.175 -19.033 1.00 90.94 576 GLU A O 1
ATOM 4474 N N . SER A 1 577 ? 20.329 -27.687 -17.350 1.00 91.94 577 SER A N 1
ATOM 4475 C CA . SER A 1 577 ? 18.882 -27.565 -17.183 1.00 91.94 577 SER A CA 1
ATOM 4476 C C . SER A 1 577 ? 18.201 -27.087 -18.471 1.00 91.94 577 SER A C 1
ATOM 4478 O O . SER A 1 577 ? 17.184 -27.643 -18.889 1.00 91.94 577 SER A O 1
ATOM 4480 N N . LEU A 1 578 ? 18.786 -26.103 -19.158 1.00 90.19 578 LEU A N 1
ATOM 4481 C CA . LEU A 1 578 ? 18.254 -25.588 -20.421 1.00 90.19 578 LEU A CA 1
ATOM 4482 C C . LEU A 1 578 ? 18.392 -26.590 -21.578 1.00 90.19 578 LEU A C 1
ATOM 4484 O O . LEU A 1 578 ? 17.504 -26.656 -22.431 1.00 90.19 578 LEU A O 1
ATOM 4488 N N . LEU A 1 579 ? 19.459 -27.393 -21.608 1.00 90.31 579 LEU A N 1
ATOM 4489 C CA . LEU A 1 579 ? 19.607 -28.482 -22.576 1.00 90.31 579 LEU A CA 1
ATOM 4490 C C . LEU A 1 579 ? 18.577 -29.595 -22.347 1.00 90.31 579 LEU A C 1
ATOM 4492 O O . LEU A 1 579 ? 18.004 -30.096 -23.313 1.00 90.31 579 LEU A O 1
ATOM 4496 N N . GLN A 1 580 ? 18.285 -29.942 -21.089 1.00 92.88 580 GLN A N 1
ATOM 4497 C CA . GLN A 1 580 ? 17.227 -30.901 -20.741 1.00 92.88 580 GLN A CA 1
ATOM 4498 C C . GLN A 1 580 ? 15.837 -30.410 -21.179 1.00 92.88 580 GLN A C 1
ATOM 4500 O O . GLN A 1 580 ? 14.999 -31.209 -21.593 1.00 92.88 580 GLN A O 1
ATOM 4505 N N . GLU A 1 581 ? 15.607 -29.094 -21.169 1.00 92.31 581 GLU A N 1
ATOM 4506 C CA . GLU A 1 581 ? 14.413 -28.459 -21.746 1.00 92.31 581 GLU A CA 1
ATOM 4507 C C . GLU A 1 581 ? 14.424 -28.398 -23.298 1.00 92.31 581 GLU A C 1
ATOM 4509 O O . GLU A 1 581 ? 13.510 -27.819 -23.894 1.00 92.31 581 GLU A O 1
ATOM 4514 N N . ASN A 1 582 ? 15.434 -28.970 -23.969 1.00 93.38 582 ASN A N 1
ATOM 4515 C CA . ASN A 1 582 ? 15.644 -28.939 -25.424 1.00 93.38 582 ASN A CA 1
ATOM 4516 C C . ASN A 1 582 ? 15.685 -27.508 -26.000 1.00 93.38 582 ASN A C 1
ATOM 4518 O O . ASN A 1 582 ? 15.078 -27.202 -27.033 1.00 93.38 582 ASN A O 1
ATOM 4522 N N . ARG A 1 583 ? 16.357 -26.595 -25.288 1.00 94.50 583 ARG A N 1
ATOM 4523 C CA . ARG A 1 583 ? 16.542 -25.202 -25.713 1.00 94.50 583 ARG A CA 1
ATOM 4524 C C . ARG A 1 583 ? 17.801 -25.044 -26.566 1.00 94.50 583 ARG A C 1
ATOM 4526 O O . ARG A 1 583 ? 18.805 -25.706 -26.334 1.00 94.50 583 ARG A O 1
ATOM 4533 N N . ASP A 1 584 ? 17.759 -24.117 -27.523 1.00 95.19 584 ASP A N 1
ATOM 4534 C CA . ASP A 1 584 ? 18.893 -23.788 -28.402 1.00 95.19 584 ASP A CA 1
ATOM 4535 C C . ASP A 1 584 ? 19.849 -22.820 -27.685 1.00 95.19 584 ASP A C 1
ATOM 4537 O O . ASP A 1 584 ? 19.785 -21.598 -27.842 1.00 95.19 584 ASP A O 1
ATOM 4541 N N . VAL A 1 585 ? 20.679 -23.374 -26.803 1.00 95.75 585 VAL A N 1
ATOM 4542 C CA . VAL A 1 585 ? 21.694 -22.645 -26.040 1.00 95.75 585 VAL A CA 1
ATOM 4543 C C . VAL A 1 585 ? 23.063 -23.274 -26.274 1.00 95.75 585 VAL A C 1
ATOM 4545 O O . VAL A 1 585 ? 23.197 -24.487 -26.405 1.00 95.75 585 VAL A O 1
ATOM 4548 N N . SER A 1 586 ? 24.103 -22.451 -26.353 1.00 95.38 586 SER A N 1
ATOM 4549 C CA . SER A 1 586 ? 25.486 -22.906 -26.468 1.00 95.38 586 SER A CA 1
ATOM 4550 C C . SER A 1 586 ? 26.401 -21.998 -25.657 1.00 95.38 586 SER A C 1
ATOM 4552 O O . SER A 1 586 ? 26.414 -20.782 -25.855 1.00 95.38 586 SER A O 1
ATOM 4554 N N . VAL A 1 587 ? 27.169 -22.598 -24.748 1.00 93.62 587 VAL A N 1
ATOM 4555 C CA . VAL A 1 587 ? 28.098 -21.890 -23.860 1.00 93.62 587 VAL A CA 1
ATOM 4556 C C . VAL A 1 587 ? 29.525 -22.337 -24.155 1.00 93.62 587 VAL A C 1
ATOM 4558 O O . VAL A 1 587 ? 29.832 -23.533 -24.122 1.00 93.62 587 VAL A O 1
ATOM 4561 N N . ARG A 1 588 ? 30.400 -21.374 -24.450 1.00 93.38 588 ARG A N 1
ATOM 4562 C CA . ARG A 1 588 ? 31.811 -21.616 -24.758 1.00 93.38 588 ARG A CA 1
ATOM 4563 C C . ARG A 1 588 ? 32.726 -20.715 -23.943 1.00 93.38 588 ARG A C 1
ATOM 4565 O O . ARG A 1 588 ? 32.379 -19.577 -23.638 1.00 93.38 588 ARG A O 1
ATOM 4572 N N . VAL A 1 589 ? 33.904 -21.226 -23.610 1.00 91.06 589 VAL A N 1
ATOM 4573 C CA . VAL A 1 589 ? 34.973 -20.495 -22.924 1.00 91.06 589 VAL A CA 1
ATOM 4574 C C . VAL A 1 589 ? 35.969 -19.988 -23.964 1.00 91.06 589 VAL A C 1
ATOM 4576 O O . VAL A 1 589 ? 36.368 -20.727 -24.868 1.00 91.06 589 VAL A O 1
ATOM 4579 N N . ARG A 1 590 ? 36.378 -18.720 -23.851 1.00 90.12 590 ARG A N 1
ATOM 4580 C CA . ARG A 1 590 ? 37.363 -18.114 -24.762 1.00 90.12 590 ARG A CA 1
ATOM 4581 C C . ARG A 1 590 ? 38.701 -18.855 -24.722 1.00 90.12 590 ARG A C 1
ATOM 4583 O O . ARG A 1 590 ? 39.214 -19.178 -23.653 1.00 90.12 590 ARG A O 1
ATOM 4590 N N . GLY A 1 591 ? 39.310 -19.053 -25.892 1.00 87.19 591 GLY A N 1
ATOM 4591 C CA . GLY A 1 591 ? 40.647 -19.647 -25.999 1.00 87.19 591 GLY A CA 1
ATOM 4592 C C . GLY A 1 591 ? 41.772 -18.702 -25.554 1.00 87.19 591 GLY A C 1
ATOM 4593 O O . GLY A 1 591 ? 42.758 -19.139 -24.945 1.00 87.19 591 GLY A O 1
ATOM 4594 N N . THR A 1 592 ? 41.611 -17.403 -25.815 1.00 84.56 592 THR A N 1
ATOM 4595 C CA . THR A 1 592 ? 42.583 -16.338 -25.529 1.00 84.56 592 THR A CA 1
ATOM 4596 C C . THR A 1 592 ? 42.332 -15.688 -24.163 1.00 84.56 592 THR A C 1
ATOM 4598 O O . THR A 1 592 ? 41.218 -15.689 -23.639 1.00 84.56 592 THR A O 1
ATOM 4601 N N . LYS A 1 593 ? 43.396 -15.148 -23.548 1.00 78.06 593 LYS A N 1
ATOM 4602 C CA . LYS A 1 593 ? 43.297 -14.344 -22.311 1.00 78.06 593 LYS A CA 1
ATOM 4603 C C . LYS A 1 593 ? 42.978 -12.869 -22.584 1.00 78.06 593 LYS A C 1
ATOM 4605 O O . LYS A 1 593 ? 42.623 -12.157 -21.649 1.00 78.06 593 LYS A O 1
ATOM 4610 N N . GLU A 1 594 ? 43.130 -12.420 -23.828 1.00 72.94 594 GLU A N 1
ATOM 4611 C CA . GLU A 1 594 ? 42.888 -11.035 -24.225 1.00 72.94 594 GLU A CA 1
ATOM 4612 C C . GLU A 1 594 ? 41.394 -10.699 -24.150 1.00 72.94 594 GLU A C 1
ATOM 4614 O O . GLU A 1 594 ? 40.524 -11.495 -24.514 1.00 72.94 594 GLU A O 1
ATOM 4619 N N . SER A 1 595 ? 41.085 -9.512 -23.634 1.00 64.19 595 SER A N 1
ATOM 4620 C CA . SER A 1 595 ? 39.722 -9.005 -23.565 1.00 64.19 595 SER A CA 1
ATOM 4621 C C . SER A 1 595 ? 39.288 -8.485 -24.935 1.00 64.19 595 SER A C 1
ATOM 4623 O O . SER A 1 595 ? 39.652 -7.388 -25.347 1.00 64.19 595 SER A O 1
ATOM 4625 N N . THR A 1 596 ? 38.459 -9.245 -25.648 1.00 67.56 596 THR A N 1
ATOM 4626 C CA . THR A 1 596 ? 37.621 -8.667 -26.708 1.00 67.56 596 THR A CA 1
ATOM 4627 C C . THR A 1 596 ? 36.452 -7.884 -26.130 1.00 67.56 596 THR A C 1
ATOM 4629 O O . THR A 1 596 ? 36.180 -7.950 -24.925 1.00 67.56 596 THR A O 1
ATOM 4632 N N . TYR A 1 597 ? 35.749 -7.165 -27.011 1.00 73.88 597 TYR A N 1
ATOM 4633 C CA . TYR A 1 597 ? 34.535 -6.422 -26.698 1.00 73.88 597 TYR A CA 1
ATOM 4634 C C . TYR A 1 597 ? 33.609 -7.230 -25.785 1.00 73.88 597 TYR A C 1
ATOM 4636 O O . TYR A 1 597 ? 33.182 -8.344 -26.100 1.00 73.88 597 TYR A O 1
ATOM 4644 N N . GLN A 1 598 ? 33.290 -6.658 -24.633 1.00 83.62 598 GLN A N 1
ATOM 4645 C CA . GLN A 1 598 ? 32.235 -7.167 -23.781 1.00 83.62 598 GLN A CA 1
ATOM 4646 C C . GLN A 1 598 ? 30.931 -6.583 -24.302 1.00 83.62 598 GLN A C 1
ATOM 4648 O O . GLN A 1 598 ? 30.686 -5.382 -24.173 1.00 83.62 598 GLN A O 1
ATOM 4653 N N . PHE A 1 599 ? 30.126 -7.416 -24.955 1.00 88.00 599 PHE A N 1
ATOM 4654 C CA . PHE A 1 599 ? 28.878 -6.943 -25.525 1.00 88.00 599 PHE A CA 1
ATOM 4655 C C . PHE A 1 599 ? 27.745 -7.958 -25.454 1.00 88.00 599 PHE A C 1
ATOM 4657 O O . PHE A 1 599 ? 27.945 -9.157 -25.232 1.00 88.00 599 PHE A O 1
ATOM 4664 N N . VAL A 1 600 ? 26.544 -7.427 -25.653 1.00 91.69 600 VAL A N 1
ATOM 4665 C CA . VAL A 1 600 ? 25.315 -8.177 -25.887 1.00 91.69 600 VAL A CA 1
ATOM 4666 C C . VAL A 1 600 ? 24.764 -7.757 -27.247 1.00 91.69 600 VAL A C 1
ATOM 4668 O O . VAL A 1 600 ? 24.734 -6.570 -27.556 1.00 91.69 600 VAL A O 1
ATOM 4671 N N . ALA A 1 601 ? 24.337 -8.696 -28.083 1.00 95.06 601 ALA A N 1
ATOM 4672 C CA . ALA A 1 601 ? 23.705 -8.368 -29.360 1.00 95.06 601 ALA A CA 1
ATOM 4673 C C . ALA A 1 601 ? 22.532 -9.284 -29.668 1.00 95.06 601 ALA A C 1
ATOM 4675 O O . ALA A 1 601 ? 22.532 -10.460 -29.307 1.00 95.06 601 ALA A O 1
ATOM 4676 N N . ARG A 1 602 ? 21.565 -8.743 -30.409 1.00 94.44 602 ARG A N 1
ATOM 4677 C CA . ARG A 1 602 ? 20.455 -9.491 -30.995 1.00 94.44 602 ARG A CA 1
ATOM 4678 C C . ARG A 1 602 ? 20.567 -9.451 -32.511 1.00 94.44 602 ARG A C 1
ATOM 4680 O O . ARG A 1 602 ? 20.586 -8.369 -33.102 1.00 94.44 602 ARG A O 1
ATOM 4687 N N . ASN A 1 603 ? 20.592 -10.626 -33.136 1.00 94.44 603 ASN A N 1
ATOM 4688 C CA . ASN A 1 603 ? 20.738 -10.787 -34.580 1.00 94.44 603 ASN A CA 1
ATOM 4689 C C . ASN A 1 603 ? 21.892 -9.911 -35.091 1.00 94.44 603 ASN A C 1
ATOM 4691 O O . ASN A 1 603 ? 23.001 -10.028 -34.574 1.00 94.44 603 ASN A O 1
ATOM 4695 N N . ASN A 1 604 ? 21.604 -9.027 -36.048 1.00 93.19 604 ASN A N 1
ATOM 4696 C CA . ASN A 1 604 ? 22.507 -7.996 -36.553 1.00 93.19 604 ASN A CA 1
ATOM 4697 C C . ASN A 1 604 ? 21.860 -6.609 -36.406 1.00 93.19 604 ASN A C 1
ATOM 4699 O O . ASN A 1 604 ? 21.982 -5.773 -37.290 1.00 93.19 604 ASN A O 1
ATOM 4703 N N . GLU A 1 605 ? 21.060 -6.369 -35.371 1.00 90.19 605 GLU A N 1
ATOM 4704 C CA . GLU A 1 605 ? 20.290 -5.118 -35.270 1.00 90.19 605 GLU A CA 1
ATOM 4705 C C . GLU A 1 605 ? 21.024 -4.023 -34.501 1.00 90.19 605 GLU A C 1
ATOM 4707 O O . GLU A 1 605 ? 20.840 -2.839 -34.774 1.00 90.19 605 GLU A O 1
ATOM 4712 N N . GLY A 1 606 ? 21.900 -4.414 -33.582 1.00 92.56 606 GLY A N 1
ATOM 4713 C CA . GLY A 1 606 ? 22.705 -3.509 -32.780 1.00 92.56 606 GLY A CA 1
ATOM 4714 C C . GLY A 1 606 ? 23.563 -4.273 -31.786 1.00 92.56 606 GLY A C 1
ATOM 4715 O O . GLY A 1 606 ? 23.357 -5.469 -31.556 1.00 92.56 606 GLY A O 1
ATOM 4716 N N . ILE A 1 607 ? 24.519 -3.563 -31.200 1.00 94.31 607 ILE A N 1
ATOM 4717 C CA . ILE A 1 607 ? 25.374 -4.080 -30.133 1.00 94.31 607 ILE A CA 1
ATOM 4718 C C . ILE A 1 607 ? 25.229 -3.206 -28.895 1.00 94.31 607 ILE A C 1
ATOM 4720 O O . ILE A 1 607 ? 25.193 -1.984 -28.979 1.00 94.31 607 ILE A O 1
ATOM 4724 N N . PHE A 1 608 ? 25.168 -3.839 -27.739 1.00 92.81 608 PHE A N 1
ATOM 4725 C CA . PHE A 1 608 ? 25.301 -3.219 -26.435 1.00 92.81 608 PHE A CA 1
ATOM 4726 C C . PHE A 1 608 ? 26.732 -3.426 -25.960 1.00 92.81 608 PHE A C 1
ATOM 4728 O O . PHE A 1 608 ? 27.094 -4.554 -25.656 1.00 92.81 608 PHE A O 1
ATOM 4735 N N . LEU A 1 609 ? 27.542 -2.377 -25.926 1.00 93.25 609 LEU A N 1
ATOM 4736 C CA . LEU A 1 609 ? 28.967 -2.431 -25.636 1.00 93.25 609 LEU A CA 1
ATOM 4737 C C . LEU A 1 609 ? 29.263 -1.845 -24.254 1.00 93.25 609 LEU A C 1
ATOM 4739 O O . LEU A 1 609 ? 28.904 -0.699 -23.986 1.00 93.25 609 LEU A O 1
ATOM 4743 N N . ILE A 1 610 ? 29.967 -2.592 -23.404 1.00 90.19 610 ILE A N 1
ATOM 4744 C CA . ILE A 1 610 ? 30.547 -2.045 -22.171 1.00 90.19 610 ILE A CA 1
ATOM 4745 C C . ILE A 1 610 ? 31.742 -1.167 -22.557 1.00 90.19 610 ILE A C 1
ATOM 4747 O O . ILE A 1 610 ? 32.679 -1.639 -23.201 1.00 90.19 610 ILE A O 1
ATOM 4751 N N . VAL A 1 611 ? 31.692 0.119 -22.205 1.00 89.94 611 VAL A N 1
ATOM 4752 C CA . VAL A 1 611 ? 32.733 1.105 -22.552 1.00 89.94 611 VAL A CA 1
ATOM 4753 C C . VAL A 1 611 ? 33.683 1.400 -21.393 1.00 89.94 611 VAL A C 1
ATOM 4755 O O . VAL A 1 611 ? 34.794 1.863 -21.630 1.00 89.94 611 VAL A O 1
ATOM 4758 N N . SER A 1 612 ? 33.263 1.133 -20.156 1.00 87.31 612 SER A N 1
ATOM 4759 C CA . SER A 1 612 ? 34.079 1.272 -18.948 1.00 87.31 612 SER A CA 1
ATOM 4760 C C . SER A 1 612 ? 33.550 0.335 -17.860 1.00 87.31 612 SER A C 1
ATOM 4762 O O . SER A 1 612 ? 32.338 0.163 -17.745 1.00 87.31 612 SER A O 1
ATOM 4764 N N . GLU A 1 613 ? 34.440 -0.262 -17.066 1.00 83.44 613 GLU A N 1
ATOM 4765 C CA . GLU A 1 613 ? 34.078 -1.060 -15.880 1.00 83.44 613 GLU A CA 1
ATOM 4766 C C . GLU A 1 613 ? 34.124 -0.217 -14.589 1.00 83.44 613 GLU A C 1
ATOM 4768 O O . GLU A 1 613 ? 33.358 -0.468 -13.660 1.00 83.44 613 GLU A O 1
ATOM 4773 N N . GLU A 1 614 ? 34.956 0.834 -14.553 1.00 86.31 614 GLU A N 1
ATOM 4774 C CA . GLU A 1 614 ? 35.149 1.719 -13.396 1.00 86.31 614 GLU A CA 1
ATOM 4775 C C . GLU A 1 614 ? 35.298 3.198 -13.832 1.00 86.31 614 GLU A C 1
ATOM 4777 O O . GLU A 1 614 ? 36.382 3.611 -14.244 1.00 86.31 614 GLU A O 1
ATOM 4782 N N . PRO A 1 615 ? 34.235 4.027 -13.750 1.00 85.25 615 PRO A N 1
ATOM 4783 C CA . PRO A 1 615 ? 32.866 3.661 -13.391 1.00 85.25 615 PRO A CA 1
ATOM 4784 C C . PRO A 1 615 ? 32.215 2.784 -14.475 1.00 85.25 615 PRO A C 1
ATOM 4786 O O . PRO A 1 615 ? 32.581 2.893 -15.650 1.00 85.25 615 PRO A O 1
ATOM 4789 N N . PRO A 1 616 ? 31.249 1.925 -14.112 1.00 86.31 616 PRO A N 1
ATOM 4790 C CA . PRO A 1 616 ? 30.575 1.058 -15.067 1.00 86.31 616 PRO A CA 1
ATOM 4791 C C . PRO A 1 616 ? 29.747 1.904 -16.036 1.00 86.31 616 PRO A C 1
ATOM 4793 O O . PRO A 1 616 ? 28.839 2.629 -15.621 1.00 86.31 616 PRO A O 1
ATOM 4796 N N . ALA A 1 617 ? 30.030 1.787 -17.329 1.00 89.44 617 ALA A N 1
ATOM 4797 C CA . ALA A 1 617 ? 29.298 2.475 -18.381 1.00 89.44 617 ALA A CA 1
ATOM 4798 C C . ALA A 1 617 ? 29.139 1.589 -19.618 1.00 89.44 617 ALA A C 1
ATOM 4800 O O . ALA A 1 617 ? 30.039 0.828 -19.986 1.00 89.44 617 ALA A O 1
ATOM 4801 N N . ALA A 1 618 ? 28.001 1.719 -20.293 1.00 92.50 618 ALA A N 1
ATOM 4802 C CA . ALA A 1 618 ? 27.693 0.978 -21.507 1.00 92.50 618 ALA A CA 1
ATOM 4803 C C . ALA A 1 618 ? 26.971 1.844 -22.537 1.00 92.50 618 ALA A C 1
ATOM 4805 O O . ALA A 1 618 ? 26.306 2.826 -22.204 1.00 92.50 618 ALA A O 1
ATOM 4806 N N . THR A 1 619 ? 27.072 1.452 -23.804 1.00 93.62 619 THR A N 1
ATOM 4807 C CA . THR A 1 619 ? 26.337 2.082 -24.896 1.00 93.62 619 THR A CA 1
ATOM 4808 C C . THR A 1 619 ? 25.678 1.050 -25.795 1.00 93.62 619 THR A C 1
ATOM 4810 O O . THR A 1 619 ? 26.297 0.066 -26.188 1.00 93.62 619 THR A O 1
ATOM 4813 N N . TYR A 1 620 ? 24.415 1.272 -26.144 1.00 93.31 620 TYR A N 1
ATOM 4814 C CA . TYR A 1 620 ? 23.757 0.541 -27.216 1.00 93.31 620 TYR A CA 1
ATOM 4815 C C . TYR A 1 620 ? 23.932 1.303 -28.525 1.00 93.31 620 TYR A C 1
ATOM 4817 O O . TYR A 1 620 ? 23.597 2.482 -28.607 1.00 93.31 620 TYR A O 1
ATOM 4825 N N . ILE A 1 621 ? 24.456 0.631 -29.546 1.00 93.31 621 ILE A N 1
ATOM 4826 C CA . ILE A 1 621 ? 24.704 1.178 -30.875 1.00 93.31 621 ILE A CA 1
ATOM 4827 C C . ILE A 1 621 ? 23.882 0.358 -31.871 1.00 93.31 621 ILE A C 1
ATOM 4829 O O . ILE A 1 621 ? 24.254 -0.778 -32.188 1.00 93.31 621 ILE A O 1
ATOM 4833 N N . PRO A 1 622 ? 22.774 0.906 -32.392 1.00 90.94 622 PRO A N 1
ATOM 4834 C CA . PRO A 1 622 ? 22.008 0.234 -33.428 1.00 90.94 622 PRO A CA 1
ATOM 4835 C C . PRO A 1 622 ? 22.781 0.241 -34.752 1.00 90.94 622 PRO A C 1
ATOM 4837 O O . PRO A 1 622 ? 23.512 1.184 -35.078 1.00 90.94 622 PRO A O 1
ATOM 4840 N N . ARG A 1 623 ? 22.577 -0.792 -35.570 1.00 92.44 623 ARG A N 1
ATOM 4841 C CA . ARG A 1 623 ? 23.225 -0.944 -36.883 1.00 92.44 623 ARG A CA 1
ATOM 4842 C C . ARG A 1 623 ? 22.922 0.222 -37.822 1.00 92.44 623 ARG A C 1
ATOM 4844 O O . ARG A 1 623 ? 23.766 0.588 -38.631 1.00 92.44 623 ARG A O 1
ATOM 4851 N N . SER A 1 624 ? 21.752 0.847 -37.684 1.00 84.38 624 SER A N 1
ATOM 4852 C CA . SER A 1 624 ? 21.371 2.049 -38.437 1.00 84.38 624 SER A CA 1
ATOM 4853 C C . SER A 1 624 ? 22.244 3.270 -38.137 1.00 84.38 624 SER A C 1
ATOM 4855 O O . SER A 1 624 ? 22.292 4.184 -38.956 1.00 84.38 624 SER A O 1
ATOM 4857 N N . VAL A 1 625 ? 22.907 3.308 -36.976 1.00 88.19 625 VAL A N 1
ATOM 4858 C CA . VAL A 1 625 ? 23.815 4.394 -36.577 1.00 88.19 625 VAL A CA 1
ATOM 4859 C C . VAL A 1 625 ? 25.244 4.091 -37.008 1.00 88.19 625 VAL A C 1
ATOM 4861 O O . VAL A 1 625 ? 25.907 4.962 -37.565 1.00 88.19 625 VAL A O 1
ATOM 4864 N N . ASN A 1 626 ? 25.729 2.868 -36.773 1.00 92.06 626 ASN A N 1
ATOM 4865 C CA . ASN A 1 626 ? 27.076 2.469 -37.176 1.00 92.06 626 ASN A CA 1
ATOM 4866 C C . ASN A 1 626 ? 27.115 1.005 -37.624 1.00 92.06 626 ASN A C 1
ATOM 4868 O O . ASN A 1 626 ? 27.460 0.105 -36.859 1.00 92.06 626 ASN A O 1
ATOM 4872 N N . GLN A 1 627 ? 26.770 0.785 -38.893 1.00 94.88 627 GLN A N 1
ATOM 4873 C CA . GLN A 1 627 ? 26.682 -0.554 -39.462 1.00 94.88 627 GLN A CA 1
ATOM 4874 C C . GLN A 1 627 ? 28.005 -1.316 -39.376 1.00 94.88 627 GLN A C 1
ATOM 4876 O O . GLN A 1 627 ? 28.017 -2.480 -38.991 1.00 94.88 627 GLN A O 1
ATOM 4881 N N . ARG A 1 628 ? 29.111 -0.647 -39.716 1.00 95.88 628 ARG A N 1
ATOM 4882 C CA . ARG A 1 628 ? 30.435 -1.269 -39.764 1.00 95.88 628 ARG A CA 1
ATOM 4883 C C . ARG A 1 628 ? 30.861 -1.786 -38.394 1.00 95.88 628 ARG A C 1
ATOM 4885 O O . ARG A 1 628 ? 31.258 -2.934 -38.290 1.00 95.88 628 ARG A O 1
ATOM 4892 N N . LEU A 1 629 ? 30.725 -0.969 -37.348 1.00 93.62 629 LEU A N 1
ATOM 4893 C CA . LEU A 1 629 ? 31.094 -1.377 -35.991 1.00 93.62 629 LEU A CA 1
ATOM 4894 C C . LEU A 1 629 ? 30.260 -2.568 -35.499 1.00 93.62 629 LEU A C 1
ATOM 4896 O O . LEU A 1 629 ? 30.807 -3.482 -34.890 1.00 93.62 629 LEU A O 1
ATOM 4900 N N . VAL A 1 630 ? 28.948 -2.558 -35.763 1.00 94.75 630 VAL A N 1
ATOM 4901 C CA . VAL A 1 630 ? 28.042 -3.654 -35.383 1.00 94.75 630 VAL A CA 1
ATOM 4902 C C . VAL A 1 630 ? 28.416 -4.947 -36.105 1.00 94.75 630 VAL A C 1
ATOM 4904 O O . VAL A 1 630 ? 28.560 -5.984 -35.458 1.00 94.75 630 VAL A O 1
ATOM 4907 N N . ASP A 1 631 ? 28.607 -4.877 -37.423 1.00 95.75 631 ASP A N 1
ATOM 4908 C CA . ASP A 1 631 ? 28.945 -6.038 -38.247 1.00 95.75 631 ASP A CA 1
ATOM 4909 C C . ASP A 1 631 ? 30.331 -6.603 -37.857 1.00 95.75 631 ASP A C 1
ATOM 4911 O O . ASP A 1 631 ? 30.461 -7.814 -37.668 1.00 95.75 631 ASP A O 1
ATOM 4915 N N . ASP A 1 632 ? 31.332 -5.741 -37.630 1.00 94.75 632 ASP A N 1
ATOM 4916 C CA . ASP A 1 632 ? 32.688 -6.131 -37.211 1.00 94.75 632 ASP A CA 1
ATOM 4917 C C . ASP A 1 632 ? 32.692 -6.775 -35.806 1.00 94.75 632 ASP A C 1
ATOM 4919 O O . ASP A 1 632 ? 33.338 -7.804 -35.589 1.00 94.75 632 ASP A O 1
ATOM 4923 N N . ALA A 1 633 ? 31.945 -6.215 -34.845 1.00 93.12 633 ALA A N 1
ATOM 4924 C CA . ALA A 1 633 ? 31.856 -6.753 -33.485 1.00 93.12 633 ALA A CA 1
ATOM 4925 C C . ALA A 1 633 ? 31.169 -8.129 -33.446 1.00 93.12 633 ALA A C 1
ATOM 4927 O O . ALA A 1 633 ? 31.639 -9.038 -32.757 1.00 93.12 633 ALA A O 1
ATOM 4928 N N . ILE A 1 634 ? 30.084 -8.305 -34.209 1.00 95.38 634 ILE A N 1
ATOM 4929 C CA . ILE A 1 634 ? 29.378 -9.589 -34.319 1.00 95.38 634 ILE A CA 1
ATOM 4930 C C . ILE A 1 634 ? 30.258 -10.637 -35.001 1.00 95.38 634 ILE A C 1
ATOM 4932 O O . ILE A 1 634 ? 30.345 -11.760 -34.505 1.00 95.38 634 ILE A O 1
ATOM 4936 N N . ALA A 1 635 ? 30.937 -10.277 -36.095 1.00 95.62 635 ALA A N 1
ATOM 4937 C CA . ALA A 1 635 ? 31.839 -11.185 -36.797 1.00 95.62 635 ALA A CA 1
ATOM 4938 C C . ALA A 1 635 ? 32.999 -11.642 -35.901 1.00 95.62 635 ALA A C 1
ATOM 4940 O O . ALA A 1 635 ? 33.326 -12.828 -35.878 1.00 95.62 635 ALA A O 1
ATOM 4941 N N . SER A 1 636 ? 33.575 -10.721 -35.122 1.00 93.25 636 SER A N 1
ATOM 4942 C CA . SER A 1 636 ? 34.617 -11.034 -34.140 1.00 93.25 636 SER A CA 1
ATOM 4943 C C . SER A 1 636 ? 34.112 -12.011 -33.072 1.00 93.25 636 SER A C 1
ATOM 4945 O O . SER A 1 636 ? 34.738 -13.043 -32.838 1.00 93.25 636 SER A O 1
ATOM 4947 N N . PHE A 1 637 ? 32.928 -11.763 -32.498 1.00 94.25 637 PHE A N 1
ATOM 4948 C CA . PHE A 1 637 ? 32.320 -12.684 -31.533 1.00 94.25 637 PHE A CA 1
ATOM 4949 C C . PHE A 1 637 ? 32.070 -14.068 -32.115 1.00 94.25 637 PHE A C 1
ATOM 4951 O O . PHE A 1 637 ? 32.404 -15.055 -31.472 1.00 94.25 637 PHE A O 1
ATOM 4958 N N . ASP A 1 638 ? 31.463 -14.160 -33.302 1.00 95.75 638 ASP A N 1
ATOM 4959 C CA . ASP A 1 638 ? 31.153 -15.455 -33.907 1.00 95.75 638 ASP A CA 1
ATOM 4960 C C . ASP A 1 638 ? 32.453 -16.233 -34.210 1.00 95.75 638 ASP A C 1
ATOM 4962 O O . ASP A 1 638 ? 32.504 -17.434 -33.960 1.00 95.75 638 ASP A O 1
ATOM 4966 N N . ALA A 1 639 ? 33.537 -15.565 -34.628 1.00 94.56 639 ALA A N 1
ATOM 4967 C CA . ALA A 1 639 ? 34.847 -16.197 -34.819 1.00 94.56 639 ALA A CA 1
ATOM 4968 C C . ALA A 1 639 ? 35.470 -16.716 -33.505 1.00 94.56 639 ALA A C 1
ATOM 4970 O O . ALA A 1 639 ? 35.978 -17.842 -33.450 1.00 94.56 639 ALA A O 1
ATOM 4971 N N . GLU A 1 640 ? 35.412 -15.929 -32.427 1.00 92.69 640 GLU A N 1
ATOM 4972 C CA . GLU A 1 640 ? 35.867 -16.375 -31.103 1.00 92.69 640 GLU A CA 1
ATOM 4973 C C . GLU A 1 640 ? 35.004 -17.504 -30.545 1.00 92.69 640 GLU A C 1
ATOM 4975 O O . GLU A 1 640 ? 35.510 -18.438 -29.926 1.00 92.69 640 GLU A O 1
ATOM 4980 N N . PHE A 1 641 ? 33.696 -17.437 -30.776 1.00 94.12 641 PHE A N 1
ATOM 4981 C CA . PHE A 1 641 ? 32.767 -18.465 -30.352 1.00 94.12 641 PHE A CA 1
ATOM 4982 C C . PHE A 1 641 ? 33.079 -19.788 -31.053 1.00 94.12 641 PHE A C 1
ATOM 4984 O O . PHE A 1 641 ? 33.181 -20.812 -30.383 1.00 94.12 641 PHE A O 1
ATOM 4991 N N . GLU A 1 642 ? 33.317 -19.785 -32.368 1.00 95.31 642 GLU A N 1
ATOM 4992 C CA . GLU A 1 642 ? 33.647 -21.008 -33.111 1.00 95.31 642 GLU A CA 1
ATOM 4993 C C . GLU A 1 642 ? 34.964 -21.660 -32.665 1.00 95.31 642 GLU A C 1
ATOM 4995 O O . GLU A 1 642 ? 35.071 -22.885 -32.674 1.00 95.31 642 GLU A O 1
ATOM 5000 N N . THR A 1 643 ? 35.937 -20.864 -32.217 1.00 94.19 643 THR A N 1
ATOM 5001 C CA . THR A 1 643 ? 37.239 -21.355 -31.724 1.00 94.19 643 THR A CA 1
ATOM 5002 C C . THR A 1 643 ? 37.268 -21.645 -30.218 1.00 94.19 643 THR A C 1
ATOM 5004 O O . THR A 1 643 ? 38.210 -22.276 -29.735 1.00 94.19 643 THR A O 1
ATOM 5007 N N . GLY A 1 644 ? 36.255 -21.203 -29.467 1.00 92.31 644 GLY A N 1
ATOM 5008 C CA . GLY A 1 644 ? 36.142 -21.400 -28.023 1.00 92.31 644 GLY A CA 1
ATOM 5009 C C . GLY A 1 644 ? 35.881 -22.854 -27.619 1.00 92.31 644 GLY A C 1
ATOM 5010 O O . GLY A 1 644 ? 35.223 -23.613 -28.332 1.00 92.31 644 GLY A O 1
ATOM 5011 N N . ALA A 1 645 ? 36.367 -23.239 -26.437 1.00 91.62 645 ALA A N 1
ATOM 5012 C CA . ALA A 1 645 ? 36.142 -24.571 -25.882 1.00 91.62 645 ALA A CA 1
ATOM 5013 C C . ALA A 1 645 ? 34.699 -24.703 -25.373 1.00 91.62 645 ALA A C 1
ATOM 5015 O O . ALA A 1 645 ? 34.185 -23.793 -24.720 1.00 91.62 645 ALA A O 1
ATOM 5016 N N . ASN A 1 646 ? 34.039 -25.834 -25.634 1.00 90.44 646 ASN A N 1
ATOM 5017 C CA . ASN A 1 646 ? 32.717 -26.096 -25.065 1.00 90.44 646 ASN A CA 1
ATOM 5018 C C . ASN A 1 646 ? 32.826 -26.240 -23.544 1.00 90.44 646 ASN A C 1
ATOM 5020 O O . ASN A 1 646 ? 33.696 -26.954 -23.051 1.00 90.44 646 ASN A O 1
ATOM 5024 N N . LEU A 1 647 ? 31.907 -25.616 -22.803 1.00 84.00 647 LEU A N 1
ATOM 5025 C CA . LEU A 1 647 ? 31.903 -25.721 -21.341 1.00 84.00 647 LEU A CA 1
ATOM 5026 C C . LEU A 1 647 ? 31.738 -27.187 -20.877 1.00 84.00 647 LEU A C 1
ATOM 5028 O O . LEU A 1 647 ? 32.378 -27.613 -19.922 1.00 84.00 647 LEU A O 1
ATOM 5032 N N . HIS A 1 648 ? 30.961 -27.989 -21.618 1.00 70.75 648 HIS A N 1
ATOM 5033 C CA . HIS A 1 648 ? 30.677 -29.393 -21.293 1.00 70.75 648 HIS A CA 1
ATOM 5034 C C . HIS A 1 648 ? 31.795 -30.398 -21.556 1.00 70.75 648 HIS A C 1
ATOM 5036 O O . HIS A 1 648 ? 31.748 -31.483 -20.990 1.00 70.75 648 HIS A O 1
ATOM 5042 N N . SER A 1 649 ? 32.791 -30.099 -22.392 1.00 64.81 649 SER A N 1
ATOM 5043 C CA . SER A 1 649 ? 33.823 -31.103 -22.693 1.00 64.81 649 SER A CA 1
ATOM 5044 C C . SER A 1 649 ? 34.812 -31.318 -21.543 1.00 64.81 649 SER A C 1
ATOM 5046 O O . SER A 1 649 ? 35.553 -32.292 -21.573 1.00 64.81 649 SER A O 1
ATOM 5048 N N . LYS A 1 650 ? 34.833 -30.435 -20.533 1.00 55.25 650 LYS A N 1
ATOM 5049 C CA . LYS A 1 650 ? 35.777 -30.512 -19.406 1.00 55.25 650 LYS A CA 1
ATOM 5050 C C . LYS A 1 650 ? 35.259 -31.298 -18.199 1.00 55.25 650 LYS A C 1
ATOM 5052 O O . LYS A 1 650 ? 36.062 -31.948 -17.541 1.00 55.25 650 LYS A O 1
ATOM 5057 N N . SER A 1 651 ? 33.951 -31.302 -17.921 1.00 51.91 651 SER A N 1
ATOM 5058 C CA . SER A 1 651 ? 33.402 -32.042 -16.769 1.00 51.91 651 SER A CA 1
ATOM 5059 C C . SER A 1 651 ? 33.519 -33.564 -16.921 1.00 51.91 651 SER A C 1
ATOM 5061 O O . SER A 1 651 ? 33.523 -34.283 -15.927 1.00 51.91 651 SER A O 1
ATOM 5063 N N . SER A 1 652 ? 33.672 -34.059 -18.152 1.00 50.12 652 SER A N 1
ATOM 5064 C CA . SER A 1 652 ? 33.899 -35.475 -18.459 1.00 50.12 652 SER A CA 1
ATOM 5065 C C . SER A 1 652 ? 35.362 -35.935 -18.378 1.00 50.12 652 SER A C 1
ATOM 5067 O O . SER A 1 652 ? 35.598 -37.134 -18.465 1.00 50.12 652 SER A O 1
ATOM 5069 N N . GLU A 1 653 ? 36.338 -35.027 -18.241 1.00 50.28 653 GLU A N 1
ATOM 5070 C CA . GLU A 1 653 ? 37.771 -35.379 -18.127 1.00 50.28 653 GLU A CA 1
ATOM 5071 C C . GLU A 1 653 ? 38.296 -35.336 -16.676 1.00 50.28 653 GLU A C 1
ATOM 5073 O O . GLU A 1 653 ? 39.416 -35.772 -16.419 1.00 50.28 653 GLU A O 1
ATOM 5078 N N . SER A 1 654 ? 37.501 -34.829 -15.725 1.00 45.00 654 SER A N 1
ATOM 5079 C CA . SER A 1 654 ? 37.861 -34.689 -14.303 1.00 45.00 654 SER A CA 1
ATOM 5080 C C . SER A 1 654 ? 37.165 -35.688 -13.361 1.00 45.00 654 SER A C 1
ATOM 5082 O O . SER A 1 654 ? 37.222 -35.512 -12.143 1.00 45.00 654 SER A O 1
ATOM 5084 N N . VAL A 1 655 ? 36.508 -36.715 -13.911 1.00 39.53 655 VAL A N 1
ATOM 5085 C CA . VAL A 1 655 ? 35.977 -37.897 -13.200 1.00 39.53 655 VAL A CA 1
ATOM 5086 C C . VAL A 1 655 ? 36.747 -39.112 -13.686 1.00 39.53 655 VAL A C 1
ATOM 5088 O O . VAL A 1 655 ? 37.141 -39.936 -12.831 1.00 39.53 655 VAL A O 1
#

pLDDT: mean 80.82, std 16.32, range [23.84, 97.94]

Foldseek 3Di:
DLPVVLQVLCVLLVQNCPDPLSVVLLLLLLLQLQCVVPDPDFDALVRSQVSSCVVDVPDNDDSVNSVVSLVVCVVLQQWDWDCDPPDGIGIHHDLVSNLVSSVSSLVVSLVVLVVVLVVLVVLLVVLLPDQLLVLLQLLLCVLAVDRDDDQKDKDFDDSSLLCVQLCCLQPVQAAPFEKEFEAEDCVSVVVPVPSVVVSLVNSLVNNYAYEYEYEPVCVPPPPVVVVVVVPPPDPDFPLDVPRRGRRYFYFYFHDNPAFGKIDTGQFWIWTFPDVVRTMTMIHGCSNPSPVSVVNVVVRVVRSVVTHGPVVVVVVVVVVDDPDDDDDDDDDDDDDDPDPDDPDDPPPDDSVNVSQVSCVSLVNHCPDPLVLLLSLQSNPPPDAPDWDFLVSSVVVVCVVVVNDPDDSVVSVVSQVVCCVLQQWPWDPVDPRIIIGGHSVSSSVSSVVSSVVSSVVSVVVSVVSVVSSVVSVPDPSSVSSQSSSCVSNVDRRDDDKDKAFDLVRLVSVCCVPPQVPAAAAKEKEFEPPQCVVDPVSVVVVLVSVLVSQVRHYAYEYEYEQVCVVPPPVLVVVVVSVVVCVVVVTRYFYFYFPDNDDDWGWMDIHLQWIWTFPDNVRTMIMIGGCSRPVPVSVVSVVVRVVRSVVTHGSPVPVVVVD

Radius of gyration: 36.72 Å; chains: 1; bounding box: 89×76×91 Å

Secondary structure (DSSP, 8-state):
---HHHHHHHHHTT--TTSHHHHHHHHHHHHHHHHTTT--SPBPHHHHHHHHHHHSTT----HHHHHHHHHHHHHHTSSEEE--TTSPPEEE--HHHHHHHHHHHHHHHHHHHHHHHHHHHHHHHHHHT--HHHHHHHHHHHHHS------EEEEESHHHHHHHHHHHHHHS--TT-EEEEEES--GGGGGGHHHHHHHHHHHHHTTPEEEEEEEGGGGGS-HHHHHHHHHS---S--B-TT--B--EEEEEE-------EEEETTTEEEEEEEETTEEEEEEETTT-HHHHHHHHHHHHHHHHHSEEHHHHHHHHHTTS-S--------PPP---------S------HHHHHHHHHHHTT--TTSHHHHHHHHHHHH-SSTT--EEHHHHHHHHHHHTTT----HHHHHHHHHHHHHTTSSEEE-SSSS-EEE--HHHHHHHHHHHHHHHHHHHHHHHHHHHHHHHHHHT--HHHHHHHHHHHHHSSPPP---EEEESHHHHHHHHIIIIITT--TT-EEEEE-STTTT-HHHHHHHHHHHHHHHHTT-EEEEEE-GGGGG-HHHHHHHHHHHHHHHHTT--EEEEE-SSSS----EEEETTTEEEEEEEETTEEEEEEETTT-HHHHHHHHHHHHHHHHHSEETHHHHTT--

Sequence (655 aa):
MVDDLLTSTLESLAIRLDTIQAALISQLLKAMLESKRDHENPLTPSEASGLLGRLEPGGKLSKATAKRTLRTLVGIGLVQMIADGNRRTGYFTNASIVENGLRKLRKRVKSEIVQEIGSVEAQEKAIANLDCATLAQDLVEELTGHRHRISSRLITGEDDIKRAIGYNMGDIARKGDIIRVTIVSFSPFLDEQEKLIDGIARAARNGAEVRCLLYARLENAPSGAAAQMGKGKRTDTHESSEGQKLTVQMKLCDRQDAYHAATFGEQYMALVVSEDPVTVAWITREFNPDIIDTSNSVFDAIWQDARSIVEAGAKRISSTDPAAGRLEKHEKPLSRAYVATNDGDEVHTKDEQIAAALDLVGFNSNEERFSVLRIVLQKQHRLGNPTDFRSIYEQIKEESGKKDIRRSQVYRALASLENDGYIRGDRTSHPFHYAATLETLISALGNAEMSAFRRLELRRAELDSEIGRLSGLNLARLAADTIEMTTGIPPRASASFAEGYDQIGDLADTEVYSVSRKGDTVRVSLGWTRSIPNVARARIETLIHVIRRGAKMKVLVAKQWEDDDSAIELLTSIYESLLQENRDVSVRVRGTKESTYQFVARNNEGIFLIVSEEPPAATYIPRSVNQRLVDDAIASFDAEFETGANLHSKSSESV